Protein AF-A0A7Y0EPL9-F1 (afdb_monomer)

Structure (mmCIF, N/CA/C/O backbone):
data_AF-A0A7Y0EPL9-F1
#
_entry.id   AF-A0A7Y0EPL9-F1
#
loop_
_atom_site.group_PDB
_atom_site.id
_atom_site.type_symbol
_atom_site.label_atom_id
_atom_site.label_alt_id
_atom_site.label_comp_id
_atom_site.label_asym_id
_atom_site.label_entity_id
_atom_site.label_seq_id
_atom_site.pdbx_PDB_ins_code
_atom_site.Cartn_x
_atom_site.Cartn_y
_atom_site.Cartn_z
_atom_site.occupancy
_atom_site.B_iso_or_equiv
_atom_site.auth_seq_id
_atom_site.auth_comp_id
_atom_site.auth_asym_id
_atom_site.auth_atom_id
_atom_site.pdbx_PDB_model_num
ATOM 1 N N . MET A 1 1 ? 24.805 -37.533 -0.690 1.00 38.00 1 MET A N 1
ATOM 2 C CA . MET A 1 1 ? 24.811 -36.101 -0.340 1.00 38.00 1 MET A CA 1
ATOM 3 C C . MET A 1 1 ? 24.155 -35.380 -1.501 1.00 38.00 1 MET A C 1
ATOM 5 O O . MET A 1 1 ? 24.790 -35.254 -2.538 1.00 38.00 1 MET A O 1
ATOM 9 N N . CYS A 1 2 ? 22.869 -35.039 -1.399 1.00 38.16 2 CYS A N 1
ATOM 10 C CA . CYS A 1 2 ? 22.289 -34.089 -2.346 1.00 38.16 2 CYS A CA 1
ATOM 11 C C . CYS A 1 2 ? 22.922 -32.741 -2.022 1.00 38.16 2 CYS A C 1
ATOM 13 O O . CYS A 1 2 ? 22.741 -32.239 -0.918 1.00 38.16 2 CYS A O 1
ATOM 15 N N . THR A 1 3 ? 23.719 -32.205 -2.937 1.00 45.75 3 THR A N 1
ATOM 16 C CA . THR A 1 3 ? 24.111 -30.798 -2.916 1.00 45.75 3 THR A CA 1
ATOM 17 C C . THR A 1 3 ? 22.825 -29.991 -3.071 1.00 45.75 3 THR A C 1
ATOM 19 O O . THR A 1 3 ? 22.318 -29.866 -4.185 1.00 45.75 3 THR A O 1
ATOM 22 N N . SER A 1 4 ? 22.227 -29.534 -1.969 1.00 56.22 4 SER A N 1
ATOM 23 C CA . SER A 1 4 ? 21.188 -28.509 -2.051 1.00 56.22 4 SER A CA 1
ATOM 24 C C . SER A 1 4 ? 21.851 -27.275 -2.655 1.00 56.22 4 SER A C 1
ATOM 26 O O . SER A 1 4 ? 22.848 -26.796 -2.115 1.00 56.22 4 SER A O 1
ATOM 28 N N . ALA A 1 5 ? 21.379 -26.837 -3.820 1.00 69.56 5 ALA A N 1
ATOM 29 C CA . ALA A 1 5 ? 21.862 -25.612 -4.440 1.00 69.56 5 ALA A CA 1
ATOM 30 C C . ALA A 1 5 ? 21.627 -24.441 -3.474 1.00 69.56 5 ALA A C 1
ATOM 32 O O . ALA A 1 5 ? 20.564 -24.375 -2.868 1.00 69.56 5 ALA A O 1
ATOM 33 N N . SER A 1 6 ? 22.605 -23.551 -3.306 1.00 81.88 6 SER A N 1
ATOM 34 C CA . SER A 1 6 ? 22.415 -22.331 -2.514 1.00 81.88 6 SER A CA 1
ATOM 35 C C . SER A 1 6 ? 21.444 -21.385 -3.231 1.00 81.88 6 SER A C 1
ATOM 37 O O . SER A 1 6 ? 21.492 -21.315 -4.465 1.00 81.88 6 SER A O 1
ATOM 39 N N . PRO A 1 7 ? 20.589 -20.639 -2.505 1.00 89.75 7 PRO A N 1
ATOM 40 C CA . PRO A 1 7 ? 19.688 -19.669 -3.113 1.00 89.75 7 PRO A CA 1
ATOM 41 C C . PRO A 1 7 ? 20.455 -18.647 -3.946 1.00 89.75 7 PRO A C 1
ATOM 43 O O . PRO A 1 7 ? 21.449 -18.069 -3.503 1.00 89.75 7 PRO A O 1
ATOM 46 N N . ARG A 1 8 ? 19.981 -18.417 -5.172 1.00 95.12 8 ARG A N 1
ATOM 47 C CA . ARG A 1 8 ? 20.451 -17.299 -5.991 1.00 95.12 8 ARG A CA 1
ATOM 48 C C . ARG A 1 8 ? 19.850 -16.012 -5.446 1.00 95.12 8 ARG A C 1
ATOM 50 O O . ARG A 1 8 ? 18.676 -15.989 -5.083 1.00 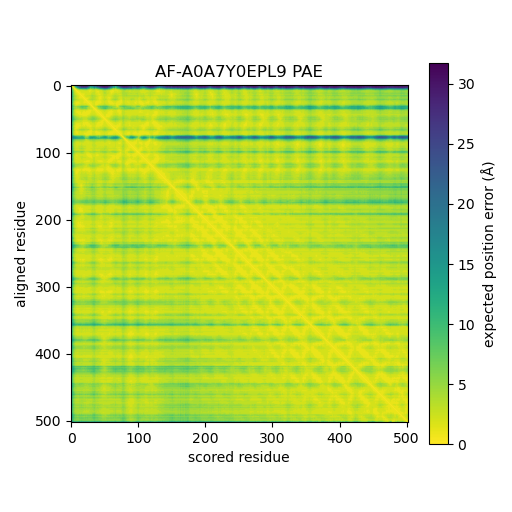95.12 8 ARG A O 1
ATOM 57 N N . LEU A 1 9 ? 20.657 -14.957 -5.430 1.00 96.88 9 LEU A N 1
ATOM 58 C CA . LEU A 1 9 ? 20.255 -13.617 -5.019 1.00 96.88 9 LEU A CA 1
ATOM 59 C C . LEU A 1 9 ? 20.328 -12.673 -6.216 1.00 96.88 9 LEU A C 1
ATOM 61 O O . LEU A 1 9 ? 21.295 -12.721 -6.980 1.00 96.88 9 LEU A O 1
ATOM 65 N N . ALA A 1 10 ? 19.338 -11.798 -6.338 1.00 97.50 10 ALA A N 1
ATOM 66 C CA . ALA A 1 10 ? 19.376 -10.647 -7.222 1.00 97.50 10 ALA A CA 1
ATOM 67 C C . ALA A 1 10 ? 19.353 -9.369 -6.380 1.00 97.50 10 ALA A C 1
ATOM 69 O O . ALA A 1 10 ? 18.364 -9.060 -5.714 1.00 97.50 10 ALA A O 1
ATOM 70 N N . VAL A 1 11 ? 20.464 -8.635 -6.420 1.00 97.56 11 VAL A N 1
ATOM 71 C CA . VAL A 1 11 ? 20.586 -7.284 -5.865 1.00 97.56 11 VAL A CA 1
ATOM 72 C C . VAL A 1 11 ? 20.630 -6.282 -7.012 1.00 97.56 11 VAL A C 1
ATOM 74 O O . VAL A 1 11 ? 21.183 -6.566 -8.077 1.00 97.56 11 VAL A O 1
ATOM 77 N N . TYR A 1 12 ? 20.048 -5.106 -6.801 1.00 96.62 12 TYR A N 1
ATOM 78 C CA . TYR A 1 12 ? 19.831 -4.127 -7.861 1.00 96.62 12 TYR A CA 1
ATOM 79 C C . TYR A 1 12 ? 20.572 -2.832 -7.538 1.00 96.62 12 TYR A C 1
ATOM 81 O O . TYR A 1 12 ? 20.083 -2.047 -6.727 1.00 96.62 12 TYR A O 1
ATOM 89 N N . PRO A 1 13 ? 21.742 -2.576 -8.153 1.00 96.75 13 PRO A N 1
ATOM 90 C CA . PRO A 1 13 ? 22.465 -1.337 -7.910 1.00 96.75 13 PRO A CA 1
ATOM 91 C C . PRO A 1 13 ? 21.608 -0.128 -8.293 1.00 96.75 13 PRO A C 1
ATOM 93 O O . PRO A 1 13 ? 21.003 -0.106 -9.366 1.00 96.75 13 PRO A O 1
ATOM 96 N N . ALA A 1 14 ? 21.591 0.923 -7.492 1.00 97.69 14 ALA A N 1
ATOM 97 C CA . ALA A 1 14 ? 20.847 2.129 -7.812 1.00 97.69 14 ALA A CA 1
ATOM 98 C C . ALA A 1 14 ? 21.495 2.875 -8.998 1.00 97.69 14 ALA A C 1
ATOM 100 O O . ALA A 1 14 ? 22.724 2.897 -9.132 1.00 97.69 14 ALA A O 1
ATOM 101 N N . PRO A 1 15 ? 20.711 3.446 -9.928 1.00 97.75 15 PRO A N 1
ATOM 102 C CA . PRO A 1 15 ? 21.247 4.234 -11.032 1.00 97.75 15 PRO A CA 1
ATOM 103 C C . PRO A 1 15 ? 21.725 5.607 -10.540 1.00 97.75 15 PRO A C 1
ATOM 105 O O . PRO A 1 15 ? 21.307 6.103 -9.491 1.00 97.75 15 PRO A O 1
ATOM 108 N N . ALA A 1 16 ? 22.586 6.261 -11.319 1.00 96.75 16 ALA A N 1
ATOM 109 C CA . ALA A 1 16 ? 23.046 7.608 -11.013 1.00 96.75 16 ALA A CA 1
ATOM 110 C C . ALA A 1 16 ? 21.863 8.585 -10.890 1.00 96.75 16 ALA A C 1
ATOM 112 O O . ALA A 1 16 ? 20.976 8.638 -11.743 1.00 96.75 16 ALA A O 1
ATOM 113 N N . GLY A 1 17 ? 21.876 9.384 -9.823 1.00 95.00 17 GLY A N 1
ATOM 114 C CA . GLY A 1 17 ? 20.823 10.349 -9.502 1.00 95.00 17 GLY A CA 1
ATOM 115 C C . GLY A 1 17 ? 19.709 9.806 -8.604 1.00 95.00 17 GLY A C 1
ATOM 116 O O . GLY A 1 17 ? 18.937 10.615 -8.101 1.00 95.00 17 GLY A O 1
ATOM 117 N N . ALA A 1 18 ? 19.640 8.492 -8.358 1.00 97.00 18 ALA A N 1
ATOM 118 C CA . ALA A 1 18 ? 18.756 7.945 -7.332 1.00 97.00 18 ALA A CA 1
ATOM 119 C C . ALA A 1 18 ? 19.118 8.515 -5.949 1.00 97.00 18 ALA A C 1
ATOM 121 O O . ALA A 1 18 ? 20.297 8.694 -5.624 1.00 97.00 18 ALA A O 1
ATOM 122 N N . ARG A 1 19 ? 18.109 8.801 -5.123 1.00 97.00 19 ARG A N 1
ATOM 123 C CA . ARG A 1 19 ? 18.312 9.321 -3.765 1.00 97.00 19 ARG A CA 1
ATOM 124 C C . ARG A 1 19 ? 18.570 8.169 -2.805 1.00 97.00 19 ARG A C 1
ATOM 126 O O . ARG A 1 19 ? 17.677 7.362 -2.563 1.00 97.00 19 ARG A O 1
ATOM 133 N N . LEU A 1 20 ? 19.776 8.116 -2.245 1.00 97.50 20 LEU A N 1
ATOM 134 C CA . LEU A 1 20 ? 20.200 7.051 -1.338 1.00 97.50 20 LEU A CA 1
ATOM 135 C C . LEU A 1 20 ? 20.333 7.536 0.108 1.00 97.50 20 LEU A C 1
ATOM 137 O O . LEU A 1 20 ? 20.590 8.717 0.350 1.00 97.50 20 LEU A O 1
ATOM 141 N N . SER A 1 21 ? 20.158 6.615 1.053 1.00 96.19 21 SER A N 1
ATOM 142 C CA . SER A 1 21 ? 20.490 6.782 2.467 1.00 96.19 21 SER A CA 1
ATOM 143 C C . SER A 1 21 ? 21.797 6.053 2.797 1.00 96.19 21 SER A C 1
ATOM 145 O O . SER A 1 21 ? 22.178 5.080 2.146 1.00 96.19 21 SER A O 1
ATOM 147 N N . SER A 1 22 ? 22.487 6.536 3.827 1.00 94.62 22 SER A N 1
ATOM 148 C CA . SER A 1 22 ? 23.676 5.913 4.414 1.00 94.62 22 SER A CA 1
ATOM 149 C C . SER A 1 22 ? 23.497 5.609 5.905 1.00 94.62 22 SER A C 1
ATOM 151 O O . SER A 1 22 ? 24.489 5.408 6.607 1.00 94.62 22 SER A O 1
ATOM 153 N N . ASP A 1 23 ? 22.255 5.615 6.407 1.00 93.25 23 ASP A N 1
ATOM 154 C CA . ASP A 1 23 ? 21.969 5.394 7.832 1.00 93.25 23 ASP A CA 1
ATOM 155 C C . ASP A 1 23 ? 22.357 3.985 8.275 1.00 93.25 23 ASP A C 1
ATOM 157 O O . ASP A 1 23 ? 22.804 3.787 9.406 1.00 93.25 23 ASP A O 1
ATOM 161 N N . TYR A 1 24 ? 22.242 3.021 7.361 1.00 96.12 24 TYR A N 1
ATOM 162 C CA . TYR A 1 24 ? 22.611 1.630 7.569 1.00 96.12 24 TYR A CA 1
ATOM 163 C C . TYR A 1 24 ? 23.555 1.129 6.473 1.00 96.12 24 TYR A C 1
ATOM 165 O O . TYR A 1 24 ? 23.676 1.701 5.392 1.00 96.12 24 TYR A O 1
ATOM 173 N N . VAL A 1 25 ? 24.209 0.009 6.757 1.00 97.25 25 VAL A N 1
ATOM 174 C CA . VAL A 1 25 ? 24.823 -0.874 5.769 1.00 97.25 25 VAL A CA 1
ATOM 175 C C . VAL A 1 25 ? 24.103 -2.208 5.883 1.00 97.25 25 VAL A C 1
ATOM 177 O O . VAL A 1 25 ? 24.137 -2.837 6.944 1.00 97.25 25 VAL A O 1
ATOM 180 N N . VAL A 1 26 ? 23.450 -2.618 4.796 1.00 98.38 26 VAL A N 1
ATOM 181 C CA . VAL A 1 26 ? 22.669 -3.857 4.732 1.00 98.38 26 VAL A CA 1
ATOM 182 C C . VAL A 1 26 ? 23.349 -4.821 3.782 1.00 98.38 26 VAL A C 1
ATOM 184 O O . VAL A 1 26 ? 23.656 -4.468 2.641 1.00 98.38 26 VAL A O 1
ATOM 187 N N . LYS A 1 27 ? 23.585 -6.039 4.257 1.00 98.31 27 LYS A N 1
ATOM 188 C CA . LYS A 1 27 ? 24.164 -7.119 3.468 1.00 98.31 27 LYS A CA 1
ATOM 189 C C . LYS A 1 27 ? 23.263 -8.339 3.505 1.00 98.31 27 LYS A C 1
ATOM 191 O O . LYS A 1 27 ? 22.596 -8.592 4.506 1.00 98.31 27 LYS A O 1
ATOM 196 N N . VAL A 1 28 ? 23.281 -9.099 2.4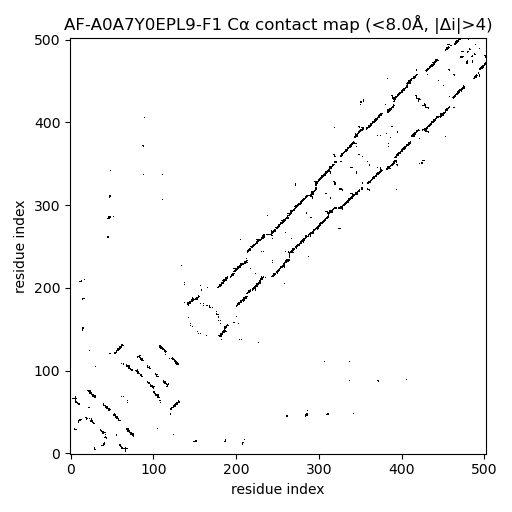20 1.00 98.56 28 VAL A N 1
ATOM 197 C CA . VAL A 1 28 ? 22.531 -10.348 2.272 1.00 98.56 28 VAL A CA 1
ATOM 198 C C . VAL A 1 28 ? 23.428 -11.452 1.730 1.00 98.56 28 VAL A C 1
ATOM 200 O O . VAL A 1 28 ? 24.317 -11.188 0.918 1.00 98.56 28 VAL A O 1
ATOM 203 N N . ARG A 1 29 ? 23.208 -12.689 2.177 1.00 97.75 29 ARG A N 1
ATOM 204 C CA . ARG A 1 29 ? 23.858 -13.885 1.621 1.00 97.75 29 ARG A CA 1
ATOM 205 C C . ARG A 1 29 ? 22.963 -15.118 1.760 1.00 97.75 29 ARG A C 1
ATOM 207 O O . ARG A 1 29 ? 22.109 -15.146 2.647 1.00 97.75 29 ARG A O 1
ATOM 214 N N . PRO A 1 30 ? 23.168 -16.168 0.950 1.00 97.19 30 PRO A N 1
ATOM 215 C CA . PRO A 1 30 ? 22.583 -17.478 1.219 1.00 97.19 30 PRO A CA 1
ATOM 216 C C . PRO A 1 30 ? 22.848 -17.942 2.655 1.00 97.19 30 PRO A C 1
ATOM 218 O O . PRO A 1 30 ? 23.959 -17.777 3.162 1.00 97.19 30 PRO A O 1
ATOM 221 N N . LEU A 1 31 ? 21.865 -18.560 3.313 1.00 93.94 31 LEU A N 1
ATOM 222 C CA . LEU A 1 31 ? 22.065 -19.131 4.644 1.00 93.94 31 LEU A CA 1
ATOM 223 C C . LEU A 1 31 ? 23.141 -20.232 4.579 1.00 93.94 31 LEU A C 1
ATOM 225 O O . LEU A 1 31 ? 23.017 -21.182 3.806 1.00 93.94 31 LEU A O 1
ATOM 229 N N . ASN A 1 32 ? 24.175 -20.122 5.422 1.00 87.44 32 ASN A N 1
ATOM 230 C CA . ASN A 1 32 ? 25.411 -20.929 5.393 1.00 87.44 32 ASN A CA 1
ATOM 231 C C . ASN A 1 32 ? 26.360 -20.647 4.211 1.00 87.44 32 ASN A C 1
ATOM 233 O O . ASN A 1 32 ? 27.259 -21.449 3.948 1.00 87.44 32 ASN A O 1
ATOM 237 N N . GLY A 1 33 ? 26.182 -19.526 3.509 1.00 87.75 33 GLY A N 1
ATOM 238 C CA . GLY A 1 33 ? 27.194 -18.990 2.604 1.00 87.75 33 GLY A CA 1
ATOM 239 C C . GLY A 1 33 ? 28.488 -18.635 3.345 1.00 87.75 33 GLY A C 1
ATOM 240 O O . GLY A 1 33 ? 28.505 -18.426 4.560 1.00 87.75 33 GLY A O 1
ATOM 241 N N . SER A 1 34 ? 29.581 -18.573 2.598 1.00 89.62 34 SER A N 1
ATOM 242 C CA . SER A 1 34 ? 30.874 -18.081 3.065 1.00 89.62 34 SER A CA 1
ATOM 243 C C . SER A 1 34 ? 30.851 -16.564 3.310 1.00 89.62 34 SER A C 1
ATOM 245 O O . SER A 1 34 ? 29.879 -15.870 3.000 1.00 89.62 34 SER A O 1
ATOM 247 N N . ASP A 1 35 ? 31.921 -16.019 3.888 1.00 87.50 35 ASP A N 1
ATOM 248 C CA . ASP A 1 35 ? 32.044 -14.568 4.090 1.00 87.50 35 ASP A CA 1
ATOM 249 C C . ASP A 1 35 ? 32.249 -13.796 2.775 1.00 87.50 35 ASP A C 1
ATOM 251 O O . ASP A 1 35 ? 31.965 -12.601 2.720 1.00 87.50 35 ASP A O 1
ATOM 255 N N . ASP A 1 36 ? 32.663 -14.475 1.702 1.00 90.75 36 ASP A N 1
ATOM 256 C CA . ASP A 1 36 ? 32.801 -13.881 0.368 1.00 90.75 36 ASP A CA 1
ATOM 257 C C . ASP A 1 36 ? 31.453 -13.785 -0.380 1.00 90.75 36 ASP A C 1
ATOM 259 O O . ASP A 1 36 ? 31.363 -13.098 -1.396 1.00 90.75 36 ASP A O 1
ATOM 263 N N . ASP A 1 37 ? 30.391 -14.431 0.125 1.00 94.12 37 ASP A N 1
ATOM 264 C CA . ASP A 1 37 ? 29.060 -14.454 -0.507 1.00 94.12 37 ASP A CA 1
ATOM 265 C C . ASP A 1 37 ? 28.180 -13.243 -0.140 1.00 94.12 37 ASP A C 1
ATOM 267 O O . ASP A 1 37 ? 27.064 -13.105 -0.651 1.00 94.12 37 ASP A O 1
ATOM 271 N N . TRP A 1 38 ? 28.652 -12.365 0.752 1.00 97.25 38 TRP A N 1
ATOM 272 C CA . TRP A 1 38 ? 27.917 -11.165 1.145 1.00 97.25 38 TRP A CA 1
ATOM 273 C C . TRP A 1 38 ? 27.771 -10.183 -0.018 1.00 97.25 38 TRP A C 1
ATOM 275 O O . TRP A 1 38 ? 28.751 -9.694 -0.579 1.00 97.25 38 TRP A O 1
ATOM 285 N N . GLN A 1 39 ? 26.528 -9.805 -0.303 1.00 98.06 39 GLN A N 1
ATOM 286 C CA . GLN A 1 39 ? 26.187 -8.746 -1.245 1.00 98.06 39 GLN A CA 1
ATOM 287 C C . GLN A 1 39 ? 25.596 -7.561 -0.486 1.00 98.06 39 GLN A C 1
ATOM 289 O O . GLN A 1 39 ? 24.674 -7.725 0.311 1.00 98.06 39 GLN A O 1
ATOM 294 N N . THR A 1 40 ? 26.135 -6.366 -0.717 1.00 97.94 40 THR A N 1
ATOM 295 C CA . THR A 1 40 ? 25.631 -5.124 -0.113 1.00 97.94 40 THR A CA 1
ATOM 296 C C . THR A 1 40 ? 24.462 -4.585 -0.930 1.00 97.94 40 THR A C 1
ATOM 298 O O . THR A 1 40 ? 24.543 -4.535 -2.157 1.00 97.94 40 THR A O 1
ATOM 301 N N . LEU A 1 41 ? 23.398 -4.157 -0.251 1.00 98.56 41 LEU A N 1
ATOM 302 C CA . LEU A 1 41 ? 22.254 -3.496 -0.875 1.00 98.56 41 LEU A CA 1
ATOM 303 C C . LEU A 1 41 ? 22.453 -1.978 -0.895 1.00 98.56 41 LEU A C 1
ATOM 305 O O . LEU A 1 41 ? 22.890 -1.397 0.101 1.00 98.56 41 LEU A O 1
ATOM 309 N N . ASP A 1 42 ? 22.069 -1.337 -1.998 1.00 98.25 42 ASP A N 1
ATOM 310 C CA . ASP A 1 42 ? 21.880 0.113 -2.016 1.00 98.25 42 ASP A CA 1
ATOM 311 C C . ASP A 1 42 ? 20.594 0.466 -1.259 1.00 98.25 42 ASP A C 1
ATOM 313 O O . ASP A 1 42 ? 19.553 -0.172 -1.439 1.00 98.25 42 ASP A O 1
ATOM 317 N N . LEU A 1 43 ? 20.670 1.485 -0.400 1.00 98.31 43 LEU A N 1
ATOM 318 C CA . LEU A 1 43 ? 19.533 1.938 0.397 1.00 98.31 43 LEU A CA 1
ATOM 319 C C . LEU A 1 43 ? 18.945 3.188 -0.236 1.00 98.31 43 LEU A C 1
ATOM 321 O O . LEU A 1 43 ? 19.589 4.231 -0.263 1.00 98.31 43 LEU A O 1
ATOM 325 N N . TYR A 1 4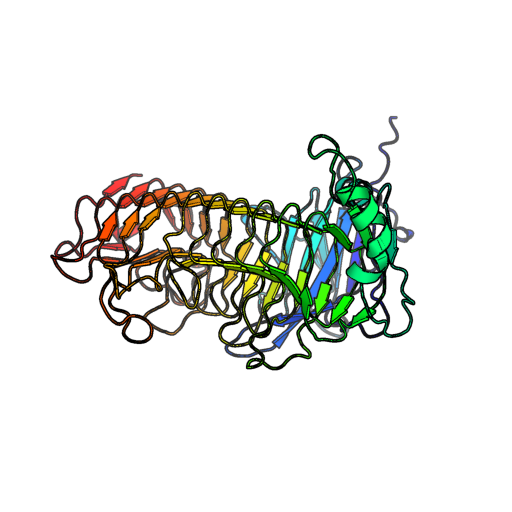4 ? 17.715 3.107 -0.712 1.00 98.56 44 TYR A N 1
ATOM 326 C CA . TYR A 1 44 ? 16.943 4.256 -1.151 1.00 98.56 44 TYR A CA 1
ATOM 327 C C . TYR A 1 44 ? 16.506 5.080 0.057 1.00 98.56 44 TYR A C 1
ATOM 329 O O . TYR A 1 44 ? 16.117 4.546 1.099 1.00 98.56 44 TYR A O 1
ATOM 337 N N . ARG A 1 45 ? 16.558 6.401 -0.092 1.00 98.25 45 ARG A N 1
ATOM 338 C CA . ARG A 1 45 ? 16.059 7.332 0.913 1.00 98.25 45 ARG A CA 1
ATOM 339 C C . ARG A 1 45 ? 14.563 7.531 0.724 1.00 98.25 45 ARG A C 1
ATOM 341 O O . ARG A 1 45 ? 14.137 7.988 -0.335 1.00 98.25 45 ARG A O 1
ATOM 348 N N . VAL A 1 46 ? 13.791 7.247 1.763 1.00 97.88 46 VAL A N 1
ATOM 349 C CA . VAL A 1 46 ? 12.345 7.501 1.810 1.00 97.88 46 VAL A CA 1
ATOM 350 C C . VAL A 1 46 ? 12.043 8.549 2.875 1.00 97.88 46 VAL A C 1
ATOM 352 O O . VAL A 1 46 ? 12.868 8.781 3.755 1.00 97.88 46 VAL A O 1
ATOM 355 N N . ARG A 1 47 ? 10.884 9.206 2.787 1.00 95.31 47 ARG A N 1
ATOM 356 C CA . ARG A 1 47 ? 10.425 10.178 3.788 1.00 95.31 47 ARG A CA 1
ATOM 357 C C . ARG A 1 47 ? 9.138 9.689 4.426 1.00 95.31 47 ARG A C 1
ATOM 359 O O . ARG A 1 47 ? 8.287 9.147 3.725 1.00 95.31 47 ARG A O 1
ATOM 366 N N . VAL A 1 48 ? 9.038 9.865 5.735 1.00 96.25 48 VAL A N 1
ATOM 367 C CA . VAL A 1 48 ? 7.977 9.310 6.583 1.00 96.25 48 VAL A CA 1
ATOM 368 C C . VAL A 1 48 ? 7.604 10.300 7.684 1.00 96.25 48 VAL A C 1
ATOM 370 O O . VAL A 1 48 ? 8.339 11.267 7.883 1.00 96.25 48 VAL A O 1
ATOM 373 N N . ASP A 1 49 ? 6.517 10.024 8.412 1.00 93.62 49 ASP A N 1
ATOM 374 C CA . ASP A 1 49 ? 5.987 10.833 9.519 1.00 93.62 49 ASP A CA 1
ATOM 375 C C . ASP A 1 49 ? 5.525 12.233 9.076 1.00 93.62 49 ASP A C 1
ATOM 377 O O . ASP A 1 49 ? 6.318 13.145 8.878 1.00 93.62 49 ASP A O 1
ATOM 381 N N . MET A 1 50 ? 4.216 12.446 8.923 1.00 93.62 50 MET A N 1
ATOM 382 C CA . MET A 1 50 ? 3.700 13.770 8.542 1.00 93.62 50 MET A CA 1
ATOM 383 C C . MET A 1 50 ? 3.890 14.828 9.641 1.00 93.62 50 MET A C 1
ATOM 385 O O . MET A 1 50 ? 3.996 16.019 9.335 1.00 93.62 50 MET A O 1
ATOM 389 N N . HIS A 1 51 ? 3.890 14.423 10.916 1.00 92.38 51 HIS A N 1
ATOM 390 C CA . HIS A 1 51 ? 3.949 15.362 12.042 1.00 92.38 51 HIS A CA 1
ATOM 391 C C . HIS A 1 51 ? 5.341 15.975 12.178 1.00 92.38 51 HIS A C 1
ATOM 393 O O . HIS A 1 51 ? 5.470 17.170 12.451 1.00 92.38 51 HIS A O 1
ATOM 399 N N . ASP A 1 52 ? 6.371 15.155 11.976 1.00 93.25 52 ASP A N 1
ATOM 400 C CA . ASP A 1 52 ? 7.784 15.537 12.001 1.00 93.25 52 ASP A CA 1
ATOM 401 C C . ASP A 1 52 ? 8.528 14.811 10.864 1.00 93.25 52 ASP A C 1
ATOM 403 O O . ASP A 1 52 ? 9.160 13.785 11.116 1.00 93.25 52 ASP A O 1
ATOM 407 N N . PRO A 1 53 ? 8.435 15.302 9.607 1.00 95.00 53 PRO A N 1
ATOM 408 C CA . PRO A 1 53 ? 8.985 14.599 8.453 1.00 95.00 53 PRO A CA 1
ATOM 409 C C . PRO A 1 53 ? 10.480 14.328 8.562 1.00 95.00 53 PRO A C 1
ATOM 411 O O . PRO A 1 53 ? 11.296 15.254 8.530 1.00 95.00 53 PRO A O 1
ATOM 414 N N . VAL A 1 54 ? 10.838 13.045 8.581 1.00 95.94 54 VAL A N 1
ATOM 415 C CA . VAL A 1 54 ? 12.227 12.574 8.634 1.00 95.94 54 VAL A CA 1
ATOM 416 C C . VAL A 1 54 ? 12.562 11.655 7.465 1.00 95.94 54 VAL A C 1
ATOM 418 O O . VAL A 1 54 ? 11.685 11.089 6.809 1.00 95.94 54 VAL A O 1
ATOM 421 N N . ASP A 1 55 ? 13.861 11.526 7.198 1.00 96.75 55 ASP A N 1
ATOM 422 C CA . ASP A 1 55 ? 14.381 10.537 6.261 1.00 96.75 55 ASP A CA 1
ATOM 423 C C . ASP A 1 55 ? 14.463 9.162 6.958 1.00 96.75 55 ASP A C 1
ATOM 425 O O . ASP A 1 55 ? 14.870 9.054 8.116 1.00 96.75 55 ASP A O 1
ATOM 429 N N . ALA A 1 56 ? 14.101 8.110 6.227 1.00 97.50 56 ALA A N 1
ATOM 430 C CA . ALA A 1 56 ? 14.276 6.713 6.606 1.00 97.50 56 ALA A CA 1
ATOM 431 C C . ALA A 1 56 ? 14.914 5.924 5.451 1.00 97.50 56 ALA A C 1
ATOM 433 O O . ALA A 1 56 ? 15.119 6.436 4.343 1.00 97.50 56 ALA A O 1
ATOM 434 N N . SER A 1 57 ? 15.243 4.658 5.707 1.00 98.25 57 SER A N 1
ATOM 435 C CA . SER A 1 57 ? 15.936 3.802 4.740 1.00 98.25 57 SER A CA 1
ATOM 436 C C . SER A 1 57 ? 15.005 2.754 4.143 1.00 98.25 57 SER A C 1
ATOM 438 O O . SER A 1 57 ? 14.172 2.182 4.848 1.00 98.25 57 SER A O 1
ATOM 440 N N . MET A 1 58 ? 15.175 2.465 2.855 1.00 98.56 58 MET A N 1
ATOM 441 C CA . MET A 1 58 ? 14.478 1.390 2.155 1.00 98.56 58 MET A CA 1
ATOM 442 C C . MET A 1 58 ? 15.445 0.601 1.274 1.00 98.56 58 MET A C 1
ATOM 444 O O . MET A 1 58 ? 16.267 1.183 0.575 1.00 98.56 58 MET A O 1
ATOM 448 N N . ALA A 1 59 ? 15.339 -0.722 1.284 1.00 98.69 59 ALA A N 1
ATOM 449 C CA . ALA A 1 59 ? 16.082 -1.598 0.390 1.00 98.69 59 ALA A CA 1
ATOM 450 C C . ALA A 1 59 ? 15.217 -2.757 -0.081 1.00 98.69 59 ALA A C 1
ATOM 452 O O . ALA A 1 59 ? 14.228 -3.122 0.560 1.00 98.69 59 ALA A O 1
ATOM 453 N N . TYR A 1 60 ? 15.624 -3.366 -1.188 1.00 98.75 60 TYR A N 1
ATOM 454 C CA . TYR A 1 60 ? 14.984 -4.567 -1.690 1.00 98.75 60 TYR A CA 1
ATOM 455 C C . TYR A 1 60 ? 15.971 -5.489 -2.396 1.00 98.75 60 TYR A C 1
ATOM 457 O O . TYR A 1 60 ? 17.009 -5.055 -2.899 1.00 98.75 60 TYR A O 1
ATOM 465 N N . PHE A 1 61 ? 15.629 -6.771 -2.419 1.00 98.75 61 PHE A N 1
ATOM 466 C CA . PHE A 1 61 ? 16.310 -7.799 -3.197 1.00 98.75 61 PHE A CA 1
ATOM 467 C C . PHE A 1 61 ? 15.337 -8.944 -3.489 1.00 98.75 61 PHE A C 1
ATOM 469 O O . PHE A 1 61 ? 14.301 -9.075 -2.833 1.00 98.75 61 PHE A O 1
ATOM 476 N N . ASP A 1 62 ? 15.682 -9.791 -4.450 1.00 98.62 62 ASP A N 1
ATOM 477 C CA . ASP A 1 62 ? 14.913 -10.991 -4.769 1.00 98.62 62 ASP A CA 1
ATOM 478 C C . ASP A 1 62 ? 15.780 -12.242 -4.554 1.00 98.62 62 ASP A C 1
ATOM 480 O O . ASP A 1 62 ? 16.998 -12.220 -4.771 1.00 98.62 62 ASP A O 1
ATOM 484 N N . ALA A 1 63 ? 15.164 -13.338 -4.106 1.00 98.12 63 ALA A N 1
ATOM 485 C CA . ALA A 1 63 ? 15.862 -14.593 -3.834 1.00 98.12 63 ALA A CA 1
ATOM 486 C C . ALA A 1 63 ? 15.073 -15.823 -4.295 1.00 98.12 63 ALA A C 1
ATOM 488 O O . ALA A 1 63 ? 13.843 -15.825 -4.330 1.00 98.12 63 ALA A O 1
ATOM 489 N N . ASP A 1 64 ? 15.800 -16.888 -4.634 1.00 96.94 64 ASP A N 1
ATOM 490 C CA . ASP A 1 64 ? 15.230 -18.211 -4.904 1.00 96.94 64 ASP A CA 1
ATOM 491 C C . ASP A 1 64 ? 15.046 -18.996 -3.597 1.00 96.94 64 ASP A C 1
ATOM 493 O O . ASP A 1 64 ? 15.894 -19.797 -3.193 1.00 96.94 64 ASP A O 1
ATOM 497 N N . PHE A 1 65 ? 13.921 -18.762 -2.923 1.00 96.00 65 PHE A N 1
ATOM 498 C CA . PHE A 1 65 ? 13.615 -19.407 -1.645 1.00 96.00 65 PHE A CA 1
ATOM 499 C C . PHE A 1 65 ? 13.355 -20.915 -1.744 1.00 96.00 65 PHE A C 1
ATOM 501 O O . PHE A 1 65 ? 13.411 -21.608 -0.728 1.00 96.00 65 PHE A O 1
ATOM 508 N N . ALA A 1 66 ? 13.137 -21.458 -2.948 1.00 94.06 66 ALA A N 1
ATOM 509 C CA . ALA A 1 66 ? 13.048 -22.905 -3.135 1.00 94.06 66 ALA A CA 1
ATOM 510 C C . ALA A 1 66 ? 14.412 -23.596 -2.941 1.00 94.06 66 ALA A C 1
ATOM 512 O O . ALA A 1 66 ? 14.462 -24.777 -2.591 1.00 94.06 66 ALA A O 1
ATOM 513 N N . ALA A 1 67 ? 15.511 -22.864 -3.145 1.00 93.06 67 ALA A N 1
ATOM 514 C CA . ALA A 1 67 ? 16.877 -23.342 -2.947 1.00 93.06 67 ALA A CA 1
ATOM 515 C C . ALA A 1 67 ? 17.397 -23.109 -1.512 1.00 93.06 67 ALA A C 1
ATOM 517 O O . ALA A 1 67 ? 18.271 -23.840 -1.046 1.00 93.06 67 ALA A O 1
ATOM 518 N N . GLY A 1 68 ? 16.835 -22.151 -0.769 1.00 94.94 68 GLY A N 1
ATOM 519 C CA . GLY A 1 68 ? 17.113 -21.986 0.658 1.00 94.94 68 GLY A CA 1
ATOM 520 C C . GLY A 1 68 ? 16.822 -20.590 1.200 1.00 94.94 68 GLY A C 1
ATOM 521 O O . GLY A 1 68 ? 16.464 -19.674 0.467 1.00 94.94 68 GLY A O 1
ATOM 522 N N . ALA A 1 69 ? 17.004 -20.435 2.510 1.00 97.38 69 ALA A N 1
ATOM 523 C CA . ALA A 1 69 ? 16.828 -19.166 3.210 1.00 97.38 69 ALA A CA 1
ATOM 524 C C . ALA A 1 69 ? 18.019 -18.211 3.007 1.00 97.38 69 ALA A C 1
ATOM 526 O O . ALA A 1 69 ? 19.112 -18.621 2.607 1.00 97.38 69 ALA A O 1
ATOM 527 N N . VAL A 1 70 ? 17.815 -16.938 3.334 1.00 98.38 70 VAL A N 1
ATOM 528 C CA . VAL A 1 70 ? 18.795 -15.853 3.201 1.00 98.38 70 VAL A CA 1
ATOM 529 C C . VAL A 1 70 ? 19.070 -15.254 4.575 1.00 98.38 70 VAL A C 1
ATOM 531 O O . VAL A 1 70 ? 18.147 -14.973 5.338 1.00 98.38 70 VAL A O 1
ATOM 534 N N . GLU A 1 71 ? 20.346 -15.059 4.893 1.00 98.31 71 GLU A N 1
ATOM 535 C CA . GLU A 1 71 ? 20.782 -14.311 6.068 1.00 98.31 71 GLU A CA 1
ATOM 536 C C . GLU A 1 71 ? 20.919 -12.828 5.708 1.00 98.31 71 GLU A C 1
ATOM 538 O O . GLU A 1 71 ? 21.522 -12.477 4.690 1.00 98.31 71 GLU A O 1
ATOM 543 N N . VAL A 1 72 ? 20.366 -11.966 6.557 1.00 98.69 72 VAL A N 1
ATOM 544 C CA . VAL A 1 72 ? 20.438 -10.508 6.446 1.00 98.69 72 VAL A CA 1
ATOM 545 C C . VAL A 1 72 ? 21.272 -9.976 7.604 1.00 98.69 72 VAL A C 1
ATOM 547 O O . VAL A 1 72 ? 21.009 -10.313 8.757 1.00 98.69 72 VAL A O 1
ATOM 550 N N . GLU A 1 73 ? 22.247 -9.119 7.311 1.00 98.06 73 GLU A N 1
ATOM 551 C CA . GLU A 1 73 ? 23.002 -8.349 8.300 1.00 98.06 73 GLU A CA 1
ATOM 552 C C . GLU A 1 73 ? 22.716 -6.857 8.120 1.00 98.06 73 GLU A C 1
ATOM 554 O O . GLU A 1 73 ? 22.908 -6.296 7.041 1.00 98.06 73 GLU A O 1
ATOM 559 N N . VAL A 1 74 ? 22.289 -6.206 9.198 1.00 97.88 74 VAL A N 1
ATOM 560 C CA . VAL A 1 74 ? 22.085 -4.760 9.283 1.00 97.88 74 VAL A CA 1
ATOM 561 C C . VAL A 1 74 ? 23.097 -4.196 10.267 1.00 97.88 74 VAL A C 1
ATOM 563 O O . VAL A 1 74 ? 23.190 -4.640 11.407 1.00 97.88 74 VAL A O 1
ATOM 566 N N . SER A 1 75 ? 23.859 -3.199 9.841 1.00 95.62 75 SER A N 1
ATOM 567 C CA . SER A 1 75 ? 24.806 -2.469 10.688 1.00 95.62 75 SER A CA 1
ATOM 568 C C . SER A 1 75 ? 24.683 -0.969 10.432 1.00 95.62 75 SER A C 1
ATOM 570 O O . SER A 1 75 ? 24.033 -0.555 9.476 1.00 95.62 75 SER A O 1
ATOM 572 N N . GLN A 1 76 ? 25.279 -0.137 11.281 1.00 89.00 76 GLN A N 1
ATOM 573 C CA . GLN A 1 76 ? 25.266 1.320 11.129 1.00 89.00 76 GLN A CA 1
ATOM 574 C C . GLN A 1 76 ? 26.689 1.867 11.220 1.00 89.00 76 GLN A C 1
ATOM 576 O O . GLN A 1 76 ? 27.503 1.397 12.021 1.00 89.00 76 GLN A O 1
ATOM 581 N N . GLN A 1 77 ? 27.001 2.869 10.398 1.00 76.12 77 GLN A N 1
ATOM 582 C CA . GLN A 1 77 ? 28.295 3.543 10.457 1.00 76.12 77 GLN A CA 1
ATOM 583 C C . GLN A 1 77 ? 28.386 4.433 11.710 1.00 76.12 77 GLN A C 1
ATOM 585 O O . GLN A 1 77 ? 27.413 5.054 12.130 1.00 76.12 77 GLN A O 1
ATOM 590 N N . GLY A 1 78 ? 29.571 4.518 12.321 1.00 75.44 78 GLY A N 1
ATOM 591 C CA . GLY A 1 78 ? 29.820 5.388 13.477 1.00 75.44 78 GLY A CA 1
ATOM 592 C C . GLY A 1 78 ? 29.747 4.681 14.835 1.00 75.44 78 GLY A C 1
ATOM 593 O O . GLY A 1 78 ? 30.221 3.556 14.986 1.00 75.44 78 GLY A O 1
ATOM 594 N N . TRP A 1 79 ? 29.236 5.372 15.859 1.00 70.19 79 TRP A N 1
ATOM 595 C CA . TRP A 1 79 ? 29.281 4.948 17.272 1.00 70.19 79 TRP A CA 1
ATOM 596 C C . TRP A 1 79 ? 27.915 4.510 17.833 1.00 70.19 79 TRP A C 1
ATOM 598 O O . TRP A 1 79 ? 27.698 4.589 19.039 1.00 70.19 79 TRP A O 1
ATOM 608 N N . CYS A 1 80 ? 26.992 4.056 16.979 1.00 77.06 80 CYS A N 1
ATOM 609 C CA . CYS A 1 80 ? 25.721 3.498 17.439 1.00 77.06 80 CYS A CA 1
ATOM 610 C C . CYS A 1 80 ? 25.934 2.102 18.045 1.00 77.06 80 CYS A C 1
ATOM 612 O O . CYS A 1 80 ? 26.613 1.258 17.452 1.00 77.06 80 CYS A O 1
ATOM 614 N N . CYS A 1 81 ? 25.362 1.876 19.229 1.00 86.62 81 CYS A N 1
ATOM 615 C CA . CYS A 1 81 ? 25.320 0.570 19.875 1.00 86.62 81 CYS A CA 1
ATOM 616 C C . CYS A 1 81 ? 23.916 -0.013 19.739 1.00 86.62 81 CYS A C 1
ATOM 618 O O . CYS A 1 81 ? 22.932 0.608 20.147 1.00 86.62 81 CYS A O 1
ATOM 620 N N . PHE A 1 82 ? 23.839 -1.229 19.221 1.00 91.12 82 PHE A N 1
ATOM 621 C CA . PHE A 1 82 ? 22.598 -1.979 19.122 1.00 91.12 82 PHE A CA 1
ATOM 622 C C . PHE A 1 82 ? 22.415 -2.762 20.424 1.00 91.12 82 PHE A C 1
ATOM 624 O O . PHE A 1 82 ? 23.304 -3.498 20.853 1.00 91.12 82 PHE A O 1
ATOM 631 N N . TYR A 1 83 ? 21.278 -2.569 21.087 1.00 93.31 83 TYR A N 1
ATOM 632 C CA . TYR A 1 83 ? 20.910 -3.334 22.287 1.00 93.31 83 TYR A CA 1
ATOM 633 C C . TYR A 1 83 ? 19.539 -3.998 22.156 1.00 93.31 83 TYR A C 1
ATOM 635 O O . TYR A 1 83 ? 19.167 -4.823 22.990 1.00 93.31 83 TYR A O 1
ATOM 643 N N . ARG A 1 84 ? 18.781 -3.641 21.114 1.00 95.31 84 ARG A N 1
ATOM 644 C CA . ARG A 1 84 ? 17.506 -4.255 20.758 1.00 95.31 84 ARG A CA 1
ATOM 645 C C . ARG A 1 84 ? 17.233 -4.061 19.270 1.00 95.31 84 ARG A C 1
ATOM 647 O O . ARG A 1 84 ? 17.573 -3.017 18.718 1.00 95.31 84 ARG A O 1
ATOM 654 N N . ALA A 1 85 ? 16.566 -5.034 18.663 1.00 97.00 85 ALA A N 1
ATOM 655 C CA . ALA A 1 85 ? 15.942 -4.891 17.360 1.00 97.00 85 ALA A CA 1
ATOM 656 C C . ALA A 1 85 ? 14.601 -5.625 17.352 1.00 97.00 85 ALA A C 1
ATOM 658 O O . ALA A 1 85 ? 14.485 -6.684 17.970 1.00 97.00 85 ALA A O 1
ATOM 659 N N . ASP A 1 86 ? 13.624 -5.064 16.654 1.00 97.56 86 ASP A N 1
ATOM 660 C CA . ASP A 1 86 ? 12.331 -5.683 16.384 1.00 97.56 86 ASP A CA 1
ATOM 661 C C . ASP A 1 86 ? 12.178 -5.800 14.851 1.00 97.56 86 ASP A C 1
ATOM 663 O O . ASP A 1 86 ? 12.460 -4.845 14.122 1.00 97.56 86 ASP A O 1
ATOM 667 N N . ILE A 1 87 ? 11.796 -6.983 14.353 1.00 98.38 87 ILE A N 1
ATOM 668 C CA . ILE A 1 87 ? 11.558 -7.243 12.922 1.00 98.38 87 ILE A CA 1
ATOM 669 C C . ILE A 1 87 ? 10.056 -7.417 12.734 1.00 98.38 87 ILE A C 1
ATOM 671 O O . ILE A 1 87 ? 9.482 -8.400 13.203 1.00 98.38 87 ILE A O 1
ATOM 675 N N . ARG A 1 88 ? 9.415 -6.435 12.101 1.00 98.25 88 ARG A N 1
ATOM 676 C CA . ARG A 1 88 ? 7.955 -6.322 12.037 1.00 98.25 88 ARG A CA 1
ATOM 677 C C . ARG A 1 88 ? 7.446 -6.511 10.606 1.00 98.25 88 ARG A C 1
ATOM 679 O O . ARG A 1 88 ? 8.144 -6.074 9.691 1.00 98.25 88 ARG A O 1
ATOM 686 N N . PRO A 1 89 ? 6.250 -7.085 10.383 1.00 98.50 89 PRO A N 1
ATOM 687 C CA . PRO A 1 89 ? 5.273 -7.510 11.394 1.00 98.50 89 PRO A CA 1
ATOM 688 C C . PRO A 1 89 ? 5.727 -8.630 12.339 1.00 98.50 89 PRO A C 1
ATOM 690 O O . PRO A 1 89 ? 6.317 -9.621 11.910 1.00 98.50 89 PRO A O 1
ATOM 693 N N . LEU A 1 90 ? 5.427 -8.489 13.632 1.00 97.44 90 LEU A N 1
ATOM 694 C CA . LEU A 1 90 ? 5.793 -9.451 14.682 1.00 97.44 90 LEU A CA 1
ATOM 695 C C . LEU A 1 90 ? 5.138 -10.820 14.466 1.00 97.44 90 LEU A C 1
ATOM 697 O O . LEU A 1 90 ? 5.682 -11.850 14.866 1.00 97.44 90 LEU A O 1
ATOM 701 N N . SER A 1 91 ? 3.993 -10.840 13.784 1.00 97.06 91 SER A N 1
ATOM 702 C CA . SER A 1 91 ? 3.265 -12.046 13.381 1.00 97.06 91 SER A CA 1
ATOM 703 C C . SER A 1 91 ? 4.078 -12.988 12.489 1.00 97.06 91 SER A C 1
ATOM 705 O O . SER A 1 91 ? 3.798 -14.185 12.435 1.00 97.06 91 SER A O 1
ATOM 707 N N . LEU A 1 92 ? 5.124 -12.480 11.830 1.00 97.44 92 LEU A N 1
ATOM 708 C CA . LEU A 1 92 ? 6.025 -13.277 11.004 1.00 97.44 92 LEU A CA 1
ATOM 709 C C . LEU A 1 92 ? 6.973 -14.156 11.826 1.00 97.44 92 LEU A C 1
ATOM 711 O O . LEU A 1 92 ? 7.569 -15.074 11.264 1.00 97.44 92 LEU A O 1
ATOM 715 N N . GLY A 1 93 ? 7.137 -13.875 13.124 1.00 97.25 93 GLY A N 1
ATOM 716 C CA . GLY A 1 93 ? 7.995 -14.651 14.020 1.00 97.25 93 GLY A CA 1
ATOM 717 C C . GLY A 1 93 ? 9.492 -14.554 13.706 1.00 97.25 93 GLY A C 1
ATOM 718 O O . GLY A 1 93 ? 10.254 -15.434 14.106 1.00 97.25 93 GLY A O 1
ATOM 719 N N . VAL A 1 94 ? 9.930 -13.513 12.989 1.00 98.00 94 VAL A N 1
ATOM 720 C CA . VAL A 1 94 ? 11.346 -13.308 12.659 1.00 98.00 94 VAL A CA 1
ATOM 721 C C . VAL A 1 94 ? 12.080 -12.784 13.891 1.00 98.00 94 VAL A C 1
ATOM 723 O O . VAL A 1 94 ? 11.880 -11.650 14.319 1.00 98.00 94 VAL A O 1
ATOM 726 N N . VAL A 1 95 ? 12.944 -13.618 14.470 1.00 97.12 95 VAL A N 1
ATOM 727 C CA . VAL A 1 95 ? 13.706 -13.274 15.678 1.00 97.12 95 VAL A CA 1
ATOM 728 C C . VAL A 1 95 ? 15.111 -12.798 15.295 1.00 97.12 95 VAL A C 1
ATOM 730 O O . VAL A 1 95 ? 15.888 -13.594 14.760 1.00 97.12 95 VAL A O 1
ATOM 733 N N . PRO A 1 96 ? 15.476 -11.536 15.582 1.00 97.88 96 PRO A N 1
ATOM 734 C CA . PRO A 1 96 ? 16.814 -11.038 15.309 1.00 97.88 96 PRO A CA 1
ATOM 735 C C . PRO A 1 96 ? 17.829 -11.471 16.373 1.00 97.88 96 PRO A C 1
ATOM 737 O O . PRO A 1 96 ? 17.547 -11.509 17.571 1.00 97.88 96 PRO A O 1
ATOM 740 N N . GLN A 1 97 ? 19.056 -11.718 15.930 1.00 97.75 97 GLN A N 1
ATOM 741 C CA . GLN A 1 97 ? 20.249 -11.778 16.762 1.00 97.75 97 GLN A CA 1
ATOM 742 C C . GLN A 1 97 ? 20.863 -10.382 16.822 1.00 97.75 97 GLN A C 1
ATOM 744 O O . GLN A 1 97 ? 21.208 -9.803 15.792 1.00 97.75 97 GLN A O 1
ATOM 749 N N . VAL A 1 98 ? 20.986 -9.834 18.028 1.00 97.19 98 VAL A N 1
ATOM 750 C CA . VAL A 1 98 ? 21.502 -8.479 18.244 1.00 97.19 98 VAL A CA 1
ATOM 751 C C . VAL A 1 98 ? 22.896 -8.566 18.851 1.00 97.19 98 VAL A C 1
ATOM 753 O O . VAL A 1 98 ? 23.071 -9.049 19.969 1.00 97.19 98 VAL A O 1
ATOM 756 N N . GLU A 1 99 ? 23.884 -8.075 18.115 1.00 94.31 99 GLU A N 1
ATOM 757 C CA . GLU A 1 99 ? 25.239 -7.824 18.596 1.00 94.31 99 GLU A CA 1
ATOM 758 C C . GLU A 1 99 ? 25.418 -6.318 18.812 1.00 94.31 99 GLU A C 1
ATOM 760 O O . GLU A 1 99 ? 24.619 -5.518 18.350 1.00 94.31 99 GLU A O 1
ATOM 765 N N . SER A 1 100 ? 26.495 -5.879 19.467 1.00 90.44 100 SER A N 1
ATOM 766 C CA . SER A 1 100 ? 26.688 -4.449 19.768 1.00 90.44 100 SER A CA 1
ATOM 767 C C . SER A 1 100 ? 26.795 -3.544 18.531 1.00 90.44 100 SER A C 1
ATOM 769 O O . SER A 1 100 ? 26.609 -2.333 18.649 1.00 90.44 100 SER A O 1
ATOM 771 N N . ARG A 1 101 ? 27.111 -4.108 17.359 1.00 91.62 101 ARG A N 1
ATOM 772 C CA . ARG A 1 101 ? 27.383 -3.381 16.106 1.00 91.62 101 ARG A CA 1
ATOM 773 C C . ARG A 1 101 ? 26.524 -3.821 14.923 1.00 91.62 101 ARG A C 1
ATOM 775 O O . ARG A 1 101 ? 26.630 -3.214 13.858 1.00 91.62 101 ARG A O 1
ATOM 782 N N . SER A 1 102 ? 25.730 -4.870 15.087 1.00 95.12 102 SER A N 1
ATOM 783 C CA . SER A 1 102 ? 24.990 -5.482 13.993 1.00 95.12 102 SER A CA 1
ATOM 784 C C . SER A 1 102 ? 23.728 -6.166 14.507 1.00 95.12 102 SER A C 1
ATOM 786 O O . SER A 1 102 ? 23.621 -6.566 15.667 1.00 95.12 102 SER A O 1
ATOM 788 N N . VAL A 1 103 ? 22.767 -6.305 13.609 1.00 97.25 103 VAL A N 1
ATOM 789 C CA . VAL A 1 103 ? 21.568 -7.113 13.779 1.00 97.25 103 VAL A CA 1
ATOM 790 C C . VAL A 1 103 ? 21.558 -8.114 12.642 1.00 97.25 103 VAL A C 1
ATOM 792 O O . VAL A 1 103 ? 21.651 -7.718 11.480 1.00 97.25 103 VAL A O 1
ATOM 795 N N . ARG A 1 104 ? 21.444 -9.401 12.964 1.00 97.88 104 ARG A N 1
ATOM 796 C CA . ARG A 1 104 ? 21.287 -10.463 11.968 1.00 97.88 104 ARG A CA 1
ATOM 797 C C . ARG A 1 104 ? 19.952 -11.159 12.121 1.00 97.88 104 ARG A C 1
ATOM 799 O O . ARG A 1 104 ? 19.495 -11.389 13.236 1.00 97.88 104 ARG A O 1
ATOM 806 N N . PHE A 1 105 ? 19.331 -11.520 11.013 1.00 98.56 105 PHE A N 1
ATOM 807 C CA . PHE A 1 105 ? 18.126 -12.345 11.003 1.00 98.56 105 PHE A CA 1
ATOM 808 C C . PHE A 1 105 ? 18.040 -13.128 9.697 1.00 98.56 105 PHE A C 1
ATOM 810 O O . PHE A 1 105 ? 18.794 -12.886 8.755 1.00 98.56 105 PHE A O 1
ATOM 817 N N . VAL A 1 106 ? 17.133 -14.099 9.658 1.00 98.50 106 VAL A N 1
ATOM 818 C CA . VAL A 1 106 ? 16.950 -14.988 8.511 1.00 98.50 106 VAL A CA 1
ATOM 819 C C . VAL A 1 106 ? 15.567 -14.766 7.921 1.00 98.50 106 VAL A C 1
ATOM 821 O O . VAL A 1 106 ? 14.591 -14.634 8.659 1.00 98.50 106 VAL A O 1
ATOM 824 N N . VAL A 1 107 ? 15.497 -14.749 6.593 1.00 98.25 107 VAL A N 1
ATOM 825 C CA . VAL A 1 107 ? 14.250 -14.753 5.823 1.00 98.25 107 VAL A CA 1
ATOM 826 C C . VAL A 1 107 ? 14.216 -15.989 4.930 1.00 98.25 107 VAL A C 1
ATOM 828 O O . VAL A 1 107 ? 15.228 -16.366 4.341 1.00 98.25 107 VAL A O 1
ATOM 831 N N . ASP A 1 108 ? 13.066 -16.647 4.844 1.00 97.38 108 ASP A N 1
ATOM 832 C CA . ASP A 1 108 ? 12.886 -17.938 4.163 1.00 97.38 108 ASP A CA 1
ATOM 833 C C . ASP A 1 108 ? 11.793 -17.918 3.083 1.00 97.38 108 ASP A C 1
ATOM 835 O O . ASP A 1 108 ? 11.478 -18.947 2.487 1.00 97.38 108 ASP A O 1
ATOM 839 N N . ARG A 1 109 ? 11.225 -16.740 2.821 1.00 97.56 109 ARG A N 1
ATOM 840 C CA . ARG A 1 109 ? 10.167 -16.491 1.841 1.00 97.56 109 ARG A CA 1
ATOM 841 C C . ARG A 1 109 ? 10.121 -15.006 1.473 1.00 97.56 109 ARG A C 1
ATOM 843 O O . ARG A 1 109 ? 10.658 -14.187 2.227 1.00 97.56 109 ARG A O 1
ATOM 850 N N . PRO A 1 110 ? 9.428 -14.639 0.380 1.00 97.88 110 PRO A N 1
ATOM 851 C CA . PRO A 1 110 ? 9.114 -13.246 0.097 1.00 97.88 110 PRO A CA 1
ATOM 852 C C . PRO A 1 110 ? 8.368 -12.601 1.270 1.00 97.88 110 PRO A C 1
ATOM 854 O O . PRO A 1 110 ? 7.452 -13.202 1.842 1.00 97.88 110 PRO A O 1
ATOM 857 N N . VAL A 1 111 ? 8.789 -11.400 1.663 1.00 97.94 111 VAL A N 1
ATOM 858 C CA . VAL A 1 111 ? 8.295 -10.730 2.867 1.00 97.94 111 VAL A CA 1
ATOM 859 C C . VAL A 1 111 ? 8.590 -9.228 2.843 1.00 97.94 111 VAL A C 1
ATOM 861 O O . VAL A 1 111 ? 9.624 -8.795 2.335 1.00 97.94 111 VAL A O 1
ATOM 864 N N . ASN A 1 112 ? 7.691 -8.432 3.427 1.00 98.44 112 ASN A N 1
ATOM 865 C CA . ASN A 1 112 ? 7.872 -6.996 3.633 1.00 98.44 112 ASN A CA 1
ATOM 866 C C . ASN A 1 112 ? 8.136 -6.721 5.117 1.00 98.44 112 ASN A C 1
ATOM 868 O O . ASN A 1 112 ? 7.318 -7.104 5.954 1.00 98.44 112 ASN A O 1
ATOM 872 N N . LEU A 1 113 ? 9.261 -6.075 5.438 1.00 98.69 113 LEU A N 1
ATOM 873 C CA . LEU A 1 113 ? 9.730 -5.908 6.814 1.00 98.69 113 LEU A CA 1
ATOM 874 C C . LEU A 1 113 ? 10.007 -4.446 7.175 1.00 98.69 113 LEU A C 1
ATOM 876 O O . LEU A 1 113 ? 10.606 -3.708 6.396 1.00 98.69 113 LEU A O 1
ATOM 880 N N . SER A 1 114 ? 9.660 -4.074 8.405 1.00 98.62 114 SER A N 1
ATOM 881 C CA . SER A 1 114 ? 10.239 -2.944 9.136 1.00 98.62 114 SER A CA 1
ATOM 882 C C . SER A 1 114 ? 11.266 -3.483 10.134 1.00 98.62 114 SER A C 1
ATOM 884 O O . SER A 1 114 ? 10.942 -4.315 10.981 1.00 98.62 114 SER A O 1
ATOM 886 N N . VAL A 1 115 ? 12.510 -3.026 10.026 1.00 98.38 115 VAL A N 1
ATOM 887 C CA . VAL A 1 115 ? 13.615 -3.339 10.937 1.00 98.38 115 VAL A CA 1
ATOM 888 C C . VAL A 1 115 ? 13.834 -2.134 11.845 1.00 98.38 115 VAL A C 1
ATOM 890 O O . VAL A 1 115 ? 14.354 -1.100 11.419 1.00 98.38 115 VAL A O 1
ATOM 893 N N . GLU A 1 116 ? 13.432 -2.273 13.105 1.00 96.88 116 GLU A N 1
ATOM 894 C CA . GLU A 1 116 ? 13.425 -1.193 14.093 1.00 96.88 116 GLU A CA 1
ATOM 895 C C . GLU A 1 116 ? 14.526 -1.424 15.124 1.00 96.88 116 GLU A C 1
ATOM 897 O O . GLU A 1 116 ? 14.458 -2.333 15.954 1.00 96.88 116 GLU A O 1
ATOM 902 N N . VAL A 1 117 ? 15.565 -0.594 15.079 1.00 95.19 117 VAL A N 1
ATOM 903 C CA . VAL A 1 117 ? 16.711 -0.684 15.988 1.00 95.19 117 VAL A CA 1
ATOM 904 C C . VAL A 1 117 ? 16.461 0.204 17.195 1.00 95.19 117 VAL A C 1
ATOM 906 O O . VAL A 1 117 ? 16.072 1.360 17.059 1.00 95.19 117 VAL A O 1
ATOM 909 N N . ASN A 1 118 ? 16.706 -0.318 18.398 1.00 93.94 118 ASN A N 1
ATOM 910 C CA . ASN A 1 118 ? 16.604 0.436 19.650 1.00 93.94 118 ASN A CA 1
ATOM 911 C C . ASN A 1 118 ? 15.237 1.140 19.843 1.00 93.94 118 ASN A C 1
ATOM 913 O O . ASN A 1 118 ? 15.166 2.179 20.497 1.00 93.94 118 ASN A O 1
ATOM 917 N N . ARG A 1 119 ? 14.154 0.539 19.313 1.00 90.88 119 ARG A N 1
ATOM 918 C CA . ARG A 1 119 ? 12.771 1.066 19.281 1.00 90.88 119 ARG A CA 1
ATOM 919 C C . ARG A 1 119 ? 12.560 2.313 18.409 1.00 90.88 119 ARG A C 1
ATOM 921 O O . ARG A 1 119 ? 11.540 2.986 18.557 1.00 90.88 119 ARG A O 1
ATOM 928 N N . ASP A 1 120 ? 13.501 2.644 17.527 1.00 92.69 120 ASP A N 1
ATOM 929 C CA . ASP A 1 120 ? 13.327 3.745 16.583 1.00 92.69 120 ASP A CA 1
ATOM 930 C C . ASP A 1 120 ? 12.460 3.310 15.393 1.00 92.69 120 ASP A C 1
ATOM 932 O O . ASP A 1 120 ? 12.866 2.502 14.558 1.00 92.69 120 ASP A O 1
ATOM 936 N N . ARG A 1 121 ? 11.251 3.873 15.345 1.00 92.94 121 ARG A N 1
ATOM 937 C CA . ARG A 1 121 ? 10.238 3.693 14.296 1.00 92.94 121 ARG A CA 1
ATOM 938 C C . ARG A 1 121 ? 10.300 4.754 13.193 1.00 92.94 121 ARG A C 1
ATOM 940 O O . ARG A 1 121 ? 9.607 4.651 12.183 1.00 92.94 121 ARG A O 1
ATOM 947 N N . ARG A 1 122 ? 11.075 5.819 13.402 1.00 93.06 122 ARG A N 1
ATOM 948 C CA . ARG A 1 122 ? 11.141 6.981 12.507 1.00 93.06 122 ARG A CA 1
ATOM 949 C C . ARG A 1 122 ? 12.331 6.893 11.559 1.00 93.06 122 ARG A C 1
ATOM 951 O O . ARG A 1 122 ? 12.176 7.209 10.390 1.00 93.06 122 ARG A O 1
ATOM 958 N N . HIS A 1 123 ? 13.462 6.372 12.033 1.00 94.62 123 HIS A N 1
ATOM 959 C CA . HIS A 1 123 ? 14.664 6.124 11.221 1.00 94.62 123 HIS A CA 1
ATOM 960 C C . HIS A 1 123 ? 14.895 4.625 10.981 1.00 94.62 123 HIS A C 1
ATOM 962 O O . HIS A 1 123 ? 16.029 4.143 10.956 1.00 94.62 123 HIS A O 1
ATOM 968 N N . ASN A 1 124 ? 13.818 3.852 10.879 1.00 96.06 124 ASN A N 1
ATOM 969 C CA . ASN A 1 124 ? 13.867 2.412 10.659 1.00 96.06 124 ASN A CA 1
ATOM 970 C C . ASN A 1 124 ? 14.309 2.069 9.222 1.00 96.06 124 ASN A C 1
ATOM 972 O O . ASN A 1 124 ? 14.282 2.899 8.306 1.00 96.06 124 ASN A O 1
ATOM 976 N N . LEU A 1 125 ? 14.720 0.817 9.028 1.00 98.25 125 LEU A N 1
ATOM 977 C CA . LEU A 1 125 ? 14.987 0.255 7.708 1.00 98.25 125 LEU A CA 1
ATOM 978 C C . LEU A 1 125 ? 13.758 -0.523 7.234 1.00 98.25 125 LEU A C 1
ATOM 980 O O . LEU A 1 125 ? 13.309 -1.447 7.904 1.00 98.25 125 LEU A O 1
ATOM 984 N N . HIS A 1 126 ? 13.270 -0.205 6.045 1.00 98.81 126 HIS A N 1
ATOM 985 C CA . HIS A 1 126 ? 12.247 -0.981 5.356 1.00 98.81 126 HIS A CA 1
ATOM 986 C C . HIS A 1 126 ? 12.939 -1.933 4.378 1.00 98.81 126 HIS A C 1
ATOM 988 O O . HIS A 1 126 ? 13.677 -1.488 3.499 1.00 98.81 126 HIS A O 1
ATOM 994 N N . LEU A 1 127 ? 12.743 -3.238 4.543 1.00 98.88 127 LEU A N 1
ATOM 995 C CA . LEU A 1 127 ? 13.380 -4.263 3.721 1.00 98.88 127 LEU A CA 1
ATOM 996 C C . LEU A 1 127 ? 12.315 -5.091 3.007 1.00 98.88 127 LEU A C 1
ATOM 998 O O . LEU A 1 127 ? 11.512 -5.770 3.648 1.00 98.88 127 LEU A O 1
ATOM 1002 N N . PHE A 1 128 ? 12.333 -5.050 1.678 1.00 98.81 128 PHE A N 1
ATOM 1003 C CA . PHE A 1 128 ? 11.392 -5.784 0.840 1.00 98.81 128 PHE A CA 1
ATOM 1004 C C . PHE A 1 128 ? 12.089 -6.930 0.129 1.00 98.81 128 PHE A C 1
ATOM 1006 O O . PHE A 1 128 ? 13.039 -6.732 -0.626 1.00 98.81 128 PHE A O 1
ATOM 1013 N N . VAL A 1 129 ? 11.605 -8.139 0.373 1.00 98.50 129 VAL A N 1
ATOM 1014 C CA . VAL A 1 129 ? 12.212 -9.358 -0.144 1.00 98.50 129 VAL A CA 1
ATOM 1015 C C . VAL A 1 129 ? 11.233 -10.030 -1.088 1.00 98.50 129 VAL A C 1
ATOM 1017 O O . VAL A 1 129 ? 10.123 -10.368 -0.680 1.00 98.50 129 VAL A O 1
ATOM 1020 N N . GLY A 1 130 ? 11.616 -10.193 -2.351 1.00 98.00 130 GLY A N 1
ATOM 1021 C CA . GLY A 1 130 ? 10.750 -10.759 -3.384 1.00 98.00 130 GLY A CA 1
ATOM 1022 C C . GLY A 1 130 ? 11.181 -12.142 -3.881 1.00 98.00 130 GLY A C 1
ATOM 1023 O O . GLY A 1 130 ? 12.248 -12.654 -3.532 1.00 98.00 130 GLY A O 1
ATOM 1024 N N . ASP A 1 131 ? 10.309 -12.764 -4.679 1.00 97.06 131 ASP A N 1
ATOM 1025 C CA . ASP A 1 131 ? 10.571 -14.045 -5.343 1.00 97.06 131 ASP A CA 1
ATOM 1026 C C . ASP A 1 131 ? 11.335 -13.823 -6.655 1.00 97.06 131 ASP A C 1
ATOM 1028 O O . ASP A 1 131 ? 10.815 -13.238 -7.611 1.00 97.06 131 ASP A O 1
ATOM 1032 N N . LEU A 1 132 ? 12.558 -14.353 -6.730 1.00 97.50 132 LEU A N 1
ATOM 1033 C CA . LEU A 1 132 ? 13.381 -14.257 -7.934 1.00 97.50 132 LEU A CA 1
ATOM 1034 C C . LEU A 1 132 ? 12.725 -14.944 -9.139 1.00 97.50 132 LEU A C 1
ATOM 1036 O O . LEU A 1 132 ? 12.808 -14.434 -10.257 1.00 97.50 132 LEU A O 1
ATOM 1040 N N . ALA A 1 133 ? 12.033 -16.066 -8.926 1.00 96.12 133 ALA A N 1
ATOM 1041 C CA . ALA A 1 133 ? 11.392 -16.794 -10.014 1.00 96.12 133 ALA A CA 1
ATOM 1042 C C . ALA A 1 133 ? 10.239 -15.984 -10.630 1.00 96.12 133 ALA A C 1
ATOM 1044 O O . ALA A 1 133 ? 9.978 -16.079 -11.831 1.00 96.12 133 ALA A O 1
ATOM 1045 N N . GLU A 1 134 ? 9.537 -15.186 -9.826 1.00 95.19 134 GLU A N 1
ATOM 1046 C CA . GLU A 1 134 ? 8.512 -14.255 -10.298 1.00 95.19 134 GLU A CA 1
ATOM 1047 C C . GLU A 1 134 ? 9.109 -13.162 -11.186 1.00 95.19 134 GLU A C 1
ATOM 1049 O O . GLU A 1 134 ? 8.630 -12.962 -12.305 1.00 95.19 134 GLU A O 1
ATOM 1054 N N . VAL A 1 135 ? 10.191 -12.518 -10.739 1.00 94.69 135 VAL A N 1
ATOM 1055 C CA . VAL A 1 135 ? 10.867 -11.463 -11.512 1.00 94.69 135 VAL A CA 1
ATOM 1056 C C . VAL A 1 135 ? 11.395 -12.002 -12.836 1.00 94.69 135 VAL A C 1
ATOM 1058 O O . VAL A 1 135 ? 11.183 -11.382 -13.878 1.00 94.69 135 VAL A O 1
ATOM 1061 N N . GLU A 1 136 ? 12.023 -13.179 -12.827 1.00 96.31 136 GLU A N 1
ATOM 1062 C CA . GLU A 1 136 ? 12.534 -13.825 -14.041 1.00 96.31 136 GLU A CA 1
ATOM 1063 C C . GLU A 1 136 ? 11.418 -14.084 -15.064 1.00 96.31 136 GLU A C 1
ATOM 1065 O O . GLU A 1 136 ? 11.606 -13.835 -16.256 1.00 96.31 136 GLU A O 1
ATOM 1070 N N . ARG A 1 137 ? 10.223 -14.495 -14.613 1.00 96.12 137 ARG A N 1
ATOM 1071 C CA . ARG A 1 137 ? 9.044 -14.638 -15.487 1.00 96.12 137 ARG A CA 1
ATOM 1072 C C . ARG A 1 137 ? 8.538 -13.296 -16.018 1.00 96.12 137 ARG A C 1
ATOM 1074 O O . ARG A 1 137 ? 8.099 -13.230 -17.166 1.00 96.12 137 ARG A O 1
ATOM 1081 N N . MET A 1 138 ? 8.568 -12.237 -15.204 1.00 95.12 138 MET A N 1
ATOM 1082 C CA . MET A 1 138 ? 8.120 -10.904 -15.625 1.00 95.12 138 MET A CA 1
ATOM 1083 C C . MET A 1 138 ? 8.989 -10.355 -16.763 1.00 95.12 138 MET A C 1
ATOM 1085 O O . MET A 1 138 ? 8.445 -9.881 -17.760 1.00 95.12 138 MET A O 1
ATOM 1089 N N . VAL A 1 139 ? 10.317 -10.462 -16.641 1.00 96.31 139 VAL A N 1
ATOM 1090 C CA . VAL A 1 139 ? 11.274 -9.880 -17.604 1.00 96.31 139 VAL A CA 1
ATOM 1091 C C . VAL A 1 139 ? 11.530 -10.747 -18.841 1.00 96.31 139 VAL A C 1
ATOM 1093 O O . VAL A 1 139 ? 12.152 -10.276 -19.794 1.00 96.31 139 VAL A O 1
ATOM 1096 N N . ALA A 1 140 ? 11.072 -12.001 -18.846 1.00 96.69 140 ALA A N 1
ATOM 1097 C CA . ALA A 1 140 ? 11.237 -12.910 -19.975 1.00 96.69 140 ALA A CA 1
ATOM 1098 C C . ALA A 1 140 ? 10.411 -12.483 -21.202 1.00 96.69 140 ALA A C 1
ATOM 1100 O O . ALA A 1 140 ? 9.263 -12.036 -21.084 1.00 96.69 140 ALA A O 1
ATOM 1101 N N . ASP A 1 141 ? 11.006 -12.682 -22.380 1.00 97.12 141 ASP A N 1
ATOM 1102 C CA . ASP A 1 141 ? 10.390 -12.529 -23.703 1.00 97.12 141 ASP A CA 1
ATOM 1103 C C . ASP A 1 141 ? 9.610 -11.208 -23.897 1.00 97.12 141 ASP A C 1
ATOM 1105 O O . ASP A 1 141 ? 8.397 -11.233 -24.132 1.00 97.12 141 ASP A O 1
ATOM 1109 N N . PRO A 1 142 ? 10.263 -10.035 -23.765 1.00 98.19 142 PRO A N 1
ATOM 1110 C CA . PRO A 1 142 ? 9.619 -8.758 -24.054 1.00 98.19 142 PRO A CA 1
ATOM 1111 C C . PRO A 1 142 ? 9.380 -8.577 -25.557 1.00 98.19 142 PRO A C 1
ATOM 1113 O O . PRO A 1 142 ? 10.211 -8.961 -26.380 1.00 98.19 142 PRO A O 1
ATOM 1116 N N . ASP A 1 143 ? 8.274 -7.920 -25.912 1.00 98.56 143 ASP A N 1
ATOM 1117 C CA . ASP A 1 143 ? 8.009 -7.504 -27.295 1.00 98.56 143 ASP A CA 1
ATOM 1118 C C . ASP A 1 143 ? 8.846 -6.276 -27.666 1.00 98.56 143 ASP A C 1
ATOM 1120 O O . ASP A 1 143 ? 9.298 -6.127 -28.802 1.00 98.56 143 ASP A O 1
ATOM 1124 N N . VAL A 1 144 ? 9.046 -5.385 -26.691 1.00 98.69 144 VAL A N 1
ATOM 1125 C CA . VAL A 1 144 ? 9.786 -4.130 -26.833 1.00 98.69 144 VAL A CA 1
ATOM 1126 C C . VAL A 1 144 ? 10.674 -3.928 -25.611 1.00 98.69 144 VAL A C 1
ATOM 1128 O O . VAL A 1 144 ? 10.263 -4.189 -24.482 1.00 98.69 144 VAL A O 1
ATOM 1131 N N . VAL A 1 145 ? 11.889 -3.426 -25.829 1.00 98.62 145 VAL A N 1
ATOM 1132 C CA . VAL A 1 145 ? 12.825 -3.073 -24.757 1.00 98.62 145 VAL A CA 1
ATOM 1133 C C . VAL A 1 145 ? 13.131 -1.581 -24.822 1.00 98.62 145 VAL A C 1
ATOM 1135 O O . VAL A 1 145 ? 13.497 -1.064 -25.878 1.00 98.62 145 VAL A O 1
ATOM 1138 N N . VAL A 1 146 ? 12.987 -0.895 -23.690 1.00 98.50 146 VAL A N 1
ATOM 1139 C CA . VAL A 1 146 ? 13.398 0.498 -23.498 1.00 98.50 146 VAL A CA 1
ATOM 1140 C C . VAL A 1 146 ? 14.711 0.502 -22.725 1.00 98.50 146 VAL A C 1
ATOM 1142 O O . VAL A 1 146 ? 14.756 0.155 -21.545 1.00 98.50 146 VAL A O 1
ATOM 1145 N N . GLU A 1 147 ? 15.780 0.886 -23.417 1.00 97.50 147 GLU A N 1
ATOM 1146 C CA . GLU A 1 147 ? 17.124 1.003 -22.856 1.00 97.50 147 GLU A CA 1
ATOM 1147 C C . GLU A 1 147 ? 17.352 2.393 -22.251 1.00 97.50 147 GLU A C 1
ATOM 1149 O O . GLU A 1 147 ? 16.924 3.412 -22.800 1.00 97.50 147 GLU A O 1
ATOM 1154 N N . GLY A 1 148 ? 18.105 2.442 -21.155 1.00 95.62 148 GLY A N 1
ATOM 1155 C CA . GLY A 1 148 ? 18.537 3.676 -20.510 1.00 95.62 148 GLY A CA 1
ATOM 1156 C C . GLY A 1 148 ? 20.012 3.607 -20.143 1.00 95.62 148 GLY A C 1
ATOM 1157 O O . GLY A 1 148 ? 20.579 2.535 -19.950 1.00 95.62 148 GLY A O 1
ATOM 1158 N N . ASN A 1 149 ? 20.671 4.760 -20.048 1.00 97.00 149 ASN A N 1
ATOM 1159 C CA . ASN A 1 149 ? 22.032 4.816 -19.531 1.00 97.00 149 ASN A CA 1
ATOM 1160 C C . ASN A 1 149 ? 21.976 4.942 -18.000 1.00 97.00 149 ASN A C 1
ATOM 1162 O O . ASN A 1 149 ? 21.533 5.982 -17.513 1.00 97.00 149 ASN A O 1
ATOM 1166 N N . PRO A 1 150 ? 22.463 3.959 -17.224 1.00 96.88 150 PRO A N 1
ATOM 1167 C CA . PRO A 1 150 ? 22.359 3.998 -15.767 1.00 96.88 150 PRO A CA 1
ATOM 1168 C C . PRO A 1 150 ? 23.238 5.063 -15.101 1.00 96.88 150 PRO A C 1
ATOM 1170 O O . PRO A 1 150 ? 23.104 5.286 -13.904 1.00 96.88 150 PRO A O 1
ATOM 1173 N N . ASN A 1 151 ? 24.142 5.710 -15.842 1.00 96.81 151 ASN A N 1
ATOM 1174 C CA . ASN A 1 151 ? 25.100 6.683 -15.316 1.00 96.81 151 ASN A CA 1
ATOM 1175 C C . ASN A 1 151 ? 24.696 8.145 -15.579 1.00 96.81 151 ASN A C 1
ATOM 1177 O O . ASN A 1 151 ? 25.476 9.055 -15.300 1.00 96.81 151 ASN A O 1
ATOM 1181 N N . ARG A 1 152 ? 23.509 8.395 -16.147 1.00 93.69 152 ARG A N 1
ATOM 1182 C CA . ARG A 1 152 ? 22.966 9.744 -16.380 1.00 93.69 152 ARG A CA 1
ATOM 1183 C C . ARG A 1 152 ? 21.432 9.717 -16.432 1.00 93.69 152 ARG A C 1
ATOM 1185 O O . ARG A 1 152 ? 20.882 8.651 -16.687 1.00 93.69 152 ARG A O 1
ATOM 1192 N N . PRO A 1 153 ? 20.745 10.859 -16.269 1.00 89.88 153 PRO A N 1
ATOM 1193 C CA . PRO A 1 153 ? 19.299 10.934 -16.469 1.00 89.88 153 PRO A CA 1
ATOM 1194 C C . PRO A 1 153 ? 18.884 10.562 -17.900 1.00 89.88 153 PRO A C 1
ATOM 1196 O O . PRO A 1 153 ? 19.591 10.874 -18.864 1.00 89.88 153 PRO A O 1
ATOM 1199 N N . ASN A 1 154 ? 17.724 9.923 -18.029 1.00 97.50 154 ASN A N 1
ATOM 1200 C CA . ASN A 1 154 ? 17.094 9.538 -19.293 1.00 97.50 154 ASN A CA 1
ATOM 1201 C C . ASN A 1 154 ? 15.661 10.084 -19.334 1.00 97.50 154 ASN A C 1
ATOM 1203 O O . ASN A 1 154 ? 15.102 10.441 -18.303 1.00 97.50 154 ASN A O 1
ATOM 1207 N N . THR A 1 155 ? 15.039 10.111 -20.508 1.00 97.12 155 THR A N 1
ATOM 1208 C CA . THR A 1 155 ? 13.597 10.362 -20.637 1.00 97.12 155 THR A CA 1
ATOM 1209 C C . THR A 1 155 ? 12.914 9.056 -21.009 1.00 97.12 155 THR A C 1
ATOM 1211 O O . THR A 1 155 ? 13.401 8.352 -21.893 1.00 97.12 155 THR A O 1
ATOM 1214 N N . ILE A 1 156 ? 11.819 8.719 -20.328 1.00 97.31 156 ILE A N 1
ATOM 1215 C CA . ILE A 1 156 ? 11.023 7.525 -20.630 1.00 97.31 156 ILE A CA 1
ATOM 1216 C C . ILE A 1 156 ? 9.839 7.875 -21.533 1.00 97.31 156 ILE A C 1
ATOM 1218 O O . ILE A 1 156 ? 9.133 8.850 -21.291 1.00 97.31 156 ILE A O 1
ATOM 1222 N N . ASP A 1 157 ? 9.622 7.052 -22.558 1.00 95.94 157 ASP A N 1
ATOM 1223 C CA . ASP A 1 157 ? 8.436 7.085 -23.417 1.00 95.94 157 ASP A CA 1
ATOM 1224 C C . ASP A 1 157 ? 8.139 5.663 -23.924 1.00 95.94 157 ASP A C 1
ATOM 1226 O O . ASP A 1 157 ? 8.542 5.253 -25.019 1.00 95.94 157 ASP A O 1
ATOM 1230 N N . VAL A 1 158 ? 7.468 4.873 -23.080 1.00 97.50 158 VAL A N 1
ATOM 1231 C CA . VAL A 1 158 ? 7.107 3.482 -23.414 1.00 97.50 158 VAL A CA 1
ATOM 1232 C C . VAL A 1 158 ? 6.071 3.421 -24.534 1.00 97.50 158 VAL A C 1
ATOM 1234 O O . VAL A 1 158 ? 6.043 2.456 -25.292 1.00 97.50 158 VAL A O 1
ATOM 1237 N N . VAL A 1 159 ? 5.241 4.459 -24.670 1.00 97.31 159 VAL A N 1
ATOM 1238 C CA . VAL A 1 159 ? 4.150 4.508 -25.648 1.00 97.31 159 VAL A CA 1
ATOM 1239 C C . VAL A 1 159 ? 4.712 4.671 -27.052 1.00 97.31 159 VAL A C 1
ATOM 1241 O O . VAL A 1 159 ? 4.339 3.937 -27.968 1.00 97.31 159 VAL A O 1
ATOM 1244 N N . SER A 1 160 ? 5.648 5.602 -27.233 1.00 97.38 160 SER A N 1
ATOM 1245 C CA . SER A 1 160 ? 6.320 5.791 -28.515 1.00 97.38 160 SER A CA 1
ATOM 1246 C C . SER A 1 160 ? 7.169 4.577 -28.883 1.00 97.38 160 SER A C 1
ATOM 1248 O O . SER A 1 160 ? 7.101 4.125 -30.029 1.00 97.38 160 SER A O 1
ATOM 1250 N N . ALA A 1 161 ? 7.881 3.990 -27.913 1.00 97.69 161 ALA A N 1
ATOM 1251 C CA . ALA A 1 161 ? 8.642 2.759 -28.122 1.00 97.69 161 ALA A CA 1
ATOM 1252 C C . ALA A 1 161 ? 7.746 1.588 -28.572 1.00 97.69 161 ALA A C 1
ATOM 1254 O O . ALA A 1 161 ? 8.113 0.840 -29.478 1.00 97.69 161 ALA A O 1
ATOM 1255 N N . ALA A 1 162 ? 6.550 1.456 -27.992 1.00 98.12 162 ALA A N 1
ATOM 1256 C CA . ALA A 1 162 ? 5.614 0.373 -28.284 1.00 98.12 162 ALA A CA 1
ATOM 1257 C C . ALA A 1 162 ? 4.689 0.622 -29.483 1.00 98.12 162 ALA A C 1
ATOM 1259 O O . ALA A 1 162 ? 3.912 -0.262 -29.842 1.00 98.12 162 ALA A O 1
ATOM 1260 N N . ARG A 1 163 ? 4.761 1.791 -30.134 1.00 98.12 163 ARG A N 1
ATOM 1261 C CA . ARG A 1 163 ? 3.794 2.224 -31.159 1.00 98.12 163 ARG A CA 1
ATOM 1262 C C . ARG A 1 163 ? 3.555 1.184 -32.258 1.00 98.12 163 ARG A C 1
ATOM 1264 O O . ARG A 1 163 ? 2.408 0.945 -32.623 1.00 98.12 163 ARG A O 1
ATOM 1271 N N . GLY A 1 164 ? 4.626 0.592 -32.790 1.00 98.06 164 GLY A N 1
ATOM 1272 C CA . GLY A 1 164 ? 4.533 -0.426 -33.842 1.00 98.06 164 GLY A CA 1
ATOM 1273 C C . GLY A 1 164 ? 3.852 -1.702 -33.347 1.00 98.06 164 GLY A C 1
ATOM 1274 O O . GLY A 1 164 ? 2.861 -2.135 -33.924 1.00 98.06 164 GLY A O 1
ATOM 1275 N N . ALA A 1 165 ? 4.322 -2.242 -32.221 1.00 98.12 165 ALA A N 1
ATOM 1276 C CA . ALA A 1 165 ? 3.772 -3.458 -31.628 1.00 98.12 165 ALA A CA 1
ATOM 1277 C C . ALA A 1 165 ? 2.299 -3.298 -31.201 1.00 98.12 165 ALA A C 1
ATOM 1279 O O . ALA A 1 165 ? 1.503 -4.216 -31.383 1.00 98.12 165 ALA A O 1
ATOM 1280 N N . LEU A 1 166 ? 1.909 -2.122 -30.696 1.00 98.00 166 LEU A N 1
ATOM 1281 C CA . LEU A 1 166 ? 0.516 -1.805 -30.366 1.00 98.00 166 LEU A CA 1
ATOM 1282 C C . LEU A 1 166 ? -0.371 -1.756 -31.616 1.00 98.00 166 LEU A C 1
ATOM 1284 O O . LEU A 1 166 ? -1.494 -2.260 -31.588 1.00 98.00 166 LEU A O 1
ATOM 1288 N N . ALA A 1 167 ? 0.123 -1.192 -32.722 1.00 97.81 167 ALA A N 1
ATOM 1289 C CA . ALA A 1 167 ? -0.602 -1.195 -33.991 1.00 97.81 167 ALA A CA 1
ATOM 1290 C C . ALA A 1 167 ? -0.777 -2.623 -34.536 1.00 97.81 167 ALA A C 1
ATOM 1292 O O . ALA A 1 167 ? -1.878 -2.991 -34.954 1.00 97.81 167 ALA A O 1
ATOM 1293 N N . ASP A 1 168 ? 0.274 -3.443 -34.459 1.00 97.56 168 ASP A N 1
ATOM 1294 C CA . ASP A 1 168 ? 0.237 -4.847 -34.875 1.00 97.56 168 ASP A CA 1
ATOM 1295 C C . ASP A 1 168 ? -0.727 -5.673 -34.015 1.00 97.56 168 ASP A C 1
ATOM 1297 O O . ASP A 1 168 ? -1.472 -6.499 -34.542 1.00 97.56 168 ASP A O 1
ATOM 1301 N N . MET A 1 169 ? -0.754 -5.445 -32.698 1.00 97.12 169 MET A N 1
ATOM 1302 C CA . MET A 1 169 ? -1.725 -6.052 -31.783 1.00 97.12 169 MET A CA 1
ATOM 1303 C C . MET A 1 169 ? -3.156 -5.635 -32.145 1.00 97.12 169 MET A C 1
ATOM 1305 O O . MET A 1 169 ? -4.031 -6.491 -32.271 1.00 97.12 169 MET A O 1
ATOM 1309 N N . ALA A 1 170 ? -3.407 -4.339 -32.348 1.00 95.31 170 ALA A N 1
ATOM 1310 C CA . ALA A 1 170 ? -4.740 -3.822 -32.656 1.00 95.31 170 ALA A CA 1
ATOM 1311 C C . ALA A 1 170 ? -5.299 -4.358 -33.989 1.00 95.31 170 ALA A C 1
ATOM 1313 O O . ALA A 1 170 ? -6.513 -4.528 -34.126 1.00 95.31 170 ALA A O 1
ATOM 1314 N N . ALA A 1 171 ? -4.429 -4.671 -34.954 1.00 96.88 171 ALA A N 1
ATOM 1315 C CA . ALA A 1 171 ? -4.812 -5.263 -36.235 1.00 96.88 171 ALA A CA 1
ATOM 1316 C C . ALA A 1 171 ? -5.242 -6.743 -36.140 1.00 96.88 171 ALA A C 1
ATOM 1318 O O . ALA A 1 171 ? -5.843 -7.259 -37.084 1.00 96.88 171 ALA A O 1
ATOM 1319 N N . ARG A 1 172 ? -4.958 -7.436 -35.026 1.00 95.81 172 ARG A N 1
ATOM 1320 C CA . ARG A 1 172 ? -5.340 -8.845 -34.822 1.00 95.81 172 ARG A CA 1
ATOM 1321 C C . ARG A 1 172 ? -6.814 -8.995 -34.427 1.00 95.81 172 ARG A C 1
ATOM 1323 O O . ARG A 1 172 ? -7.373 -8.076 -33.813 1.00 95.81 172 ARG A O 1
ATOM 1330 N N . PRO A 1 173 ? -7.436 -10.158 -34.720 1.00 95.88 173 PRO A N 1
ATOM 1331 C CA . PRO A 1 173 ? -8.737 -10.522 -34.162 1.00 95.88 173 PRO A CA 1
ATOM 1332 C C . PRO A 1 173 ? -8.722 -10.431 -32.636 1.00 95.88 173 PRO A C 1
ATOM 1334 O O . PRO A 1 173 ? -7.729 -10.790 -32.012 1.00 95.88 173 PRO A O 1
ATOM 1337 N N . GLU A 1 174 ? -9.826 -9.992 -32.031 1.00 91.56 174 GLU A N 1
ATOM 1338 C CA . GLU A 1 174 ? -9.934 -9.778 -30.580 1.00 91.56 174 GLU A CA 1
ATOM 1339 C C . GLU A 1 174 ? -9.539 -11.016 -29.759 1.00 91.56 174 GLU A C 1
ATOM 1341 O O . GLU A 1 174 ? -8.789 -10.898 -28.798 1.00 91.56 174 GLU A O 1
ATOM 1346 N N . SER A 1 175 ? -9.920 -12.215 -30.214 1.00 92.88 175 SER A N 1
ATOM 1347 C CA . SER A 1 175 ? -9.560 -13.495 -29.586 1.00 92.88 175 SER A CA 1
ATOM 1348 C C . SER A 1 175 ? -8.061 -13.829 -29.601 1.00 92.88 175 SER A C 1
ATOM 1350 O O . SER A 1 175 ? -7.643 -14.774 -28.940 1.00 92.88 175 SER A O 1
ATOM 1352 N N . GLU A 1 176 ? -7.263 -13.110 -30.390 1.00 93.44 176 GLU A N 1
ATOM 1353 C CA . GLU A 1 176 ? -5.814 -13.300 -30.538 1.00 93.44 176 GLU A CA 1
ATOM 1354 C C . GLU A 1 176 ? -5.005 -12.121 -29.975 1.00 93.44 176 GLU A C 1
ATOM 1356 O O . GLU A 1 176 ? -3.767 -12.134 -30.019 1.00 93.44 176 GLU A O 1
ATOM 1361 N N . ARG A 1 177 ? -5.679 -11.076 -29.476 1.00 94.69 177 ARG A N 1
ATOM 1362 C CA . ARG A 1 177 ? -5.010 -9.927 -28.868 1.00 94.69 177 ARG A CA 1
ATOM 1363 C C . ARG A 1 177 ? -4.443 -10.334 -27.516 1.00 94.69 177 ARG A C 1
ATOM 1365 O O . ARG A 1 177 ? -5.102 -10.984 -26.711 1.00 94.69 177 ARG A O 1
ATOM 1372 N N . ARG A 1 178 ? -3.204 -9.922 -27.274 1.00 96.00 178 ARG A N 1
ATOM 1373 C CA . ARG A 1 178 ? -2.579 -9.944 -25.953 1.00 96.00 178 ARG A CA 1
ATOM 1374 C C . ARG A 1 178 ? -1.882 -8.610 -25.723 1.00 96.00 178 ARG A C 1
ATOM 1376 O O . ARG A 1 178 ? -1.416 -8.039 -26.713 1.00 96.00 178 ARG A O 1
ATOM 1383 N N . PRO A 1 179 ? -1.740 -8.162 -24.467 1.00 97.75 179 PRO A N 1
ATOM 1384 C CA . PRO A 1 179 ? -0.961 -6.975 -24.167 1.00 97.75 179 PRO A CA 1
ATOM 1385 C C . PRO A 1 179 ? 0.459 -7.041 -24.746 1.00 97.75 179 PRO A C 1
ATOM 1387 O O . PRO A 1 179 ? 1.095 -8.104 -24.768 1.00 97.75 179 PRO A O 1
ATOM 1390 N N . VAL A 1 180 ? 0.942 -5.892 -25.214 1.00 98.69 180 VAL A N 1
ATOM 1391 C CA . VAL A 1 180 ? 2.313 -5.669 -25.676 1.00 98.69 180 VAL A CA 1
ATOM 1392 C C . VAL A 1 180 ? 3.207 -5.492 -24.459 1.00 98.69 180 VAL A C 1
ATOM 1394 O O . VAL A 1 180 ? 3.075 -4.508 -23.728 1.00 98.69 180 VAL A O 1
ATOM 1397 N N . LYS A 1 181 ? 4.134 -6.430 -24.258 1.00 98.81 181 LYS A N 1
ATOM 1398 C CA . LYS A 1 181 ? 5.065 -6.400 -23.133 1.00 98.81 181 LYS A CA 1
ATOM 1399 C C . LYS A 1 181 ? 6.245 -5.482 -23.437 1.00 98.81 181 LYS A C 1
ATOM 1401 O O . LYS A 1 181 ? 7.056 -5.776 -24.318 1.00 98.81 181 LYS A O 1
ATOM 1406 N N . VAL A 1 182 ? 6.369 -4.403 -22.671 1.00 98.88 182 VAL A N 1
ATOM 1407 C CA . VAL A 1 182 ? 7.476 -3.446 -22.740 1.00 98.88 182 VAL A CA 1
ATOM 1408 C C . VAL A 1 182 ? 8.351 -3.591 -21.504 1.00 98.88 182 VAL A C 1
ATOM 1410 O O . VAL A 1 182 ? 7.926 -3.257 -20.402 1.00 98.88 182 VAL A O 1
ATOM 1413 N N . LEU A 1 183 ? 9.589 -4.048 -21.681 1.00 98.88 183 LEU A N 1
ATOM 1414 C CA . LEU A 1 183 ? 10.578 -4.109 -20.606 1.00 98.88 183 LEU A CA 1
ATOM 1415 C C . LEU A 1 183 ? 11.396 -2.816 -20.562 1.00 98.88 183 LEU A C 1
ATOM 1417 O O . LEU A 1 183 ? 12.070 -2.471 -21.531 1.00 98.88 183 LEU A O 1
ATOM 1421 N N . VAL A 1 184 ? 11.381 -2.130 -19.424 1.00 98.88 184 VAL A N 1
ATOM 1422 C CA . VAL A 1 184 ? 12.211 -0.953 -19.151 1.00 98.88 184 VAL A CA 1
ATOM 1423 C C . VAL A 1 184 ? 13.436 -1.389 -18.359 1.00 98.88 184 VAL A C 1
ATOM 1425 O O . VAL A 1 184 ? 13.308 -1.935 -17.260 1.00 98.88 184 VAL A O 1
ATOM 1428 N N . ARG A 1 185 ? 14.626 -1.147 -18.916 1.00 98.31 185 ARG A N 1
ATOM 1429 C CA . ARG A 1 185 ? 15.901 -1.532 -18.301 1.00 98.31 185 ARG A CA 1
ATOM 1430 C C . ARG A 1 185 ? 16.348 -0.561 -17.229 1.00 98.31 185 ARG A C 1
ATOM 1432 O O . ARG A 1 185 ? 16.018 0.625 -17.273 1.00 98.31 185 ARG A O 1
ATOM 1439 N N . ARG A 1 186 ? 17.161 -1.063 -16.301 1.00 97.75 186 ARG A N 1
ATOM 1440 C CA . ARG A 1 186 ? 17.781 -0.297 -15.214 1.00 97.75 186 ARG A CA 1
ATOM 1441 C C . ARG A 1 186 ? 18.393 1.027 -15.693 1.00 97.75 186 ARG A C 1
ATOM 1443 O O . ARG A 1 186 ? 19.469 1.053 -16.291 1.00 97.75 186 ARG A O 1
ATOM 1450 N N . ALA A 1 187 ? 17.758 2.132 -15.320 1.00 98.44 187 ALA A N 1
ATOM 1451 C CA . ALA A 1 187 ? 18.317 3.476 -15.351 1.00 98.44 187 ALA A CA 1
ATOM 1452 C C . ALA A 1 187 ? 17.440 4.427 -14.523 1.00 98.44 187 ALA A C 1
ATOM 1454 O O . ALA A 1 187 ? 16.391 4.039 -14.009 1.00 98.44 187 ALA A O 1
ATOM 1455 N N . HIS A 1 188 ? 17.873 5.681 -14.416 1.00 98.62 188 HIS A N 1
ATOM 1456 C CA . HIS A 1 188 ? 17.048 6.760 -13.890 1.00 98.62 188 HIS A CA 1
ATOM 1457 C C . HIS A 1 188 ? 16.367 7.488 -15.056 1.00 98.62 188 HIS A C 1
ATOM 1459 O O . HIS A 1 188 ? 17.049 7.960 -15.975 1.00 98.62 188 HIS A O 1
ATOM 1465 N N . TYR A 1 189 ? 15.040 7.560 -15.028 1.00 98.56 189 TYR A N 1
ATOM 1466 C CA . TYR A 1 189 ? 14.200 8.167 -16.050 1.00 98.56 189 TYR A CA 1
ATOM 1467 C C . TYR A 1 189 ? 13.384 9.326 -15.488 1.00 98.56 189 TYR A C 1
ATOM 1469 O O . TYR A 1 189 ? 12.890 9.256 -14.372 1.00 98.56 189 TYR A O 1
ATOM 1477 N N . CYS A 1 190 ? 13.152 10.341 -16.309 1.00 97.88 190 CYS A N 1
ATOM 1478 C CA . CYS A 1 190 ? 12.149 11.368 -16.071 1.00 97.88 190 CYS A CA 1
ATOM 1479 C C . CYS A 1 190 ? 11.015 11.210 -17.089 1.00 97.88 190 CYS A C 1
ATOM 1481 O O . CYS A 1 190 ? 11.265 10.985 -18.280 1.00 97.88 190 CYS A O 1
ATOM 1483 N N . VAL A 1 191 ? 9.772 11.363 -16.640 1.00 97.50 191 VAL A N 1
ATOM 1484 C CA . VAL A 1 191 ? 8.608 11.495 -17.523 1.00 97.50 191 VAL A CA 1
ATOM 1485 C C . VAL A 1 191 ? 8.530 12.947 -17.989 1.00 97.50 191 VAL A C 1
ATOM 1487 O O . VAL A 1 191 ? 8.414 13.848 -17.162 1.00 97.50 191 VAL A O 1
ATOM 1490 N N . ALA A 1 192 ? 8.605 13.185 -19.303 1.00 93.06 192 ALA A N 1
ATOM 1491 C CA . ALA A 1 192 ? 8.738 14.537 -19.861 1.00 93.06 192 ALA A CA 1
ATOM 1492 C C . ALA A 1 192 ? 7.631 15.504 -19.398 1.00 93.06 192 ALA A C 1
ATOM 1494 O O . ALA A 1 192 ? 7.930 16.626 -18.997 1.00 93.06 192 ALA A O 1
ATOM 1495 N N . ASP A 1 193 ? 6.381 15.037 -19.389 1.00 91.88 193 ASP A N 1
ATOM 1496 C CA . ASP A 1 193 ? 5.207 15.821 -18.988 1.00 91.88 193 ASP A CA 1
ATOM 1497 C C . ASP A 1 193 ? 4.782 15.559 -17.533 1.00 91.88 193 ASP A C 1
ATOM 1499 O O . ASP A 1 193 ? 3.639 15.819 -17.153 1.00 91.88 193 ASP A O 1
ATOM 1503 N N . CYS A 1 194 ? 5.680 15.001 -16.713 1.00 95.00 194 CYS A N 1
ATOM 1504 C CA . CYS A 1 194 ? 5.447 14.523 -15.342 1.00 95.00 194 C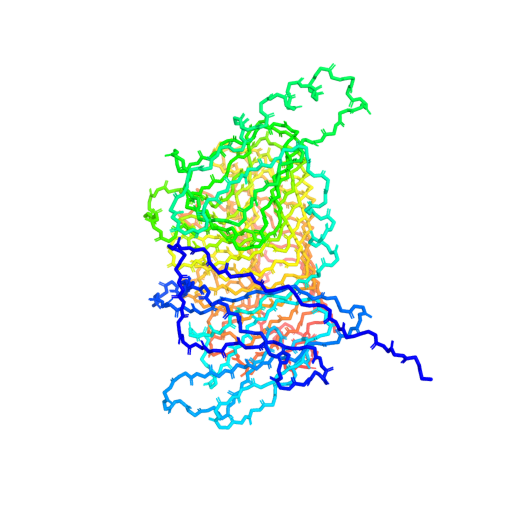YS A CA 1
ATOM 1505 C C . CYS A 1 194 ? 4.441 13.362 -15.221 1.00 95.00 194 CYS A C 1
ATOM 1507 O O . CYS A 1 194 ? 4.543 12.583 -14.280 1.00 95.00 194 CYS A O 1
ATOM 1509 N N . VAL A 1 195 ? 3.498 13.223 -16.156 1.00 97.31 195 VAL A N 1
ATOM 1510 C CA . VAL A 1 195 ? 2.510 12.143 -16.248 1.00 97.31 195 VAL A CA 1
ATOM 1511 C C . VAL A 1 195 ? 2.573 11.523 -17.639 1.00 97.31 195 VAL A C 1
ATOM 1513 O O . VAL A 1 195 ? 2.505 12.239 -18.633 1.00 97.31 195 VAL A O 1
ATOM 1516 N N . MET A 1 196 ? 2.659 10.196 -17.715 1.00 97.94 196 MET A N 1
ATOM 1517 C CA . MET A 1 196 ? 2.556 9.452 -18.971 1.00 97.94 196 MET A CA 1
ATOM 1518 C C . MET A 1 196 ? 1.243 8.672 -19.014 1.00 97.94 196 MET A C 1
ATOM 1520 O O . MET A 1 196 ? 0.989 7.829 -18.151 1.00 97.94 196 MET A O 1
ATOM 1524 N N . ASP A 1 197 ? 0.427 8.944 -20.030 1.00 98.12 197 ASP A N 1
ATOM 1525 C CA . ASP A 1 197 ? -0.806 8.204 -20.294 1.00 98.12 197 ASP A CA 1
ATOM 1526 C C . ASP A 1 197 ? -0.499 6.862 -20.973 1.00 98.12 197 ASP A C 1
ATOM 1528 O O . ASP A 1 197 ? 0.140 6.822 -22.025 1.00 98.12 197 ASP A O 1
ATOM 1532 N N . LEU A 1 198 ? -0.964 5.761 -20.385 1.00 98.62 198 LEU A N 1
ATOM 1533 C CA . LEU A 1 198 ? -0.787 4.408 -20.904 1.00 98.62 198 LEU A CA 1
ATOM 1534 C C . LEU A 1 198 ? -2.051 3.969 -21.667 1.00 98.62 198 LEU A C 1
ATOM 1536 O O . LEU A 1 198 ? -3.134 3.928 -21.073 1.00 98.62 198 LEU A O 1
ATOM 1540 N N . PRO A 1 199 ? -1.948 3.646 -22.971 1.00 98.50 199 PRO A N 1
ATOM 1541 C CA . PRO A 1 199 ? -3.080 3.170 -23.760 1.00 98.50 199 PRO A CA 1
ATOM 1542 C C . PRO A 1 199 ? -3.422 1.709 -23.442 1.00 98.50 199 PRO A C 1
ATOM 1544 O O . PRO A 1 199 ? -2.654 0.999 -22.796 1.00 98.50 199 PRO A O 1
ATOM 1547 N N . SER A 1 200 ? -4.571 1.254 -23.947 1.00 98.56 200 SER A N 1
ATOM 1548 C CA . SER A 1 200 ? -5.026 -0.132 -23.781 1.00 98.56 200 SER A CA 1
ATOM 1549 C C . SER A 1 200 ? -4.059 -1.152 -24.385 1.00 98.56 200 SER A C 1
ATOM 1551 O O . SER A 1 200 ? -3.446 -0.894 -25.425 1.00 98.56 200 SER A O 1
ATOM 1553 N N . GLY A 1 201 ? -3.974 -2.327 -23.759 1.00 98.25 201 GLY A N 1
ATOM 1554 C CA . GLY A 1 201 ? -3.155 -3.443 -24.230 1.00 98.25 201 GLY A CA 1
ATOM 1555 C C . GLY A 1 201 ? -1.655 -3.268 -23.989 1.00 98.25 201 GLY A C 1
ATOM 1556 O O . GLY A 1 201 ? -0.856 -3.810 -24.750 1.00 98.25 201 GLY A O 1
ATOM 1557 N N . LEU A 1 202 ? -1.248 -2.510 -22.970 1.00 98.56 202 LEU A N 1
ATOM 1558 C CA . LEU A 1 202 ? 0.160 -2.309 -22.626 1.00 98.56 202 LEU A CA 1
ATOM 1559 C C . LEU A 1 202 ? 0.528 -3.051 -21.336 1.00 98.56 202 LEU A C 1
ATOM 1561 O O . LEU A 1 202 ? -0.111 -2.856 -20.311 1.00 98.56 202 LEU A O 1
ATOM 1565 N N . ASP A 1 203 ? 1.601 -3.838 -21.358 1.00 98.75 203 ASP A N 1
ATOM 1566 C CA . ASP A 1 203 ? 2.184 -4.485 -20.177 1.00 98.75 203 ASP A CA 1
ATOM 1567 C C . ASP A 1 203 ? 3.595 -3.935 -19.931 1.00 98.75 203 ASP A C 1
ATOM 1569 O O . ASP A 1 203 ? 4.570 -4.377 -20.535 1.00 98.75 203 ASP A O 1
ATOM 1573 N N . VAL A 1 204 ? 3.702 -2.914 -19.081 1.00 98.88 204 VAL A N 1
ATOM 1574 C CA . VAL A 1 204 ? 4.965 -2.256 -18.734 1.00 98.88 204 VAL A CA 1
ATOM 1575 C C . VAL A 1 204 ? 5.634 -3.007 -17.588 1.00 98.88 204 VAL A C 1
ATOM 1577 O O . VAL A 1 204 ? 5.113 -3.040 -16.476 1.00 98.88 204 VAL A O 1
ATOM 1580 N N . VAL A 1 205 ? 6.821 -3.556 -17.837 1.00 98.88 205 VAL A N 1
ATOM 1581 C CA . VAL A 1 205 ? 7.651 -4.243 -16.842 1.00 98.88 205 VAL A CA 1
ATOM 1582 C C . VAL A 1 205 ? 8.876 -3.388 -16.525 1.00 98.88 205 VAL A C 1
ATOM 1584 O O . VAL A 1 205 ? 9.696 -3.114 -17.398 1.00 98.88 205 VAL A O 1
ATOM 1587 N N . LEU A 1 206 ? 9.015 -2.969 -15.270 1.00 98.81 206 LEU A N 1
ATOM 1588 C CA . LEU A 1 206 ? 10.135 -2.182 -14.761 1.00 98.81 206 LEU A CA 1
ATOM 1589 C C . LEU A 1 206 ? 11.151 -3.112 -14.087 1.00 98.81 206 LEU A C 1
ATOM 1591 O O . LEU A 1 206 ? 10.856 -3.717 -13.054 1.00 98.81 206 LEU A O 1
ATOM 1595 N N . GLU A 1 207 ? 12.346 -3.234 -14.661 1.00 97.75 207 GLU A N 1
ATOM 1596 C CA . GLU A 1 207 ? 13.440 -4.006 -14.063 1.00 97.75 207 GLU A CA 1
ATOM 1597 C C . GLU A 1 207 ? 13.866 -3.422 -12.699 1.00 97.75 207 GLU A C 1
ATOM 1599 O O . GLU A 1 207 ? 13.691 -2.232 -12.425 1.00 97.75 207 GLU A O 1
ATOM 1604 N N . GLY A 1 208 ? 14.454 -4.249 -11.830 1.00 97.94 208 GLY A N 1
ATOM 1605 C CA . GLY A 1 208 ? 15.049 -3.753 -10.589 1.00 97.94 208 GLY A CA 1
ATOM 1606 C C . GLY A 1 208 ? 16.176 -2.753 -10.860 1.00 97.94 208 GLY A C 1
ATOM 1607 O O . GLY A 1 208 ? 16.985 -2.909 -11.777 1.00 97.94 208 GLY A O 1
ATOM 1608 N N . GLY A 1 209 ? 16.205 -1.685 -10.068 1.00 97.69 209 GLY A N 1
ATOM 1609 C CA . GLY A 1 209 ? 17.089 -0.539 -10.270 1.00 97.69 209 GLY A CA 1
ATOM 1610 C C . GLY A 1 209 ? 16.561 0.491 -11.278 1.00 97.69 209 GLY A C 1
ATOM 1611 O O . GLY A 1 209 ? 17.270 1.448 -11.585 1.00 97.69 209 GLY A O 1
ATOM 1612 N N . VAL A 1 210 ? 15.338 0.344 -11.797 1.00 98.75 210 VAL A N 1
ATOM 1613 C CA . VAL A 1 210 ? 14.641 1.443 -12.481 1.00 98.75 210 VAL A CA 1
ATOM 1614 C C . VAL A 1 210 ? 14.181 2.478 -11.453 1.00 98.75 210 VAL A C 1
ATOM 1616 O O . VAL A 1 210 ? 13.529 2.132 -10.469 1.00 98.75 210 VAL A O 1
ATOM 1619 N N . VAL A 1 211 ? 14.489 3.750 -11.708 1.00 98.81 211 VAL A N 1
ATOM 1620 C CA . VAL A 1 211 ? 13.961 4.898 -10.953 1.00 98.81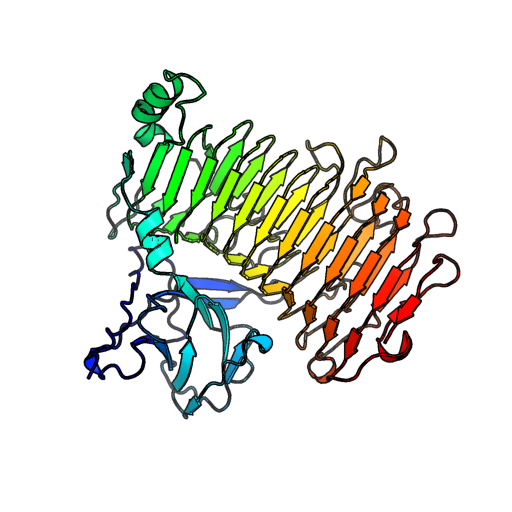 211 VAL A CA 1
ATOM 1621 C C . VAL A 1 211 ? 13.246 5.837 -11.919 1.00 98.81 211 VAL A C 1
ATOM 1623 O O . VAL A 1 211 ? 13.779 6.109 -12.995 1.00 98.81 211 VAL A O 1
ATOM 1626 N N . ILE A 1 212 ? 12.050 6.303 -11.563 1.00 98.69 212 ILE A N 1
ATOM 1627 C CA . ILE A 1 212 ? 11.205 7.167 -12.395 1.00 98.69 212 ILE A CA 1
ATOM 1628 C C . ILE A 1 212 ? 10.820 8.428 -11.619 1.00 98.69 212 ILE A C 1
ATOM 1630 O O . ILE A 1 212 ? 10.096 8.347 -10.631 1.00 98.69 212 ILE A O 1
ATOM 1634 N N . ASP A 1 213 ? 11.223 9.587 -12.133 1.00 98.12 213 ASP A N 1
ATOM 1635 C CA . ASP A 1 213 ? 10.689 10.891 -11.747 1.00 98.12 213 ASP A CA 1
ATOM 1636 C C . ASP A 1 213 ? 9.434 11.180 -12.588 1.00 98.12 213 ASP A C 1
ATOM 1638 O O . ASP A 1 213 ? 9.518 11.572 -13.759 1.00 98.12 213 ASP A O 1
ATOM 1642 N N . GLY A 1 214 ? 8.257 10.962 -12.006 1.00 97.38 214 GLY A N 1
ATOM 1643 C CA . GLY A 1 214 ? 6.966 11.186 -12.655 1.00 97.38 214 GLY A CA 1
ATOM 1644 C C . GLY A 1 214 ? 5.922 10.155 -12.246 1.00 97.38 214 GLY A C 1
ATOM 1645 O O . GLY A 1 214 ? 6.114 9.402 -11.298 1.00 97.38 214 GLY A O 1
ATOM 1646 N N . ALA A 1 215 ? 4.812 10.130 -12.972 1.00 98.06 215 ALA A N 1
ATOM 1647 C CA . ALA A 1 215 ? 3.657 9.291 -12.692 1.00 98.06 215 ALA A CA 1
ATOM 1648 C C . ALA A 1 215 ? 3.101 8.660 -13.966 1.00 98.06 215 ALA A C 1
ATOM 1650 O O . ALA A 1 215 ? 3.298 9.177 -15.070 1.00 98.06 215 ALA A O 1
ATOM 1651 N N . PHE A 1 216 ? 2.347 7.574 -13.809 1.00 98.62 216 PHE A N 1
ATOM 1652 C CA . PHE A 1 216 ? 1.592 6.958 -14.901 1.00 98.62 216 PHE A CA 1
ATOM 1653 C C . PHE A 1 216 ? 0.090 7.152 -14.712 1.00 98.62 216 PHE A C 1
ATOM 1655 O O . PHE A 1 216 ? -0.420 7.196 -13.591 1.00 98.62 216 PHE A O 1
ATOM 1662 N N . ARG A 1 217 ? -0.637 7.244 -15.824 1.00 98.62 217 ARG A N 1
ATOM 1663 C CA . ARG A 1 217 ? -2.096 7.317 -15.819 1.00 98.62 217 ARG A CA 1
ATOM 1664 C C . ARG A 1 217 ? -2.682 6.367 -16.854 1.00 98.62 217 ARG A C 1
ATOM 1666 O O . ARG A 1 217 ? -2.282 6.368 -18.008 1.00 98.62 217 ARG A O 1
ATOM 1673 N N . VAL A 1 218 ? -3.649 5.568 -16.436 1.00 98.81 218 VAL A N 1
ATOM 1674 C CA . VAL A 1 218 ? -4.480 4.716 -17.284 1.00 98.81 218 VAL A CA 1
ATOM 1675 C C . VAL A 1 218 ? -5.857 5.359 -17.308 1.00 98.81 218 VAL A C 1
ATOM 1677 O O . VAL A 1 218 ? -6.481 5.508 -16.260 1.00 98.81 218 VAL A O 1
ATOM 1680 N N . ARG A 1 219 ? -6.318 5.813 -18.473 1.00 98.25 219 ARG A N 1
ATOM 1681 C CA . ARG A 1 219 ? -7.585 6.543 -18.576 1.00 98.25 219 ARG A CA 1
ATOM 1682 C C . ARG A 1 219 ? -8.386 6.089 -19.784 1.00 98.25 219 ARG A C 1
ATOM 1684 O O . ARG A 1 219 ? -7.872 6.135 -20.897 1.00 98.25 219 ARG A O 1
ATOM 1691 N N . HIS A 1 220 ? -9.652 5.724 -19.569 1.00 98.56 220 HIS A N 1
ATOM 1692 C CA . HIS A 1 220 ? -10.528 5.171 -20.611 1.00 98.56 220 HIS A CA 1
ATOM 1693 C C . HIS A 1 220 ? -9.867 4.011 -21.376 1.00 98.56 220 HIS A C 1
ATOM 1695 O O . HIS A 1 220 ? -9.930 3.951 -22.605 1.00 98.56 220 HIS A O 1
ATOM 1701 N N . ALA A 1 221 ? -9.190 3.123 -20.647 1.00 98.56 221 ALA A N 1
ATOM 1702 C CA . ALA A 1 221 ? -8.377 2.060 -21.216 1.00 98.56 221 ALA A CA 1
ATOM 1703 C C . ALA A 1 221 ? -8.650 0.707 -20.547 1.00 98.56 221 ALA A C 1
ATOM 1705 O O . ALA A 1 221 ? -9.308 0.631 -19.509 1.00 98.56 221 ALA A O 1
ATOM 1706 N N . HIS A 1 222 ? -8.149 -0.360 -21.165 1.00 98.50 222 HIS A N 1
ATOM 1707 C CA . HIS A 1 222 ? -8.242 -1.714 -20.637 1.00 98.50 222 HIS A CA 1
ATOM 1708 C C . HIS A 1 222 ? -7.024 -2.570 -20.966 1.00 98.50 222 HIS A C 1
ATOM 1710 O O . HIS A 1 222 ? -6.227 -2.205 -21.833 1.00 98.50 222 HIS A O 1
ATOM 1716 N N . ASP A 1 223 ? -6.884 -3.701 -20.274 1.00 98.44 223 ASP A N 1
ATOM 1717 C CA . ASP A 1 223 ? -5.777 -4.645 -20.448 1.00 98.44 223 ASP A CA 1
ATOM 1718 C C . ASP A 1 223 ? -4.408 -3.965 -20.274 1.00 98.44 223 ASP A C 1
ATOM 1720 O O . ASP A 1 223 ? -3.515 -4.076 -21.121 1.00 98.44 223 ASP A O 1
ATOM 1724 N N . VAL A 1 224 ? -4.260 -3.199 -19.187 1.00 98.94 224 VAL A N 1
ATOM 1725 C CA . VAL A 1 224 ? -3.030 -2.452 -18.881 1.00 98.94 224 VAL A CA 1
ATOM 1726 C C . VAL A 1 224 ? -2.361 -3.012 -17.638 1.00 98.94 224 VAL A C 1
ATOM 1728 O O . VAL A 1 224 ? -3.001 -3.252 -16.621 1.00 98.94 224 VAL A O 1
ATOM 1731 N N . SER A 1 225 ? -1.050 -3.206 -17.693 1.00 98.88 225 SER A N 1
ATOM 1732 C CA . SER A 1 225 ? -0.250 -3.654 -16.558 1.00 98.88 225 SER A CA 1
ATOM 1733 C C . SER A 1 225 ? 0.964 -2.751 -16.345 1.00 98.88 225 SER A C 1
ATOM 1735 O O . SER A 1 225 ? 1.624 -2.356 -17.303 1.00 98.88 225 SER A O 1
ATOM 1737 N N . VAL A 1 226 ? 1.270 -2.434 -15.085 1.00 98.88 226 VAL A N 1
ATOM 1738 C CA . VAL A 1 226 ? 2.503 -1.757 -14.652 1.00 98.88 226 VAL A CA 1
ATOM 1739 C C . VAL A 1 226 ? 3.119 -2.588 -13.536 1.00 98.88 226 VAL A C 1
ATOM 1741 O O . VAL A 1 226 ? 2.589 -2.635 -12.427 1.00 98.88 226 VAL A O 1
ATOM 1744 N N . ARG A 1 227 ? 4.201 -3.307 -13.838 1.00 98.69 227 ARG A N 1
ATOM 1745 C CA . ARG A 1 227 ? 4.711 -4.388 -12.987 1.00 98.69 227 ARG A CA 1
ATOM 1746 C C . ARG A 1 227 ? 6.227 -4.336 -12.820 1.00 98.69 227 ARG A C 1
ATOM 1748 O O . ARG A 1 227 ? 6.912 -3.711 -13.623 1.00 98.69 227 ARG A O 1
ATOM 1755 N N . GLY A 1 228 ? 6.768 -5.020 -11.817 1.00 98.19 228 GLY A N 1
ATOM 1756 C CA . GLY A 1 228 ? 8.209 -5.230 -11.649 1.00 98.19 228 GLY A CA 1
ATOM 1757 C C . GLY A 1 228 ? 8.752 -4.686 -10.330 1.00 98.19 228 GLY A C 1
ATOM 1758 O O . GLY A 1 228 ? 8.138 -4.877 -9.286 1.00 98.19 228 GLY A O 1
ATOM 1759 N N . ARG A 1 229 ? 9.943 -4.078 -10.360 1.00 98.06 229 ARG A N 1
ATOM 1760 C CA . ARG A 1 229 ? 10.681 -3.587 -9.175 1.00 98.06 229 ARG A CA 1
ATOM 1761 C C . ARG A 1 229 ? 11.108 -2.117 -9.313 1.00 98.06 229 ARG A C 1
ATOM 1763 O O . ARG A 1 229 ? 12.063 -1.675 -8.681 1.00 98.06 229 ARG A O 1
ATOM 1770 N N . GLY A 1 230 ? 10.419 -1.365 -10.173 1.00 98.31 230 GLY A N 1
ATOM 1771 C CA . GLY A 1 230 ? 10.684 0.056 -10.383 1.00 98.31 230 GLY A CA 1
ATOM 1772 C C . GLY A 1 230 ? 10.292 0.916 -9.180 1.00 98.31 230 GLY A C 1
ATOM 1773 O O . GLY A 1 230 ? 9.293 0.645 -8.509 1.00 98.31 230 GLY A O 1
ATOM 1774 N N . VAL A 1 231 ? 11.071 1.971 -8.939 1.00 98.88 231 VAL A N 1
ATOM 1775 C CA . VAL A 1 231 ? 10.825 2.980 -7.903 1.00 98.88 231 VAL A CA 1
ATOM 1776 C C . VAL A 1 231 ? 10.380 4.283 -8.563 1.00 98.88 231 VAL A C 1
ATOM 1778 O O . VAL A 1 231 ? 11.143 4.893 -9.305 1.00 98.88 231 VAL A O 1
ATOM 1781 N N . PHE A 1 232 ? 9.164 4.731 -8.280 1.00 98.75 232 PHE A N 1
ATOM 1782 C CA . PHE A 1 232 ? 8.690 6.066 -8.628 1.00 98.75 232 PHE A CA 1
ATOM 1783 C C . PHE A 1 232 ? 9.125 7.036 -7.524 1.00 98.75 232 PHE A C 1
ATOM 1785 O O . PHE A 1 232 ? 8.586 6.989 -6.417 1.00 98.75 232 PHE A O 1
ATOM 1792 N N . ASP A 1 233 ? 10.116 7.885 -7.800 1.00 97.94 233 ASP A N 1
ATOM 1793 C CA . ASP A 1 233 ? 10.568 8.925 -6.871 1.00 97.94 233 ASP A CA 1
ATOM 1794 C C . ASP A 1 233 ? 9.813 10.224 -7.163 1.00 97.94 233 ASP A C 1
ATOM 1796 O O . ASP A 1 233 ? 10.119 10.973 -8.089 1.00 97.94 233 ASP A O 1
ATOM 1800 N N . LEU A 1 234 ? 8.788 10.498 -6.358 1.00 97.19 234 LEU A N 1
ATOM 1801 C CA . LEU A 1 234 ? 7.999 11.717 -6.466 1.00 97.19 234 LEU A CA 1
ATOM 1802 C C . LEU A 1 234 ? 8.418 12.786 -5.442 1.00 97.19 234 LEU A C 1
ATOM 1804 O O . LEU A 1 234 ? 7.806 13.853 -5.372 1.00 97.19 234 LEU A O 1
ATOM 1808 N N . SER A 1 235 ? 9.514 12.573 -4.704 1.00 93.75 235 SER A N 1
ATOM 1809 C CA . SER A 1 235 ? 9.989 13.506 -3.671 1.00 93.75 235 SER A CA 1
ATOM 1810 C C . SER A 1 235 ? 10.421 14.876 -4.212 1.00 93.75 235 SER A C 1
ATOM 1812 O O . SER A 1 235 ? 10.538 15.838 -3.451 1.00 93.75 235 SER A O 1
ATOM 1814 N N . GLY A 1 236 ? 10.658 14.984 -5.524 1.00 93.25 236 GLY A N 1
ATOM 1815 C CA . GLY A 1 236 ? 10.943 16.247 -6.208 1.00 93.25 236 GLY A CA 1
ATOM 1816 C C . GLY A 1 236 ? 9.706 17.098 -6.522 1.00 93.25 236 GLY A C 1
ATOM 1817 O O . GLY A 1 236 ? 9.852 18.280 -6.847 1.00 93.25 236 GLY A O 1
ATOM 1818 N N . PHE A 1 237 ? 8.498 16.536 -6.427 1.00 94.56 237 PHE A N 1
ATOM 1819 C CA . PHE A 1 237 ? 7.253 17.220 -6.765 1.00 94.56 237 PHE A CA 1
ATOM 1820 C C . PHE A 1 237 ? 6.640 17.889 -5.533 1.00 94.56 237 PHE A C 1
ATOM 1822 O O . PHE A 1 237 ? 6.677 17.371 -4.421 1.00 94.56 237 PHE A O 1
ATOM 1829 N N . LYS A 1 238 ? 6.060 19.079 -5.718 1.00 91.44 238 LYS A N 1
ATOM 1830 C CA . LYS A 1 238 ? 5.431 19.811 -4.612 1.00 91.44 238 LYS A CA 1
ATOM 1831 C C . LYS A 1 238 ? 4.049 19.243 -4.299 1.00 91.44 238 LYS A C 1
ATOM 1833 O O . LYS A 1 238 ? 3.290 18.967 -5.225 1.00 91.44 238 LYS A O 1
ATOM 1838 N N . ARG A 1 239 ? 3.684 19.211 -3.014 1.00 86.94 239 ARG A N 1
ATOM 1839 C CA . ARG A 1 239 ? 2.375 18.774 -2.489 1.00 86.94 239 ARG A CA 1
ATOM 1840 C C . ARG A 1 239 ? 1.168 19.194 -3.347 1.00 86.94 239 ARG A C 1
ATOM 1842 O O . ARG A 1 239 ? 0.412 18.364 -3.826 1.00 86.94 239 ARG A O 1
ATOM 1849 N N . PHE A 1 240 ? 1.017 20.487 -3.640 1.00 89.94 240 PHE A N 1
ATOM 1850 C CA . PHE A 1 240 ? -0.160 21.006 -4.365 1.00 89.94 240 PHE A CA 1
ATOM 1851 C C . PHE A 1 240 ? -0.154 20.776 -5.885 1.00 89.94 240 PHE A C 1
ATOM 1853 O O . PHE A 1 240 ? -0.958 21.372 -6.597 1.00 89.94 240 PHE A O 1
ATOM 1860 N N . THR A 1 241 ? 0.741 19.935 -6.404 1.00 90.06 241 THR A N 1
ATOM 1861 C CA . THR A 1 241 ? 0.657 19.482 -7.802 1.00 90.06 241 THR A CA 1
ATOM 1862 C C . THR A 1 241 ? -0.530 18.546 -8.034 1.00 90.06 241 THR A C 1
ATOM 1864 O O . THR A 1 241 ? -0.969 18.416 -9.172 1.00 90.06 241 THR A O 1
ATOM 1867 N N . GLY A 1 242 ? -1.055 17.904 -6.979 1.00 86.31 242 GLY A N 1
ATOM 1868 C CA . GLY A 1 242 ? -2.136 16.916 -7.091 1.00 86.31 242 GLY A CA 1
ATOM 1869 C C . GLY A 1 242 ? -1.720 15.646 -7.841 1.00 86.31 242 GLY A C 1
ATOM 1870 O O . GLY A 1 242 ? -2.575 14.899 -8.323 1.00 86.31 242 GLY A O 1
ATOM 1871 N N . LEU A 1 243 ? -0.409 15.433 -7.987 1.00 93.50 243 LEU A N 1
ATOM 1872 C CA . LEU A 1 243 ? 0.161 14.303 -8.699 1.00 93.50 243 LEU A CA 1
ATOM 1873 C C . LEU A 1 243 ? 0.019 13.040 -7.847 1.00 93.50 243 LEU A C 1
ATOM 1875 O O . LEU A 1 243 ? 0.586 12.947 -6.759 1.00 93.50 243 LEU A O 1
ATOM 1879 N N . SER A 1 244 ? -0.739 12.078 -8.361 1.00 96.19 244 SER A N 1
ATOM 1880 C CA . SER A 1 244 ? -0.774 10.715 -7.830 1.00 96.19 244 SER A CA 1
ATOM 1881 C C . SER A 1 244 ? 0.386 9.907 -8.414 1.00 96.19 244 SER A C 1
ATOM 1883 O O . SER A 1 244 ? 0.811 10.205 -9.528 1.00 96.19 244 SER A O 1
ATOM 1885 N N . GLY A 1 245 ? 0.867 8.875 -7.720 1.00 97.19 245 GLY A N 1
ATOM 1886 C CA . GLY A 1 245 ? 1.914 7.991 -8.255 1.00 97.19 245 GLY A CA 1
ATOM 1887 C C . GLY A 1 245 ? 1.451 7.227 -9.503 1.00 97.19 245 GLY A C 1
ATOM 1888 O O . GLY A 1 245 ? 2.098 7.265 -10.553 1.00 97.19 245 GLY A O 1
ATOM 1889 N N . LEU A 1 246 ? 0.287 6.581 -9.405 1.00 98.62 246 LEU A N 1
ATOM 1890 C CA . LEU A 1 246 ? -0.400 5.940 -10.524 1.00 98.62 246 LEU A CA 1
ATOM 1891 C C . LEU A 1 246 ? -1.906 6.202 -10.441 1.00 98.62 246 LEU A C 1
ATOM 1893 O O . LEU A 1 246 ? -2.514 6.052 -9.384 1.00 98.62 246 LEU A O 1
ATOM 1897 N N . ARG A 1 247 ? -2.527 6.591 -11.557 1.00 98.38 247 ARG A N 1
ATOM 1898 C CA . ARG A 1 247 ? -3.981 6.808 -11.629 1.00 98.38 247 ARG A CA 1
ATOM 1899 C C . ARG A 1 247 ? -4.653 5.860 -12.614 1.00 98.38 247 ARG A C 1
ATOM 1901 O O . ARG A 1 247 ? -4.150 5.685 -13.718 1.00 98.38 247 ARG A O 1
ATOM 1908 N N . VAL A 1 248 ? -5.799 5.305 -12.234 1.00 98.75 248 VAL A N 1
ATOM 1909 C CA . VAL A 1 248 ? -6.666 4.471 -13.071 1.00 98.75 248 VAL A CA 1
ATOM 1910 C C . VAL A 1 248 ? -8.061 5.090 -13.092 1.00 98.75 248 VAL A C 1
ATOM 1912 O O . VAL A 1 248 ? -8.792 5.049 -12.107 1.00 98.75 248 VAL A O 1
ATOM 1915 N N . ASP A 1 249 ? -8.418 5.690 -14.222 1.00 98.00 249 ASP A N 1
ATOM 1916 C CA . ASP A 1 249 ? -9.660 6.434 -14.413 1.00 98.00 249 ASP A CA 1
ATOM 1917 C C . ASP A 1 249 ? -10.526 5.761 -15.478 1.00 98.00 249 ASP A C 1
ATOM 1919 O O . ASP A 1 249 ? -10.073 5.573 -16.612 1.00 98.00 249 ASP A O 1
ATOM 1923 N N . PHE A 1 250 ? -11.795 5.489 -15.177 1.00 98.75 250 PHE A N 1
ATOM 1924 C CA . PHE A 1 250 ? -12.779 5.010 -16.157 1.00 98.75 250 PHE A CA 1
ATOM 1925 C C . PHE A 1 250 ? -12.274 3.815 -16.984 1.00 98.75 250 PHE A C 1
ATOM 1927 O O . PHE A 1 250 ? -12.438 3.790 -18.205 1.00 98.75 250 PHE A O 1
ATOM 1934 N N . SER A 1 251 ? -11.572 2.887 -16.336 1.00 98.81 251 SER A N 1
ATOM 1935 C CA . SER A 1 251 ? -10.809 1.818 -16.987 1.00 98.81 251 SER A CA 1
ATOM 1936 C C . SER A 1 251 ? -11.168 0.452 -16.403 1.00 98.81 251 SER A C 1
ATOM 1938 O O . SER A 1 251 ? -11.771 0.373 -15.331 1.00 98.81 251 SER A O 1
ATOM 1940 N N . HIS A 1 252 ? -10.815 -0.627 -17.099 1.00 98.81 252 HIS A N 1
ATOM 1941 C CA . HIS A 1 252 ? -11.031 -1.983 -16.592 1.00 98.81 252 HIS A CA 1
ATOM 1942 C C . HIS A 1 252 ? -9.888 -2.938 -16.920 1.00 98.81 252 HIS A C 1
ATOM 1944 O O . HIS A 1 252 ? -9.114 -2.672 -17.828 1.00 98.81 252 HIS A O 1
ATOM 1950 N N . ASP A 1 253 ? -9.758 -4.031 -16.170 1.00 98.75 253 ASP A N 1
ATOM 1951 C CA . ASP A 1 253 ? -8.698 -5.032 -16.362 1.00 98.75 253 ASP A CA 1
ATOM 1952 C C . ASP A 1 253 ? -7.288 -4.410 -16.278 1.00 98.75 253 ASP A C 1
ATOM 1954 O O . ASP A 1 253 ? -6.484 -4.452 -17.215 1.00 98.75 253 ASP A O 1
ATOM 1958 N N . VAL A 1 254 ? -7.005 -3.779 -15.130 1.00 98.94 254 VAL A N 1
ATOM 1959 C CA . VAL A 1 254 ? -5.728 -3.099 -14.852 1.00 98.94 254 VAL A CA 1
ATOM 1960 C C . VAL A 1 254 ? -4.968 -3.793 -13.725 1.00 98.94 254 VAL A C 1
ATOM 1962 O O . VAL A 1 254 ? -5.537 -4.098 -12.678 1.00 98.94 254 VAL A O 1
ATOM 1965 N N . VAL A 1 255 ? -3.663 -4.005 -13.910 1.00 98.94 255 VAL A N 1
ATOM 1966 C CA . VAL A 1 255 ? -2.780 -4.613 -12.903 1.00 98.94 255 VAL A CA 1
ATOM 1967 C C . VAL A 1 255 ? -1.634 -3.672 -12.541 1.00 98.94 255 VAL A C 1
ATOM 1969 O O . VAL A 1 255 ? -0.898 -3.206 -13.409 1.00 98.94 255 VAL A O 1
ATOM 1972 N N . VAL A 1 256 ? -1.430 -3.439 -11.248 1.00 98.88 256 VAL A N 1
ATOM 1973 C CA . VAL A 1 256 ? -0.253 -2.754 -10.700 1.00 98.88 256 VAL A CA 1
ATOM 1974 C C . VAL A 1 256 ? 0.459 -3.730 -9.773 1.00 98.88 256 VAL A C 1
ATOM 1976 O O . VAL A 1 256 ? -0.151 -4.182 -8.811 1.00 98.88 256 VAL A O 1
ATOM 1979 N N . ASP A 1 257 ? 1.711 -4.093 -10.060 1.00 98.81 257 ASP A N 1
ATOM 1980 C CA . ASP A 1 257 ? 2.388 -5.195 -9.354 1.00 98.81 257 ASP A CA 1
ATOM 1981 C C . ASP A 1 257 ? 3.851 -4.892 -8.992 1.00 98.81 257 ASP A C 1
ATOM 1983 O O . ASP A 1 257 ? 4.690 -4.660 -9.860 1.00 98.81 257 ASP A O 1
ATOM 1987 N N . GLY A 1 258 ? 4.189 -4.918 -7.706 1.00 98.44 258 GLY A N 1
ATOM 1988 C CA . GLY A 1 258 ? 5.578 -4.944 -7.233 1.00 98.44 258 GLY A CA 1
ATOM 1989 C C . GLY A 1 258 ? 6.307 -3.596 -7.183 1.00 98.44 258 GLY A C 1
ATOM 1990 O O . GLY A 1 258 ? 7.367 -3.509 -6.559 1.00 98.44 258 GLY A O 1
ATOM 1991 N N . VAL A 1 259 ? 5.748 -2.551 -7.799 1.00 98.75 259 VAL A N 1
ATOM 1992 C CA . VAL A 1 259 ? 6.347 -1.208 -7.859 1.00 98.75 259 VAL A CA 1
ATOM 1993 C C . VAL A 1 259 ? 6.330 -0.485 -6.507 1.00 98.75 259 VAL A C 1
ATOM 1995 O O . VAL A 1 259 ? 5.480 -0.733 -5.648 1.00 98.75 259 VAL A O 1
ATOM 1998 N N . THR A 1 260 ? 7.265 0.448 -6.338 1.00 98.94 260 THR A N 1
ATOM 1999 C CA . THR A 1 260 ? 7.420 1.255 -5.120 1.00 98.94 260 THR A CA 1
ATOM 2000 C C . THR A 1 260 ? 7.211 2.730 -5.439 1.00 98.94 260 THR A C 1
ATOM 2002 O O . THR A 1 260 ? 7.764 3.224 -6.417 1.00 98.94 260 THR A O 1
ATOM 2005 N N . PHE A 1 261 ? 6.478 3.451 -4.595 1.00 98.81 261 PHE A N 1
ATOM 2006 C CA . PHE A 1 261 ? 6.292 4.897 -4.684 1.00 98.81 261 PHE A CA 1
ATOM 2007 C C . PHE A 1 261 ? 6.934 5.594 -3.485 1.00 98.81 261 PHE A C 1
ATOM 2009 O O . PHE A 1 261 ? 6.743 5.192 -2.337 1.00 98.81 261 PHE A O 1
ATOM 2016 N N . VAL A 1 262 ? 7.698 6.650 -3.758 1.00 98.31 262 VAL A N 1
ATOM 2017 C CA . VAL A 1 262 ? 8.360 7.466 -2.741 1.00 98.31 262 VAL A CA 1
ATOM 2018 C C . VAL A 1 262 ? 7.822 8.886 -2.808 1.00 98.31 262 VAL A C 1
ATOM 2020 O O . VAL A 1 262 ? 8.031 9.605 -3.780 1.00 98.31 262 VAL A O 1
ATOM 2023 N N . ASN A 1 263 ? 7.157 9.280 -1.730 1.00 96.56 263 ASN A N 1
ATOM 2024 C CA . ASN A 1 263 ? 6.591 10.594 -1.465 1.00 96.56 263 ASN A CA 1
ATOM 2025 C C . ASN A 1 263 ? 5.701 11.154 -2.593 1.00 96.56 263 ASN A C 1
ATOM 2027 O O . ASN A 1 263 ? 5.967 12.265 -3.066 1.00 96.56 263 ASN A O 1
ATOM 2031 N N . PRO A 1 264 ? 4.659 10.422 -3.044 1.00 96.38 264 PRO A N 1
ATOM 2032 C CA . PRO A 1 264 ? 3.666 10.995 -3.947 1.00 96.38 264 PRO A CA 1
ATOM 2033 C C . PRO A 1 264 ? 3.047 12.260 -3.311 1.00 96.38 264 PRO A C 1
ATOM 2035 O O . PRO A 1 264 ? 2.672 12.231 -2.139 1.00 96.38 264 PRO A O 1
ATOM 2038 N N . PRO A 1 265 ? 2.924 13.382 -4.049 1.00 94.19 265 PRO A N 1
ATOM 2039 C CA . PRO A 1 265 ? 2.303 14.617 -3.551 1.00 94.19 265 PRO A CA 1
ATOM 2040 C C . PRO A 1 265 ? 0.829 14.492 -3.156 1.00 94.19 265 PRO A C 1
ATOM 2042 O O . PRO A 1 265 ? 0.298 15.393 -2.511 1.00 94.19 265 PRO A O 1
ATOM 2045 N N . HIS A 1 266 ? 0.179 13.430 -3.627 1.00 94.94 266 HIS A N 1
ATOM 2046 C CA . HIS A 1 266 ? -1.189 13.043 -3.317 1.00 94.94 266 HIS A CA 1
ATOM 2047 C C . HIS A 1 266 ? -1.234 11.505 -3.212 1.00 94.94 266 HIS A C 1
ATOM 2049 O O . HIS A 1 266 ? -0.282 10.890 -2.740 1.00 94.94 266 HIS A O 1
ATOM 2055 N N . TYR A 1 267 ? -2.290 10.868 -3.714 1.00 97.00 267 TYR A N 1
ATOM 2056 C CA . TYR A 1 267 ? -2.506 9.422 -3.614 1.00 97.00 267 TYR A CA 1
ATOM 2057 C C . TYR A 1 267 ? -1.401 8.597 -4.273 1.00 97.00 267 TYR A C 1
ATOM 2059 O O . TYR A 1 267 ? -0.938 8.914 -5.373 1.00 97.00 267 TYR A O 1
ATOM 2067 N N . THR A 1 268 ? -1.032 7.485 -3.648 1.00 98.00 268 THR A N 1
ATOM 2068 C CA . THR A 1 268 ? -0.099 6.521 -4.238 1.00 98.00 268 THR A CA 1
ATOM 2069 C C . THR A 1 268 ? -0.715 5.881 -5.475 1.00 98.00 268 THR A C 1
ATOM 2071 O O . THR A 1 268 ? -0.185 6.035 -6.579 1.00 98.00 268 THR A O 1
ATOM 2074 N N . VAL A 1 269 ? -1.856 5.211 -5.300 1.00 98.62 269 VAL A N 1
ATOM 2075 C CA . VAL A 1 269 ? -2.647 4.643 -6.393 1.00 98.62 269 VAL A CA 1
ATOM 2076 C C . VAL A 1 269 ? -4.073 5.148 -6.266 1.00 98.62 269 VAL A C 1
ATOM 2078 O O . VAL A 1 269 ? -4.734 4.903 -5.265 1.00 98.62 269 VAL A O 1
ATOM 2081 N N . MET A 1 270 ? -4.546 5.845 -7.294 1.00 98.12 270 MET A N 1
ATOM 2082 C CA . MET A 1 270 ? -5.897 6.396 -7.342 1.00 98.12 270 MET A CA 1
ATOM 2083 C C . MET A 1 270 ? -6.751 5.629 -8.346 1.00 98.12 270 MET A C 1
ATOM 2085 O O . MET A 1 270 ? -6.394 5.573 -9.523 1.00 98.12 270 MET A O 1
ATOM 2089 N N . LEU A 1 271 ? -7.895 5.111 -7.907 1.00 98.62 271 LEU A N 1
ATOM 2090 C CA . LEU A 1 271 ? -8.882 4.432 -8.739 1.00 98.62 271 LEU A CA 1
ATOM 2091 C C . LEU A 1 271 ? -10.179 5.239 -8.791 1.00 98.62 271 LEU A C 1
ATOM 2093 O O . LEU A 1 271 ? -10.770 5.556 -7.762 1.00 98.62 271 LEU A O 1
ATOM 2097 N N . GLY A 1 272 ? -10.661 5.531 -9.992 1.00 98.38 272 GLY A N 1
ATOM 2098 C CA . GLY A 1 272 ? -11.910 6.254 -10.180 1.00 98.38 272 GLY A CA 1
ATOM 2099 C C . GLY A 1 272 ? -12.781 5.619 -11.250 1.00 98.38 272 GLY A C 1
ATOM 2100 O O . GLY A 1 272 ? -12.322 5.411 -12.374 1.00 98.38 272 GLY A O 1
ATOM 2101 N N . SER A 1 273 ? -14.037 5.308 -10.916 1.00 98.69 273 SER A N 1
ATOM 2102 C CA . SER A 1 273 ? -15.017 4.707 -11.838 1.00 98.69 273 SER A CA 1
ATOM 2103 C C . SER A 1 273 ? -14.455 3.537 -12.658 1.00 98.69 273 SER A C 1
ATOM 2105 O O . SER A 1 273 ? -14.659 3.473 -13.869 1.00 98.69 273 SER A O 1
ATOM 2107 N N . SER A 1 274 ? -13.700 2.649 -12.008 1.00 98.75 274 SER A N 1
ATOM 2108 C CA . SER A 1 274 ? -12.957 1.568 -12.666 1.00 98.75 274 SER A CA 1
ATOM 2109 C C . SER A 1 274 ? -13.382 0.187 -12.169 1.00 98.75 274 SER A C 1
ATOM 2111 O O . SER A 1 274 ? -13.909 0.052 -11.062 1.00 98.75 274 SER A O 1
ATOM 2113 N N . ASP A 1 275 ? -13.184 -0.835 -13.001 1.00 98.88 275 ASP A N 1
ATOM 2114 C CA . ASP A 1 275 ? -13.710 -2.182 -12.768 1.00 98.88 275 ASP A CA 1
ATOM 2115 C C . ASP A 1 275 ? -12.671 -3.278 -13.053 1.00 98.88 275 ASP A C 1
ATOM 2117 O O . ASP A 1 275 ? -12.091 -3.307 -14.128 1.00 98.88 275 ASP A O 1
ATOM 2121 N N . GLY A 1 276 ? -12.430 -4.212 -12.135 1.00 98.81 276 GLY A N 1
ATOM 2122 C CA . GLY A 1 276 ? -11.427 -5.262 -12.357 1.00 98.81 276 GLY A CA 1
ATOM 2123 C C . GLY A 1 276 ? -10.002 -4.716 -12.262 1.00 98.81 276 GLY A C 1
ATOM 2124 O O . GLY A 1 276 ? -9.249 -4.749 -13.234 1.00 98.81 276 GLY A O 1
ATOM 2125 N N . VAL A 1 277 ? -9.634 -4.191 -11.092 1.00 98.94 277 VAL A N 1
ATOM 2126 C CA . VAL A 1 277 ? -8.285 -3.663 -10.833 1.00 98.94 277 VAL A CA 1
ATOM 2127 C C . VAL A 1 277 ? -7.590 -4.502 -9.768 1.00 98.94 277 VAL A C 1
ATOM 2129 O O . VAL A 1 277 ? -8.136 -4.702 -8.685 1.00 98.94 277 VAL A O 1
ATOM 2132 N N . ALA A 1 278 ? -6.372 -4.962 -10.054 1.00 98.94 278 ALA A N 1
ATOM 2133 C CA . ALA A 1 278 ? -5.535 -5.684 -9.102 1.00 98.94 278 ALA A CA 1
ATOM 2134 C C . ALA A 1 278 ? -4.284 -4.872 -8.748 1.00 98.94 278 ALA A C 1
ATOM 2136 O O . ALA A 1 278 ? -3.484 -4.538 -9.620 1.00 98.94 278 ALA A O 1
ATOM 2137 N N . ILE A 1 279 ? -4.096 -4.590 -7.462 1.00 98.94 279 ILE A N 1
ATOM 2138 C CA . ILE A 1 279 ? -2.931 -3.905 -6.901 1.00 98.94 279 ILE A CA 1
ATOM 2139 C C . ILE A 1 279 ? -2.202 -4.911 -6.018 1.00 98.94 279 ILE A C 1
ATOM 2141 O O . ILE A 1 279 ? -2.706 -5.303 -4.969 1.00 98.94 279 ILE A O 1
ATOM 2145 N N . ARG A 1 280 ? -1.024 -5.358 -6.443 1.00 98.81 280 ARG A N 1
ATOM 2146 C CA . ARG A 1 280 ? -0.267 -6.413 -5.769 1.00 98.81 280 ARG A CA 1
ATOM 2147 C C . ARG A 1 280 ? 1.119 -5.932 -5.395 1.00 98.81 280 ARG A C 1
ATOM 2149 O O . ARG A 1 280 ? 1.771 -5.241 -6.170 1.00 98.81 280 ARG A O 1
ATOM 2156 N N . ASN A 1 281 ? 1.582 -6.294 -4.205 1.00 98.56 281 ASN A N 1
ATOM 2157 C CA . ASN A 1 281 ? 2.974 -6.123 -3.795 1.00 98.56 281 ASN A CA 1
ATOM 2158 C C . ASN A 1 281 ? 3.501 -4.676 -3.966 1.00 98.56 281 ASN A C 1
ATOM 2160 O O . ASN A 1 281 ? 4.695 -4.465 -4.189 1.00 98.56 281 ASN A O 1
ATOM 2164 N N . VAL A 1 282 ? 2.615 -3.675 -3.894 1.00 98.88 282 VAL A N 1
ATOM 2165 C CA . VAL A 1 282 ? 2.974 -2.252 -3.990 1.00 98.88 282 VAL A CA 1
ATOM 2166 C C . VAL A 1 282 ? 3.533 -1.775 -2.660 1.00 98.88 282 VAL A C 1
ATOM 2168 O O . VAL A 1 282 ? 3.014 -2.136 -1.601 1.00 98.88 282 VAL A O 1
ATOM 2171 N N . LYS A 1 283 ? 4.574 -0.942 -2.716 1.00 98.88 283 LYS A N 1
ATOM 2172 C CA . LYS A 1 283 ? 5.132 -0.278 -1.536 1.00 98.88 283 LYS A CA 1
ATOM 2173 C C . LYS A 1 283 ? 4.961 1.223 -1.642 1.00 98.88 283 LYS A C 1
ATOM 2175 O O . LYS A 1 283 ? 5.197 1.787 -2.709 1.00 98.88 283 LYS A O 1
ATOM 2180 N N . SER A 1 284 ? 4.567 1.862 -0.549 1.00 98.31 284 SER A N 1
ATOM 2181 C CA . SER A 1 284 ? 4.416 3.312 -0.508 1.00 98.31 284 SER A CA 1
ATOM 2182 C C . SER A 1 284 ? 4.972 3.926 0.763 1.00 98.31 284 SER A C 1
ATOM 2184 O O . SER A 1 284 ? 4.853 3.346 1.845 1.00 98.31 284 SER A O 1
ATOM 2186 N N . PHE A 1 285 ? 5.545 5.114 0.588 1.00 98.50 285 PHE A N 1
ATOM 2187 C CA . PHE A 1 285 ? 6.027 5.997 1.637 1.00 98.50 285 PHE A CA 1
ATOM 2188 C C . PHE A 1 285 ? 5.557 7.415 1.346 1.00 98.50 285 PHE A C 1
ATOM 2190 O O . PHE A 1 285 ? 5.848 7.931 0.265 1.00 98.50 285 PHE A O 1
ATOM 2197 N N . SER A 1 286 ? 4.901 8.070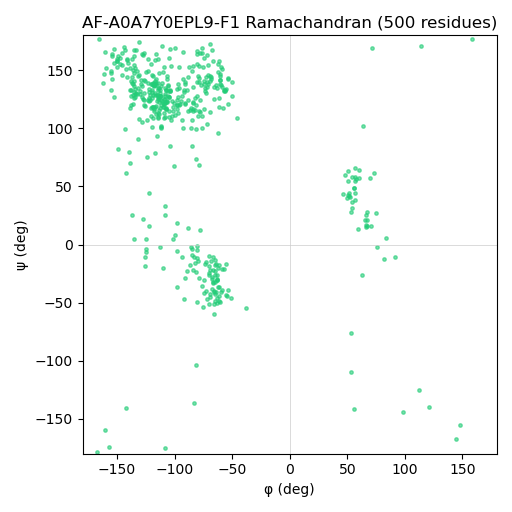 2.296 1.00 97.00 286 SER A N 1
ATOM 2198 C CA . SER A 1 286 ? 4.534 9.481 2.171 1.00 97.00 286 SER A CA 1
ATOM 2199 C C . SER A 1 286 ? 4.664 10.242 3.489 1.00 97.00 286 SER A C 1
ATOM 2201 O O . SER A 1 286 ? 4.550 9.677 4.575 1.00 97.00 286 SER A O 1
ATOM 2203 N N . CYS A 1 287 ? 4.950 11.544 3.381 1.00 95.06 287 CYS A N 1
ATOM 2204 C CA . CYS A 1 287 ? 5.019 12.468 4.519 1.00 95.06 287 CYS A CA 1
ATOM 2205 C C . CYS A 1 287 ? 4.300 13.809 4.261 1.00 95.06 287 CYS A C 1
ATOM 2207 O O . CYS A 1 287 ? 4.407 14.734 5.064 1.00 95.06 287 CYS A O 1
ATOM 2209 N N . GLU A 1 288 ? 3.629 13.965 3.117 1.00 93.19 288 GLU A N 1
ATOM 2210 C CA . GLU A 1 288 ? 2.900 15.186 2.754 1.00 93.19 288 GLU A CA 1
ATOM 2211 C C . GLU A 1 288 ? 1.407 15.040 3.106 1.00 93.19 288 GLU A C 1
ATOM 2213 O O . GLU A 1 288 ? 0.868 13.939 3.148 1.00 93.19 288 GLU A O 1
ATOM 2218 N N . GLY A 1 289 ? 0.706 16.142 3.377 1.00 90.94 289 GLY A N 1
ATOM 2219 C CA . GLY A 1 289 ? -0.727 16.050 3.699 1.00 90.94 289 GLY A CA 1
ATOM 2220 C C . GLY A 1 289 ? -1.580 15.688 2.479 1.00 90.94 289 GLY A C 1
ATOM 2221 O O . GLY A 1 289 ? -1.390 16.318 1.431 1.00 90.94 289 GLY A O 1
ATOM 2222 N N . TRP A 1 290 ? -2.561 14.793 2.668 1.00 91.75 290 TRP A N 1
ATOM 2223 C CA . TRP A 1 290 ? -3.391 14.156 1.623 1.00 91.75 290 TRP A CA 1
ATOM 2224 C C . TRP A 1 290 ? -2.624 13.203 0.698 1.00 91.75 290 TRP A C 1
ATOM 2226 O O . TRP A 1 290 ? -2.959 13.053 -0.482 1.00 91.75 290 TRP A O 1
ATOM 2236 N N . SER A 1 291 ? -1.543 12.615 1.213 1.00 94.38 291 SER A N 1
ATOM 2237 C CA . SER A 1 291 ? -0.754 11.619 0.492 1.00 94.38 291 SER A CA 1
ATOM 2238 C C . SER A 1 291 ? -1.094 10.209 0.946 1.00 94.38 291 SER A C 1
ATOM 2240 O O . SER A 1 291 ? -0.287 9.514 1.565 1.00 94.38 291 SER A O 1
ATOM 2242 N N . ASP A 1 292 ? -2.311 9.811 0.617 1.00 97.25 292 ASP A N 1
ATOM 2243 C CA . ASP A 1 292 ? -2.902 8.516 0.907 1.00 97.25 292 ASP A CA 1
ATOM 2244 C C . ASP A 1 292 ? -2.201 7.381 0.122 1.00 97.25 292 ASP A C 1
ATOM 2246 O O . ASP A 1 292 ? -1.409 7.579 -0.817 1.00 97.25 292 ASP A O 1
ATOM 2250 N N . GLY A 1 293 ? -2.499 6.148 0.510 1.00 98.25 293 GLY A N 1
ATOM 2251 C CA . GLY A 1 293 ? -2.052 4.940 -0.163 1.00 98.25 293 GLY A CA 1
ATOM 2252 C C . GLY A 1 293 ? -2.928 4.622 -1.370 1.00 98.25 293 GLY A C 1
ATOM 2253 O O . GLY A 1 293 ? -2.765 5.198 -2.451 1.00 98.25 293 GLY A O 1
ATOM 2254 N N . VAL A 1 294 ? -3.799 3.630 -1.203 1.00 98.69 294 VAL A N 1
ATOM 2255 C CA . VAL A 1 294 ? -4.715 3.170 -2.249 1.00 98.69 294 VAL A CA 1
ATOM 2256 C C . VAL A 1 294 ? -6.099 3.760 -2.022 1.00 98.69 294 VAL A C 1
ATOM 2258 O O . VAL A 1 294 ? -6.824 3.334 -1.121 1.00 98.69 294 VAL A O 1
ATOM 2261 N N . ASP A 1 295 ? -6.490 4.656 -2.919 1.00 97.88 295 ASP A N 1
ATOM 2262 C CA . ASP A 1 295 ? -7.788 5.319 -2.906 1.00 97.88 295 ASP A CA 1
ATOM 2263 C C . ASP A 1 295 ? -8.653 4.794 -4.029 1.00 97.88 295 ASP A C 1
ATOM 2265 O O . ASP A 1 295 ? -8.217 4.703 -5.180 1.00 97.88 295 ASP A O 1
ATOM 2269 N N . MET A 1 296 ? -9.912 4.509 -3.718 1.00 97.88 296 MET A N 1
ATOM 2270 C CA . MET A 1 296 ? -10.889 4.134 -4.727 1.00 97.88 296 MET A CA 1
ATOM 2271 C C . MET A 1 296 ? -12.211 4.858 -4.540 1.00 97.88 296 MET A C 1
ATOM 2273 O O . MET A 1 296 ? -12.769 4.896 -3.447 1.00 97.88 296 MET A O 1
ATOM 2277 N N . MET A 1 297 ? -12.741 5.385 -5.638 1.00 97.75 297 MET A N 1
ATOM 2278 C CA . MET A 1 297 ? -14.063 5.994 -5.701 1.00 97.75 297 MET A CA 1
ATOM 2279 C C . MET A 1 297 ? -14.863 5.426 -6.869 1.00 97.75 297 MET A C 1
ATOM 2281 O O . MET A 1 297 ? -14.376 5.342 -8.000 1.00 97.75 297 MET A O 1
ATOM 2285 N N . ALA A 1 298 ? -16.106 5.038 -6.585 1.00 98.50 298 ALA A N 1
ATOM 2286 C CA . ALA A 1 298 ? -17.032 4.434 -7.542 1.00 98.50 298 ALA A CA 1
ATOM 2287 C C . ALA A 1 298 ? -16.465 3.211 -8.298 1.00 98.50 298 ALA A C 1
ATOM 2289 O O . ALA A 1 298 ? -16.648 3.088 -9.509 1.00 98.50 298 ALA A O 1
ATOM 2290 N N . CYS A 1 299 ? -15.729 2.329 -7.617 1.00 98.75 299 CYS A N 1
ATOM 2291 C CA . CYS A 1 299 ? -15.032 1.206 -8.255 1.00 98.75 299 CYS A CA 1
ATOM 2292 C C . CYS A 1 299 ? -15.714 -0.149 -8.026 1.00 98.75 299 CYS A C 1
ATOM 2294 O O . CYS A 1 299 ? -16.489 -0.339 -7.088 1.00 98.75 299 CYS A O 1
ATOM 2296 N N . ARG A 1 300 ? -15.408 -1.133 -8.874 1.00 98.75 300 ARG A N 1
ATOM 2297 C CA . ARG A 1 300 ? -15.918 -2.498 -8.724 1.00 98.75 300 ARG A CA 1
ATOM 2298 C C . ARG A 1 300 ? -14.830 -3.547 -8.957 1.00 98.75 300 ARG A C 1
ATOM 2300 O O . ARG A 1 300 ? -13.905 -3.303 -9.719 1.00 98.75 300 ARG A O 1
ATOM 2307 N N . ARG A 1 301 ? -14.935 -4.712 -8.304 1.00 98.81 301 ARG A N 1
ATOM 2308 C CA . ARG A 1 301 ? -13.998 -5.845 -8.465 1.00 98.81 301 ARG A CA 1
ATOM 2309 C C . ARG A 1 301 ? -12.546 -5.387 -8.306 1.00 98.81 301 ARG A C 1
ATOM 2311 O O . ARG A 1 301 ? -11.761 -5.435 -9.251 1.00 98.81 301 ARG A O 1
ATOM 2318 N N . VAL A 1 302 ? -12.219 -4.904 -7.112 1.00 98.94 302 VAL A N 1
ATOM 2319 C CA . VAL A 1 302 ? -10.868 -4.441 -6.776 1.00 98.94 302 VAL A CA 1
ATOM 2320 C C . VAL A 1 302 ? -10.205 -5.450 -5.842 1.00 98.94 302 VAL A C 1
ATOM 2322 O O . VAL A 1 302 ? -10.810 -5.897 -4.868 1.00 98.94 302 VAL A O 1
ATOM 2325 N N . GLU A 1 303 ? -8.959 -5.808 -6.136 1.00 98.94 303 GLU A N 1
ATOM 2326 C CA . GLU A 1 303 ? -8.113 -6.646 -5.284 1.00 98.94 303 GLU A CA 1
ATOM 2327 C C . GLU A 1 303 ? -6.866 -5.854 -4.882 1.00 98.94 303 GLU A C 1
ATOM 2329 O O . GLU A 1 303 ? -6.153 -5.343 -5.744 1.00 98.94 303 GLU A O 1
ATOM 2334 N N . VAL A 1 304 ? -6.594 -5.757 -3.581 1.00 98.94 304 VAL A N 1
ATOM 2335 C CA . VAL A 1 304 ? -5.356 -5.193 -3.027 1.00 98.94 304 VAL A CA 1
ATOM 2336 C C . VAL A 1 304 ? -4.664 -6.287 -2.225 1.00 98.94 304 VAL A C 1
ATOM 2338 O O . VAL A 1 304 ? -5.239 -6.802 -1.269 1.00 98.94 304 VAL A O 1
ATOM 2341 N N . GLU A 1 305 ? -3.452 -6.679 -2.607 1.00 98.81 305 GLU A N 1
ATOM 2342 C CA . GLU A 1 305 ? -2.787 -7.848 -2.027 1.00 98.81 305 GLU A CA 1
ATOM 2343 C C . GLU A 1 305 ? -1.302 -7.622 -1.744 1.00 98.81 305 GLU A C 1
ATOM 2345 O O . GLU A 1 305 ? -0.552 -7.163 -2.603 1.00 98.81 305 GLU A O 1
ATOM 2350 N N . GLY A 1 306 ? -0.840 -8.002 -0.550 1.00 98.69 306 GLY A N 1
ATOM 2351 C CA . GLY A 1 306 ? 0.596 -8.075 -0.249 1.00 98.69 306 GLY A CA 1
ATOM 2352 C C . GLY A 1 306 ? 1.318 -6.722 -0.218 1.00 98.69 306 GLY A C 1
ATOM 2353 O O . GLY A 1 306 ? 2.544 -6.677 -0.325 1.00 98.69 306 GLY A O 1
ATOM 2354 N N . CYS A 1 307 ? 0.582 -5.613 -0.131 1.00 98.94 307 CYS A N 1
ATOM 2355 C CA . CYS A 1 307 ? 1.149 -4.263 -0.123 1.00 98.94 307 CYS A CA 1
ATOM 2356 C C . CYS A 1 307 ? 1.798 -3.904 1.222 1.00 98.94 307 CYS A C 1
ATOM 2358 O O . CYS A 1 307 ? 1.364 -4.377 2.271 1.00 98.94 307 CYS A O 1
ATOM 2360 N N . PHE A 1 308 ? 2.787 -3.009 1.188 1.00 98.94 308 PHE A N 1
ATOM 2361 C CA . PHE A 1 308 ? 3.317 -2.320 2.369 1.00 98.94 308 PHE A CA 1
ATOM 2362 C C . PHE A 1 308 ? 3.049 -0.822 2.228 1.00 98.94 308 PHE A C 1
ATOM 2364 O O . PHE A 1 308 ? 3.619 -0.175 1.350 1.00 98.94 308 PHE A O 1
ATOM 2371 N N . LEU A 1 309 ? 2.184 -0.262 3.067 1.00 98.88 309 LEU A N 1
ATOM 2372 C CA . LEU A 1 309 ? 1.757 1.131 2.959 1.00 98.88 309 LEU A CA 1
ATOM 2373 C C . LEU A 1 309 ? 2.125 1.867 4.243 1.00 98.88 309 LEU A C 1
ATOM 2375 O O . LEU A 1 309 ? 1.538 1.596 5.287 1.00 98.88 309 LEU A O 1
ATOM 2379 N N . ARG A 1 310 ? 3.100 2.778 4.154 1.00 98.50 310 ARG A N 1
ATOM 2380 C CA . ARG A 1 310 ? 3.404 3.742 5.209 1.00 98.50 310 ARG A CA 1
ATOM 2381 C C . ARG A 1 310 ? 3.041 5.139 4.742 1.00 98.50 310 ARG A C 1
ATOM 2383 O O . ARG A 1 310 ? 3.773 5.727 3.947 1.00 98.50 310 ARG A O 1
ATOM 2390 N N . THR A 1 311 ? 1.902 5.637 5.196 1.00 97.94 311 THR A N 1
ATOM 2391 C CA . THR A 1 311 ? 1.275 6.815 4.598 1.00 97.94 311 THR A CA 1
ATOM 2392 C C . THR A 1 311 ? 1.051 7.933 5.601 1.00 97.94 311 THR A C 1
ATOM 2394 O O . THR A 1 311 ? 0.818 7.700 6.785 1.00 97.94 311 THR A O 1
ATOM 2397 N N . SER A 1 312 ? 1.105 9.165 5.103 1.00 95.88 312 SER A N 1
ATOM 2398 C CA . SER A 1 312 ? 0.787 10.399 5.828 1.00 95.88 312 SER A CA 1
ATOM 2399 C C . SER A 1 312 ? -0.689 10.801 5.764 1.00 95.88 312 SER A C 1
ATOM 2401 O O . SER A 1 312 ? -1.028 11.939 6.070 1.00 95.88 312 SER A O 1
ATOM 2403 N N . ASP A 1 313 ? -1.541 9.880 5.336 1.00 96.06 313 ASP A N 1
ATOM 2404 C CA . ASP A 1 313 ? -3.002 9.936 5.359 1.00 96.06 313 ASP A CA 1
ATOM 2405 C C . ASP A 1 313 ? -3.499 8.476 5.238 1.00 96.06 313 ASP A C 1
ATOM 2407 O O . ASP A 1 313 ? -2.719 7.547 5.491 1.00 96.06 313 ASP A O 1
ATOM 2411 N N . ASP A 1 314 ? -4.743 8.245 4.821 1.00 98.25 314 ASP A N 1
ATOM 2412 C CA . ASP A 1 314 ? -5.328 6.904 4.730 1.00 98.25 314 ASP A CA 1
ATOM 2413 C C . ASP A 1 314 ? -4.440 5.895 3.973 1.00 98.25 314 ASP A C 1
ATOM 2415 O O . ASP A 1 314 ? -4.020 6.134 2.842 1.00 98.25 314 ASP A O 1
ATOM 2419 N N . CYS A 1 315 ? -4.144 4.726 4.557 1.00 98.81 315 CYS A N 1
ATOM 2420 C CA . CYS A 1 315 ? -3.421 3.681 3.820 1.00 98.81 315 CYS A CA 1
ATOM 2421 C C . CYS A 1 315 ? -4.314 3.092 2.720 1.00 98.81 315 CYS A C 1
ATOM 2423 O O . CYS A 1 315 ? -3.864 2.875 1.595 1.00 98.81 315 CYS A O 1
ATOM 2425 N N . ILE A 1 316 ? -5.571 2.791 3.053 1.00 98.81 316 ILE A N 1
ATOM 2426 C CA . ILE A 1 316 ? -6.568 2.267 2.118 1.00 98.81 316 ILE A CA 1
ATOM 2427 C C . ILE A 1 316 ? -7.885 2.990 2.355 1.00 98.81 316 ILE A C 1
ATOM 2429 O O . ILE A 1 316 ? -8.456 2.882 3.442 1.00 98.81 316 ILE A O 1
ATOM 2433 N N . ALA A 1 317 ? -8.394 3.645 1.316 1.00 98.62 317 ALA A N 1
ATOM 2434 C CA . ALA A 1 317 ? -9.614 4.430 1.367 1.00 98.62 317 ALA A CA 1
ATOM 2435 C C . ALA A 1 317 ? -10.647 3.960 0.335 1.00 98.62 317 ALA A C 1
ATOM 2437 O O . ALA A 1 317 ? -10.386 3.903 -0.869 1.00 98.62 317 ALA A O 1
ATOM 2438 N N . VAL A 1 318 ? -11.851 3.634 0.814 1.00 98.81 318 VAL A N 1
ATOM 2439 C CA . VAL A 1 318 ? -12.972 3.144 0.004 1.00 98.81 318 VAL A CA 1
ATOM 2440 C C . VAL A 1 318 ? -14.108 4.154 0.028 1.00 98.81 318 VAL A C 1
ATOM 2442 O O . VAL A 1 318 ? -14.808 4.300 1.030 1.00 98.81 318 VAL A O 1
ATOM 2445 N N . TYR A 1 319 ? -14.321 4.825 -1.097 1.00 98.50 319 TYR A N 1
ATOM 2446 C CA . TYR A 1 319 ? -15.265 5.928 -1.246 1.00 98.50 319 TYR A CA 1
ATOM 2447 C C . TYR A 1 319 ? -16.389 5.605 -2.240 1.00 98.50 319 TYR A C 1
ATOM 2449 O O . TYR A 1 319 ? -16.266 4.715 -3.085 1.00 98.50 319 TYR A O 1
ATOM 2457 N N . GLY A 1 320 ? -17.507 6.328 -2.135 1.00 98.25 320 GLY A N 1
ATOM 2458 C CA . GLY A 1 320 ? -18.555 6.358 -3.156 1.00 98.25 320 GLY A CA 1
ATOM 2459 C C . GLY A 1 320 ? -18.214 7.360 -4.260 1.00 98.25 320 GLY A C 1
ATOM 2460 O O . GLY A 1 320 ? -17.066 7.457 -4.701 1.00 98.25 320 GLY A O 1
ATOM 2461 N N . SER A 1 321 ? -19.203 8.140 -4.682 1.00 98.19 321 SER A N 1
ATOM 2462 C CA . SER A 1 321 ? -19.027 9.230 -5.633 1.00 98.19 321 SER A CA 1
ATOM 2463 C C . SER A 1 321 ? -18.116 10.317 -5.068 1.00 98.19 321 SER A C 1
ATOM 2465 O O . SER A 1 321 ? -18.277 10.775 -3.937 1.00 98.19 321 SER A O 1
ATOM 2467 N N . ARG A 1 322 ? -17.177 10.786 -5.890 1.00 96.38 322 ARG A N 1
ATOM 2468 C CA . ARG A 1 322 ? -16.307 11.928 -5.581 1.00 96.38 322 ARG A CA 1
ATOM 2469 C C . ARG A 1 322 ? -15.839 12.571 -6.881 1.00 96.38 322 ARG A C 1
ATOM 2471 O O . ARG A 1 322 ? -15.549 11.870 -7.844 1.00 96.38 322 ARG A O 1
ATOM 2478 N N . TRP A 1 323 ? -15.744 13.899 -6.911 1.00 94.88 323 TRP A N 1
ATOM 2479 C CA . TRP A 1 323 ? -15.294 14.671 -8.083 1.00 94.88 323 TRP A CA 1
ATOM 2480 C C . TRP A 1 323 ? -16.061 14.335 -9.364 1.00 94.88 323 TRP A C 1
ATOM 2482 O O . TRP A 1 323 ? -17.240 14.670 -9.437 1.00 94.88 323 TRP A O 1
ATOM 2492 N N . ASP A 1 324 ? -15.435 13.670 -10.337 1.00 95.44 324 ASP A N 1
ATOM 2493 C CA . ASP A 1 324 ? -16.045 13.254 -11.608 1.00 95.44 324 ASP A CA 1
ATOM 2494 C C . ASP A 1 324 ? -16.511 11.786 -11.595 1.00 95.44 324 ASP A C 1
ATOM 2496 O O . ASP A 1 324 ? -17.147 11.326 -12.541 1.00 95.44 324 ASP A O 1
ATOM 2500 N N . TYR A 1 325 ? -16.220 11.044 -10.525 1.00 97.81 325 TYR A N 1
ATOM 2501 C CA . TYR A 1 325 ? -16.549 9.627 -10.384 1.00 97.81 325 TYR A CA 1
ATOM 2502 C C . TYR A 1 325 ? -17.907 9.475 -9.707 1.00 97.81 325 TYR A C 1
ATOM 2504 O O . TYR A 1 325 ? -18.192 10.140 -8.703 1.00 97.81 325 TYR A O 1
ATOM 2512 N N . ARG A 1 326 ? -18.775 8.642 -10.280 1.00 97.00 326 ARG A N 1
ATOM 2513 C CA . ARG A 1 326 ? -20.162 8.475 -9.828 1.00 97.00 326 ARG A CA 1
ATOM 2514 C C . ARG A 1 326 ? -20.495 7.012 -9.607 1.00 97.00 326 ARG A C 1
ATOM 2516 O O . ARG A 1 326 ? -20.181 6.179 -10.456 1.00 97.00 326 ARG A O 1
ATOM 2523 N N . GLY A 1 327 ? -21.177 6.744 -8.501 1.00 97.44 327 GLY A N 1
ATOM 2524 C CA . GLY A 1 327 ? -21.620 5.430 -8.069 1.00 97.44 327 GLY A CA 1
ATOM 2525 C C . GLY A 1 327 ? -20.946 4.953 -6.783 1.00 97.44 327 GLY A C 1
ATOM 2526 O O . GLY A 1 327 ? -19.980 5.528 -6.280 1.00 97.44 327 GLY A O 1
ATOM 2527 N N . GLY A 1 328 ? -21.471 3.848 -6.263 1.00 97.88 328 GLY A N 1
ATOM 2528 C CA . GLY A 1 328 ? -20.909 3.149 -5.118 1.00 97.88 328 GLY A CA 1
ATOM 2529 C C . GLY A 1 328 ? -19.670 2.326 -5.449 1.00 97.88 328 GLY A C 1
ATOM 2530 O O . GLY A 1 328 ? -19.407 2.019 -6.613 1.00 97.88 328 GLY A O 1
ATOM 2531 N N . THR A 1 329 ? -18.944 1.924 -4.405 1.00 98.81 329 THR A N 1
ATOM 2532 C CA . THR A 1 329 ? -17.840 0.965 -4.520 1.00 98.81 329 THR A CA 1
ATOM 2533 C C . THR A 1 329 ? -18.266 -0.408 -4.012 1.00 98.81 329 THR A C 1
ATOM 2535 O O . THR A 1 329 ? -18.849 -0.514 -2.932 1.00 98.81 329 THR A O 1
ATOM 2538 N N . SER A 1 330 ? -17.997 -1.469 -4.779 1.00 98.81 330 SER A N 1
ATOM 2539 C CA . SER A 1 330 ? -18.385 -2.825 -4.370 1.00 98.81 330 SER A CA 1
ATOM 2540 C C . SER A 1 330 ? -17.473 -3.941 -4.865 1.00 98.81 330 SER A C 1
ATOM 2542 O O . SER A 1 330 ? -16.731 -3.767 -5.826 1.00 98.81 330 SER A O 1
ATOM 2544 N N . ASP A 1 331 ? -17.569 -5.115 -4.238 1.00 98.81 331 ASP A N 1
ATOM 2545 C CA . ASP A 1 331 ? -16.750 -6.288 -4.575 1.00 98.81 331 ASP A CA 1
ATOM 2546 C C . ASP A 1 331 ? -15.242 -5.998 -4.387 1.00 98.81 331 ASP A C 1
ATOM 2548 O O . ASP A 1 331 ? -14.456 -6.107 -5.328 1.00 98.81 331 ASP A O 1
ATOM 2552 N N . LEU A 1 332 ? -14.848 -5.589 -3.175 1.00 98.81 332 LEU A N 1
ATOM 2553 C CA . LEU A 1 332 ? -13.456 -5.296 -2.806 1.00 98.81 332 LEU A CA 1
ATOM 2554 C C . LEU A 1 332 ? -12.888 -6.404 -1.920 1.00 98.81 332 LEU A C 1
ATOM 2556 O O . LEU A 1 332 ? -13.529 -6.831 -0.959 1.00 98.81 332 LEU A O 1
ATOM 2560 N N . THR A 1 333 ? -11.651 -6.810 -2.192 1.00 98.94 333 THR A N 1
ATOM 2561 C CA . THR A 1 333 ? -10.844 -7.616 -1.270 1.00 98.94 333 THR A CA 1
ATOM 2562 C C . THR A 1 333 ? -9.488 -6.963 -1.044 1.00 98.94 333 THR A C 1
ATOM 2564 O O . THR A 1 333 ? -8.747 -6.718 -1.991 1.00 98.94 333 THR A O 1
ATOM 2567 N N . VAL A 1 334 ? -9.152 -6.718 0.217 1.00 98.94 334 VAL A N 1
ATOM 2568 C CA . VAL A 1 334 ? -7.824 -6.314 0.679 1.00 98.94 334 VAL A CA 1
ATOM 2569 C C . VAL A 1 334 ? -7.254 -7.464 1.490 1.00 98.94 334 VAL A C 1
ATOM 2571 O O . VAL A 1 334 ? -7.899 -7.893 2.448 1.00 98.94 334 VAL A O 1
ATOM 2574 N N . ARG A 1 335 ? -6.067 -7.973 1.144 1.00 98.81 335 ARG A N 1
ATOM 2575 C CA . ARG A 1 335 ? -5.486 -9.105 1.871 1.00 98.81 335 ARG A CA 1
ATOM 2576 C C . ARG A 1 335 ? -3.970 -9.118 2.001 1.00 98.81 335 ARG A C 1
ATOM 2578 O O . ARG A 1 335 ? -3.253 -8.730 1.084 1.00 98.81 335 ARG A O 1
ATOM 2585 N N . GLY A 1 336 ? -3.467 -9.629 3.123 1.00 98.69 336 GLY A N 1
ATOM 2586 C CA . GLY A 1 336 ? -2.026 -9.850 3.306 1.00 98.69 336 GLY A CA 1
ATOM 2587 C C . GLY A 1 336 ? -1.191 -8.564 3.325 1.00 98.69 336 GLY A C 1
ATOM 2588 O O . GLY A 1 336 ? -0.006 -8.605 3.004 1.00 98.69 336 GLY A O 1
ATOM 2589 N N . CYS A 1 337 ? -1.807 -7.416 3.617 1.00 98.88 337 CYS A N 1
ATOM 2590 C CA . CYS A 1 337 ? -1.142 -6.115 3.615 1.00 98.88 337 CYS A CA 1
ATOM 2591 C C . CYS A 1 337 ? -0.498 -5.797 4.969 1.00 98.88 337 CYS A C 1
ATOM 2593 O O . CYS A 1 337 ? -0.980 -6.219 6.021 1.00 98.88 337 CYS A O 1
ATOM 2595 N N . VAL A 1 338 ? 0.549 -4.975 4.926 1.00 98.94 338 VAL A N 1
ATOM 2596 C CA . VAL A 1 338 ? 1.173 -4.344 6.091 1.00 98.94 338 VAL A CA 1
ATOM 2597 C C . VAL A 1 338 ? 0.898 -2.845 6.029 1.00 98.94 338 VAL A C 1
ATOM 2599 O O . VAL A 1 338 ? 1.273 -2.193 5.053 1.00 98.94 338 VAL A O 1
ATOM 2602 N N . LEU A 1 339 ? 0.227 -2.307 7.043 1.00 98.94 339 LEU A N 1
ATOM 2603 C CA . LEU A 1 339 ? -0.264 -0.929 7.063 1.00 98.94 339 LEU A CA 1
ATOM 2604 C C . LEU A 1 339 ? 0.365 -0.140 8.212 1.00 98.94 339 LEU A C 1
ATOM 2606 O O . LEU A 1 339 ? 0.481 -0.631 9.335 1.00 98.94 339 LEU A O 1
ATOM 2610 N N . TRP A 1 340 ? 0.752 1.095 7.929 1.00 98.56 340 TRP A N 1
ATOM 2611 C CA . TRP A 1 340 ? 1.365 2.020 8.870 1.00 98.56 340 TRP A CA 1
ATOM 2612 C C . TRP A 1 340 ? 0.842 3.424 8.571 1.00 98.56 340 TRP A C 1
ATOM 2614 O O . TRP A 1 340 ? 1.324 4.101 7.666 1.00 98.56 340 TRP A O 1
ATOM 2624 N N . ALA A 1 341 ? -0.139 3.876 9.345 1.00 97.56 341 ALA A N 1
ATOM 2625 C CA . ALA A 1 341 ? -0.710 5.205 9.174 1.00 97.56 341 ALA A CA 1
ATOM 2626 C C . ALA A 1 341 ? -0.002 6.192 10.110 1.00 97.56 341 ALA A C 1
ATOM 2628 O O . ALA A 1 341 ? -0.208 6.166 11.326 1.00 97.56 341 ALA A O 1
ATOM 2629 N N . ASP A 1 342 ? 0.844 7.063 9.557 1.00 95.38 342 ASP A N 1
ATOM 2630 C CA . ASP A 1 342 ? 1.454 8.151 10.328 1.00 95.38 342 ASP A CA 1
ATOM 2631 C C . ASP A 1 342 ? 0.399 9.222 10.703 1.00 95.38 342 ASP A C 1
ATOM 2633 O O . ASP A 1 342 ? 0.552 9.892 11.725 1.00 95.38 342 ASP A O 1
ATOM 2637 N N . VAL A 1 343 ? -0.678 9.346 9.909 1.00 94.56 343 VAL A N 1
ATOM 2638 C CA . VAL A 1 343 ? -1.894 10.165 10.125 1.00 94.56 343 VAL A CA 1
ATOM 2639 C C . VAL A 1 343 ? -3.099 9.437 9.503 1.00 94.56 343 VAL A C 1
ATOM 2641 O O . VAL A 1 343 ? -2.905 8.573 8.651 1.00 94.56 343 VAL A O 1
ATOM 2644 N N . ALA A 1 344 ? -4.322 9.782 9.915 1.00 95.88 344 ALA A N 1
ATOM 2645 C CA . ALA A 1 344 ? -5.592 9.225 9.452 1.00 95.88 344 ALA A CA 1
ATOM 2646 C C . ALA A 1 344 ? -5.643 7.700 9.613 1.00 95.88 344 ALA A C 1
ATOM 2648 O O . ALA A 1 344 ? -5.183 7.187 10.632 1.00 95.88 344 ALA A O 1
ATOM 2649 N N . HIS A 1 345 ? -6.221 6.947 8.681 1.00 98.25 345 HIS A N 1
ATOM 2650 C CA . HIS A 1 345 ? -6.632 5.573 8.958 1.00 98.25 345 HIS A CA 1
ATOM 2651 C C . HIS A 1 345 ? -5.792 4.534 8.200 1.00 98.25 345 HIS A C 1
ATOM 2653 O O . HIS A 1 345 ? -5.609 4.615 6.988 1.00 98.25 345 HIS A O 1
ATOM 2659 N N . PRO A 1 346 ? -5.382 3.439 8.853 1.00 98.69 346 PRO A N 1
ATOM 2660 C CA . PRO A 1 346 ? -4.977 2.222 8.160 1.00 98.69 346 PRO A CA 1
ATOM 2661 C C . PRO A 1 346 ? -6.057 1.706 7.190 1.00 98.69 346 PRO A C 1
ATOM 2663 O O . PRO A 1 346 ? -5.750 1.336 6.060 1.00 98.69 346 PRO A O 1
ATOM 2666 N N . MET A 1 347 ? -7.330 1.676 7.593 1.00 98.81 347 MET A N 1
ATOM 2667 C CA . MET A 1 347 ? -8.429 1.219 6.735 1.00 98.81 347 MET A CA 1
ATOM 2668 C C . MET A 1 347 ? -9.647 2.120 6.893 1.00 98.81 347 MET A C 1
ATOM 2670 O O . MET A 1 347 ? -10.256 2.151 7.963 1.00 98.81 347 MET A O 1
ATOM 2674 N N . MET A 1 348 ? -10.035 2.786 5.807 1.00 98.50 348 MET A N 1
ATOM 2675 C CA . MET A 1 348 ? -11.123 3.752 5.774 1.00 98.50 348 MET A CA 1
ATOM 2676 C C . MET A 1 348 ? -12.211 3.371 4.769 1.00 98.50 348 MET A C 1
ATOM 2678 O O . MET A 1 348 ? -11.942 3.096 3.600 1.00 98.50 348 MET A O 1
ATOM 2682 N N . VAL A 1 349 ? -13.470 3.404 5.208 1.00 98.75 349 VAL A N 1
ATOM 2683 C CA . VAL A 1 349 ? -14.648 3.206 4.354 1.00 98.75 349 VAL A CA 1
ATOM 2684 C C . VAL A 1 349 ? -15.642 4.346 4.559 1.00 98.75 349 VAL A C 1
ATOM 2686 O O . VAL A 1 349 ? -16.097 4.597 5.673 1.00 98.75 349 VAL A O 1
ATOM 2689 N N . GLY A 1 350 ? -16.060 4.999 3.477 1.00 97.31 350 GLY A N 1
ATOM 2690 C CA . GLY A 1 350 ? -17.101 6.024 3.500 1.00 97.31 350 GLY A CA 1
ATOM 2691 C C . GLY A 1 350 ? -16.581 7.421 3.180 1.00 97.31 350 GLY A C 1
ATOM 2692 O O . GLY A 1 350 ? -16.063 7.645 2.104 1.00 97.31 350 GLY A O 1
ATOM 2693 N N . THR A 1 351 ? -16.814 8.392 4.050 1.00 96.12 351 THR A N 1
ATOM 2694 C CA . THR A 1 351 ? -16.691 9.840 3.839 1.00 96.12 351 THR A CA 1
ATOM 2695 C C . THR A 1 351 ? -17.473 10.331 2.628 1.00 96.12 351 THR A C 1
ATOM 2697 O O . THR A 1 351 ? -18.536 10.908 2.806 1.00 96.12 351 THR A O 1
ATOM 2700 N N . HIS A 1 352 ? -16.986 10.107 1.413 1.00 97.44 352 HIS A N 1
ATOM 2701 C CA . HIS A 1 352 ? -17.485 10.742 0.200 1.00 97.44 352 HIS A CA 1
ATOM 2702 C C . HIS A 1 352 ? -18.590 9.946 -0.495 1.00 97.44 352 HIS A C 1
ATOM 2704 O O . HIS A 1 352 ? -18.506 8.719 -0.622 1.00 97.44 352 HIS A O 1
ATOM 2710 N N . GLY A 1 353 ? -19.613 10.656 -0.970 1.00 97.31 353 GLY A N 1
ATOM 2711 C CA . GLY A 1 353 ? -20.691 10.092 -1.777 1.00 97.31 353 GLY A CA 1
ATOM 2712 C C . GLY A 1 353 ? -21.580 11.128 -2.460 1.00 97.31 353 GLY A C 1
ATOM 2713 O O . GLY A 1 353 ? -21.375 12.341 -2.353 1.00 97.31 353 GLY A O 1
ATOM 2714 N N . ASP A 1 354 ? -22.595 10.645 -3.175 1.00 96.88 354 ASP A N 1
ATOM 2715 C CA . ASP A 1 354 ? -23.527 11.469 -3.947 1.00 96.88 354 ASP A CA 1
ATOM 2716 C C . ASP A 1 354 ? -24.600 12.134 -3.070 1.00 96.88 354 ASP A C 1
ATOM 2718 O O . ASP A 1 354 ? -25.790 11.822 -3.130 1.00 96.88 354 ASP A O 1
ATOM 2722 N N . HIS A 1 355 ? -24.187 13.082 -2.229 1.00 94.44 355 HIS A N 1
ATOM 2723 C CA . HIS A 1 355 ? -25.093 13.789 -1.320 1.00 94.44 355 HIS A CA 1
ATOM 2724 C C . HIS A 1 355 ? -26.264 14.510 -2.027 1.00 94.44 355 HIS A C 1
ATOM 2726 O O . HIS A 1 355 ? -27.275 14.794 -1.370 1.00 94.44 355 HIS A O 1
ATOM 2732 N N . GLU A 1 356 ? -26.138 14.799 -3.330 1.00 94.50 356 GLU A N 1
ATOM 2733 C CA . GLU A 1 356 ? -27.161 15.440 -4.166 1.00 94.50 356 GLU A CA 1
ATOM 2734 C C . GLU A 1 356 ? -28.254 14.454 -4.620 1.00 94.50 356 GLU A C 1
ATOM 2736 O O . GLU A 1 356 ? -29.409 14.860 -4.765 1.00 94.50 356 GLU A O 1
ATOM 2741 N N . HIS A 1 357 ? -27.932 13.162 -4.771 1.00 93.00 357 HIS A N 1
ATOM 2742 C CA . HIS A 1 357 ? -28.843 12.116 -5.266 1.00 93.00 357 HIS A CA 1
ATOM 2743 C C . HIS A 1 357 ? -29.022 10.965 -4.274 1.00 93.00 357 HIS A C 1
ATOM 2745 O O . HIS A 1 357 ? -29.046 9.793 -4.644 1.00 93.00 357 HIS A O 1
ATOM 2751 N N . ASP A 1 358 ? -29.208 11.309 -2.999 1.00 92.38 358 ASP A N 1
ATOM 2752 C CA . ASP A 1 358 ? -29.494 10.346 -1.936 1.00 92.38 358 ASP A CA 1
ATOM 2753 C C . ASP A 1 358 ? -28.342 9.373 -1.616 1.00 92.38 358 ASP A C 1
ATOM 2755 O O . ASP A 1 358 ? -28.583 8.332 -1.015 1.00 92.38 358 ASP A O 1
ATOM 2759 N N . GLY A 1 359 ? -27.096 9.740 -1.890 1.00 96.56 359 GLY A N 1
ATOM 2760 C CA . GLY A 1 359 ? -25.898 9.009 -1.480 1.00 96.56 359 GLY A CA 1
ATOM 2761 C C . GLY A 1 359 ? -25.674 7.699 -2.232 1.00 96.56 359 GLY A C 1
ATOM 2762 O O . GLY A 1 359 ? -26.543 7.182 -2.934 1.00 96.56 359 GLY A O 1
ATOM 2763 N N . ASP A 1 360 ? -24.491 7.127 -2.044 1.00 98.50 360 ASP A N 1
ATOM 2764 C CA . ASP A 1 360 ? -24.083 5.878 -2.676 1.00 98.50 360 ASP A CA 1
ATOM 2765 C C . ASP A 1 360 ? -24.231 4.670 -1.745 1.00 98.50 360 ASP A C 1
ATOM 2767 O O . ASP A 1 360 ? -24.439 4.785 -0.533 1.00 98.50 360 ASP A O 1
ATOM 2771 N N . VAL A 1 361 ? -24.086 3.478 -2.325 1.00 98.75 361 VAL A N 1
ATOM 2772 C CA . VAL A 1 361 ? -23.975 2.225 -1.575 1.00 98.75 361 VAL A CA 1
ATOM 2773 C C . VAL A 1 361 ? -22.557 1.683 -1.699 1.00 98.75 361 VAL A C 1
ATOM 2775 O O . VAL A 1 361 ? -22.120 1.349 -2.796 1.00 98.75 361 VAL A O 1
ATOM 2778 N N . LEU A 1 362 ? -21.855 1.563 -0.576 1.00 98.88 362 LEU A N 1
ATOM 2779 C CA . LEU A 1 362 ? -20.565 0.885 -0.496 1.00 98.88 362 LEU A CA 1
ATOM 2780 C C . LEU A 1 362 ? -20.802 -0.505 0.096 1.00 98.88 362 LEU A C 1
ATOM 2782 O O . LEU A 1 362 ? -21.319 -0.606 1.213 1.00 98.88 362 LEU A O 1
ATOM 2786 N N . GLU A 1 363 ? -20.489 -1.572 -0.645 1.00 98.88 363 GLU A N 1
ATOM 2787 C CA . GLU A 1 363 ? -20.887 -2.919 -0.220 1.00 98.88 363 GLU A CA 1
ATOM 2788 C C . GLU A 1 363 ? -19.989 -4.080 -0.645 1.00 98.88 363 GLU A C 1
ATOM 2790 O O . GLU A 1 363 ? -19.375 -4.056 -1.707 1.00 98.88 363 GLU A O 1
ATOM 2795 N N . ARG A 1 364 ? -19.995 -5.152 0.160 1.00 98.94 364 ARG A N 1
ATOM 2796 C CA . ARG A 1 364 ? -19.200 -6.376 -0.061 1.00 98.94 364 ARG A CA 1
ATOM 2797 C C . ARG A 1 364 ? -17.705 -6.058 -0.071 1.00 98.94 364 ARG A C 1
ATOM 2799 O O . ARG A 1 364 ? -17.027 -6.190 -1.090 1.00 98.94 364 ARG A O 1
ATOM 2806 N N . LEU A 1 365 ? -17.232 -5.591 1.083 1.00 98.94 365 LEU A N 1
ATOM 2807 C CA . LEU A 1 365 ? -15.855 -5.161 1.312 1.00 98.94 365 LEU A CA 1
ATOM 2808 C C . LEU A 1 365 ? -15.194 -6.114 2.312 1.00 98.94 365 LEU A C 1
ATOM 2810 O O . LEU A 1 365 ? -15.617 -6.195 3.467 1.00 98.94 365 LEU A O 1
ATOM 2814 N N . ALA A 1 366 ? -14.168 -6.837 1.873 1.00 98.94 366 ALA A N 1
ATOM 2815 C CA . ALA A 1 366 ? -13.436 -7.786 2.701 1.00 98.94 366 ALA A CA 1
ATOM 2816 C C . ALA A 1 366 ? -12.003 -7.306 2.950 1.00 98.94 366 ALA A C 1
ATOM 2818 O O . ALA A 1 366 ? -11.274 -7.007 2.010 1.00 98.94 366 ALA A O 1
ATOM 2819 N N . PHE A 1 367 ? -11.600 -7.270 4.216 1.00 98.94 367 PHE A N 1
ATOM 2820 C CA . PHE A 1 367 ? -10.250 -6.967 4.676 1.00 98.94 367 PHE A CA 1
ATOM 2821 C C . PHE A 1 367 ? -9.738 -8.172 5.465 1.00 98.94 367 PHE A C 1
ATOM 2823 O O . PHE A 1 367 ? -10.333 -8.540 6.481 1.00 98.94 367 PHE A O 1
ATOM 2830 N N . GLU A 1 368 ? -8.673 -8.815 4.994 1.00 98.88 368 GLU A N 1
ATOM 2831 C CA . GLU A 1 368 ? -8.249 -10.120 5.501 1.00 98.88 368 GLU A CA 1
ATOM 2832 C C . GLU A 1 368 ? -6.739 -10.235 5.711 1.00 98.88 368 GLU A C 1
ATOM 2834 O O . GLU A 1 368 ? -5.951 -9.831 4.867 1.00 98.88 368 GLU A O 1
ATOM 2839 N N . ASP A 1 369 ? -6.303 -10.863 6.800 1.00 98.88 369 ASP A N 1
ATOM 2840 C CA . ASP A 1 369 ? -4.878 -11.148 7.022 1.00 98.88 369 ASP A CA 1
ATOM 2841 C C . ASP A 1 369 ? -3.987 -9.896 6.973 1.00 98.88 369 ASP A C 1
ATOM 2843 O O . ASP A 1 369 ? -2.932 -9.906 6.347 1.00 98.88 369 ASP A O 1
ATOM 2847 N N . ILE A 1 370 ? -4.368 -8.831 7.678 1.00 98.94 370 ILE A N 1
ATOM 2848 C CA . ILE A 1 370 ? -3.645 -7.547 7.674 1.00 98.94 370 ILE A CA 1
ATOM 2849 C C . ILE A 1 370 ? -2.866 -7.349 8.976 1.00 98.94 370 ILE A C 1
ATOM 2851 O O . ILE A 1 370 ? -3.402 -7.580 10.063 1.00 98.94 370 ILE A O 1
ATOM 2855 N N . ASP A 1 371 ? -1.626 -6.876 8.860 1.00 98.94 371 ASP A N 1
ATOM 2856 C CA . ASP A 1 371 ? -0.813 -6.398 9.980 1.00 98.94 371 ASP A CA 1
ATOM 2857 C C . ASP A 1 371 ? -0.800 -4.865 10.006 1.00 98.94 371 ASP A C 1
ATOM 2859 O O . ASP A 1 371 ? -0.411 -4.224 9.030 1.00 98.94 371 ASP A O 1
ATOM 2863 N N . VAL A 1 372 ? -1.203 -4.267 11.125 1.00 98.88 372 VAL A N 1
ATOM 2864 C CA . VAL A 1 372 ? -1.139 -2.818 11.353 1.00 98.88 372 VAL A CA 1
ATOM 2865 C C . VAL A 1 372 ? 0.010 -2.536 12.310 1.00 98.88 372 VAL A C 1
ATOM 2867 O O . VAL A 1 372 ? -0.017 -2.962 13.464 1.00 98.88 372 VAL A O 1
ATOM 2870 N N . LEU A 1 373 ? 1.030 -1.831 11.823 1.00 98.50 373 LEU A N 1
ATOM 2871 C CA . LEU A 1 373 ? 2.259 -1.558 12.567 1.00 98.50 373 LEU A CA 1
ATOM 2872 C C . LEU A 1 373 ? 2.198 -0.258 13.369 1.00 98.50 373 LEU A C 1
ATOM 2874 O O . LEU A 1 373 ? 2.894 -0.114 14.373 1.00 98.50 373 LEU A O 1
ATOM 2878 N N . GLU A 1 374 ? 1.420 0.715 12.923 1.00 96.94 374 GLU A N 1
ATOM 2879 C CA . GLU A 1 374 ? 1.356 2.015 13.579 1.00 96.94 374 GLU A CA 1
ATOM 2880 C C . GLU A 1 374 ? 0.071 2.739 13.199 1.00 96.94 374 GLU A C 1
ATOM 2882 O O . GLU A 1 374 ? -0.484 2.544 12.112 1.00 96.94 374 GLU A O 1
ATOM 2887 N N . HIS A 1 375 ? -0.369 3.579 14.126 1.00 97.19 375 HIS A N 1
ATOM 2888 C CA . HIS A 1 375 ? -1.437 4.539 13.946 1.00 97.19 375 HIS A CA 1
ATOM 2889 C C . HIS A 1 375 ? -1.198 5.715 14.902 1.00 97.19 375 HIS A C 1
ATOM 2891 O O . HIS A 1 375 ? -0.959 5.535 16.103 1.00 97.19 375 HIS A O 1
ATOM 2897 N N . ASN A 1 376 ? -1.192 6.926 14.352 1.00 96.31 376 ASN A N 1
ATOM 2898 C CA . ASN A 1 376 ? -0.798 8.122 15.084 1.00 96.31 376 ASN A CA 1
ATOM 2899 C C . ASN A 1 376 ? -1.650 9.343 14.707 1.00 96.31 376 ASN A C 1
ATOM 2901 O O . ASN A 1 376 ? -1.154 10.359 14.215 1.00 96.31 376 ASN A O 1
ATOM 2905 N N . GLU A 1 377 ? -2.953 9.245 14.957 1.00 95.69 377 GLU A N 1
ATOM 2906 C CA . GLU A 1 377 ? -3.901 10.317 14.664 1.00 95.69 377 GLU A CA 1
ATOM 2907 C C . GLU A 1 377 ? -4.196 11.179 15.901 1.00 95.69 377 GLU A C 1
ATOM 2909 O O . GLU A 1 377 ? -4.405 10.683 17.009 1.00 95.69 377 GLU A O 1
ATOM 2914 N N . TYR A 1 378 ? -4.253 12.500 15.710 1.00 93.81 378 TYR A N 1
ATOM 2915 C CA . TYR A 1 378 ? -4.576 13.468 16.757 1.00 93.81 378 TYR A CA 1
ATOM 2916 C C . TYR A 1 378 ? -5.942 14.143 16.605 1.00 93.81 378 TYR A C 1
ATOM 2918 O O . TYR A 1 378 ? -6.480 14.674 17.585 1.00 93.81 378 TYR A O 1
ATOM 2926 N N . GLN A 1 379 ? -6.502 14.137 15.403 1.00 93.25 379 GLN A N 1
ATOM 2927 C CA . GLN A 1 379 ? -7.796 14.685 15.060 1.00 93.25 379 GLN A CA 1
ATOM 2928 C C . GLN A 1 379 ? -8.893 13.721 15.512 1.00 93.25 379 GLN A C 1
ATOM 2930 O O . GLN A 1 379 ? -9.070 12.637 14.967 1.00 93.25 379 GLN A O 1
ATOM 2935 N N . SER A 1 380 ? -9.704 14.160 16.476 1.00 89.69 380 SER A N 1
ATOM 2936 C CA . SER A 1 380 ? -10.766 13.341 17.091 1.00 89.69 380 SER A CA 1
ATOM 2937 C C . SER A 1 380 ? -11.786 12.725 16.119 1.00 89.69 380 SER A C 1
ATOM 2939 O O . SER A 1 380 ? -12.528 11.827 16.499 1.00 89.69 380 SER A O 1
ATOM 2941 N N . GLY A 1 381 ? -11.858 13.225 14.882 1.00 90.31 381 GLY A N 1
ATOM 2942 C CA . GLY A 1 381 ? -12.770 12.733 13.855 1.00 90.31 381 GLY A CA 1
ATOM 2943 C C . GLY A 1 381 ? -12.268 11.526 13.057 1.00 90.31 381 GLY A C 1
ATOM 2944 O O . GLY A 1 381 ? -13.078 10.998 12.295 1.00 90.31 381 GLY A O 1
ATOM 2945 N N . TYR A 1 38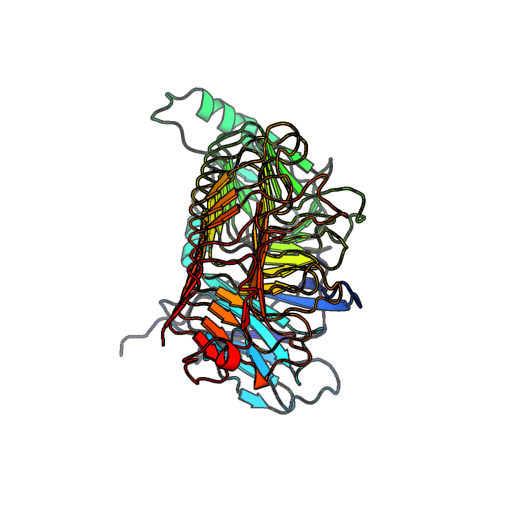2 ? -10.999 11.122 13.209 1.00 94.62 382 TYR A N 1
ATOM 2946 C CA . TYR A 1 382 ? -10.302 10.226 12.269 1.00 94.62 382 TYR A CA 1
ATOM 2947 C C . TYR A 1 382 ? -9.457 9.128 12.953 1.00 94.62 382 TYR A C 1
ATOM 2949 O O . TYR A 1 382 ? -8.470 8.643 12.417 1.00 94.62 382 TYR A O 1
ATOM 2957 N N . LEU A 1 383 ? -9.805 8.750 14.184 1.00 95.75 383 LEU A N 1
ATOM 2958 C CA . LEU A 1 383 ? -8.934 7.945 15.053 1.00 95.75 383 LEU A CA 1
ATOM 2959 C C . LEU A 1 383 ? -8.957 6.430 14.755 1.00 95.75 383 LEU A C 1
ATOM 2961 O O . LEU A 1 383 ? -8.350 5.669 15.498 1.00 95.75 383 LEU A O 1
ATOM 2965 N N . GLY A 1 384 ? -9.738 5.945 13.791 1.00 97.81 384 GLY A N 1
ATOM 2966 C CA . GLY A 1 384 ? -9.992 4.507 13.631 1.00 97.81 384 GLY A CA 1
ATOM 2967 C C . GLY A 1 384 ? -8.904 3.750 12.865 1.00 97.81 384 GLY A C 1
ATOM 2968 O O . GLY A 1 384 ? -8.657 4.042 11.702 1.00 97.81 384 GLY A O 1
ATOM 2969 N N . VAL A 1 385 ? -8.351 2.680 13.449 1.00 98.81 385 VAL A N 1
ATOM 2970 C CA . VAL A 1 385 ? -7.563 1.689 12.692 1.00 98.81 385 VAL A CA 1
ATOM 2971 C C . VAL A 1 385 ? -8.425 1.030 11.611 1.00 98.81 385 VAL A C 1
ATOM 2973 O O . VAL A 1 385 ? -8.037 0.960 10.446 1.00 98.81 385 VAL A O 1
ATOM 2976 N N . MET A 1 386 ? -9.605 0.557 12.014 1.00 98.81 386 MET A N 1
ATOM 2977 C CA . MET A 1 386 ? -10.667 0.067 11.140 1.00 98.81 386 MET A CA 1
ATOM 2978 C C . MET A 1 386 ? -11.846 1.036 11.228 1.00 98.81 386 MET A C 1
ATOM 2980 O O . MET A 1 386 ? -12.597 1.026 12.211 1.00 98.81 386 MET A O 1
ATOM 2984 N N . ALA A 1 387 ? -11.988 1.890 10.217 1.00 98.69 387 ALA A N 1
ATOM 2985 C CA . ALA A 1 387 ? -12.960 2.971 10.203 1.00 98.69 387 ALA A CA 1
ATOM 2986 C C . ALA A 1 387 ? -14.058 2.763 9.149 1.00 98.69 387 ALA A C 1
ATOM 2988 O O . ALA A 1 387 ? -13.796 2.485 7.978 1.00 98.69 387 ALA A O 1
ATOM 2989 N N . ILE A 1 388 ? -15.309 2.955 9.569 1.00 98.81 388 ILE A N 1
ATOM 2990 C CA . ILE A 1 388 ? -16.437 3.274 8.695 1.00 98.81 388 ILE A CA 1
ATOM 2991 C C . ILE A 1 388 ? -16.951 4.644 9.114 1.00 98.81 388 ILE A C 1
ATOM 2993 O O . ILE A 1 388 ? -17.481 4.810 10.208 1.00 98.81 388 ILE A O 1
ATOM 2997 N N . ASN A 1 389 ? -16.856 5.608 8.211 1.00 97.00 389 ASN A N 1
ATOM 2998 C CA . ASN A 1 389 ? -17.391 6.949 8.377 1.00 97.00 389 ASN A CA 1
ATOM 2999 C C . ASN A 1 389 ? -18.454 7.171 7.302 1.00 97.00 389 ASN A C 1
ATOM 3001 O O . ASN A 1 389 ? -18.186 7.759 6.262 1.00 97.00 389 ASN A O 1
ATOM 3005 N N . ALA A 1 390 ? -19.666 6.653 7.476 1.00 97.88 390 ALA A N 1
ATOM 3006 C CA . ALA A 1 390 ? -20.705 6.875 6.476 1.00 97.88 390 ALA A CA 1
ATOM 3007 C C . ALA A 1 390 ? -21.179 8.340 6.538 1.00 97.88 390 ALA A C 1
ATOM 3009 O O . ALA A 1 390 ? -21.930 8.707 7.442 1.00 97.88 390 ALA A O 1
ATOM 3010 N N . GLY A 1 391 ? -20.737 9.156 5.576 1.00 97.25 391 GLY A N 1
ATOM 3011 C CA . GLY A 1 391 ? -21.181 10.528 5.297 1.00 97.25 391 GLY A CA 1
ATOM 3012 C C . GLY A 1 391 ? -22.017 10.624 4.014 1.00 97.25 391 GLY A C 1
ATOM 3013 O O . GLY A 1 391 ? -22.331 9.602 3.414 1.00 97.25 391 GLY A O 1
ATOM 3014 N N . ASP A 1 392 ? -22.410 11.826 3.587 1.00 97.56 392 ASP A N 1
ATOM 3015 C CA . ASP A 1 392 ? -23.012 12.096 2.262 1.00 97.56 392 ASP A CA 1
ATOM 3016 C C . ASP A 1 392 ? -24.246 11.254 1.896 1.00 97.56 392 ASP A C 1
ATOM 3018 O O . ASP A 1 392 ? -24.452 10.882 0.746 1.00 97.56 392 ASP A O 1
ATOM 3022 N N . ALA A 1 393 ? -25.103 10.958 2.878 1.00 97.69 393 ALA A N 1
ATOM 3023 C CA . ALA A 1 393 ? -26.245 10.048 2.736 1.00 97.69 393 ALA A CA 1
ATOM 3024 C C . ALA A 1 393 ? -25.881 8.608 2.310 1.00 97.69 393 ALA A C 1
ATOM 3026 O O . ALA A 1 393 ? -26.773 7.816 1.995 1.00 97.69 393 ALA A O 1
ATOM 3027 N N . ASN A 1 394 ? -24.601 8.229 2.375 1.00 98.50 394 ASN A N 1
ATOM 3028 C CA . ASN A 1 394 ? -24.138 6.900 2.003 1.00 98.50 394 ASN A CA 1
ATOM 3029 C C . ASN A 1 394 ? -24.746 5.805 2.874 1.00 98.50 394 ASN A C 1
ATOM 3031 O O . ASN A 1 394 ? -24.993 5.977 4.072 1.00 98.50 394 ASN A O 1
ATOM 3035 N N . THR A 1 395 ? -24.932 4.643 2.259 1.00 98.75 395 THR A N 1
ATOM 3036 C CA . THR A 1 395 ? -25.147 3.377 2.953 1.00 98.75 395 THR A CA 1
ATOM 3037 C C . THR A 1 395 ? -23.896 2.521 2.827 1.00 98.75 395 THR A C 1
ATOM 3039 O O . THR A 1 395 ? -23.475 2.211 1.718 1.00 98.75 395 THR A O 1
ATOM 3042 N N . VAL A 1 396 ? -23.321 2.109 3.952 1.00 98.94 396 VAL A N 1
ATOM 3043 C CA . VAL A 1 396 ? -22.190 1.172 3.987 1.00 98.94 396 VAL A CA 1
ATOM 3044 C C . VAL A 1 396 ? -22.690 -0.160 4.528 1.00 98.94 396 VAL A C 1
ATOM 3046 O O . VAL A 1 396 ? -23.297 -0.194 5.600 1.00 98.94 396 VAL A O 1
ATOM 3049 N N . ARG A 1 397 ? -22.479 -1.263 3.802 1.00 98.81 397 ARG A N 1
ATOM 3050 C CA . ARG A 1 397 ? -22.966 -2.576 4.244 1.00 98.81 397 ARG A CA 1
ATOM 3051 C C . ARG A 1 397 ? -22.135 -3.760 3.792 1.00 98.81 397 ARG A C 1
ATOM 3053 O O . ARG A 1 397 ? -21.420 -3.669 2.810 1.00 98.81 397 ARG A O 1
ATOM 3060 N N . ASP A 1 398 ? -22.273 -4.893 4.472 1.00 98.88 398 ASP A N 1
ATOM 3061 C CA . ASP A 1 398 ? -21.539 -6.121 4.134 1.00 98.88 398 ASP A CA 1
ATOM 3062 C C . ASP A 1 398 ? -20.018 -5.889 4.147 1.00 98.88 398 ASP A C 1
ATOM 3064 O O . ASP A 1 398 ? -19.321 -6.128 3.158 1.00 98.88 398 ASP A O 1
ATOM 3068 N N . VAL A 1 399 ? -19.523 -5.373 5.276 1.00 98.94 399 VAL A N 1
ATOM 3069 C CA . VAL A 1 399 ? -18.095 -5.127 5.517 1.00 98.94 399 VAL A CA 1
ATOM 3070 C C . VAL A 1 399 ? -17.568 -6.175 6.484 1.00 98.94 399 VAL A C 1
ATOM 3072 O O . VAL A 1 399 ? -18.174 -6.414 7.530 1.00 98.94 399 VAL A O 1
ATOM 3075 N N . SER A 1 400 ? -16.435 -6.792 6.162 1.00 98.94 400 SER A N 1
ATOM 3076 C CA . SER A 1 400 ? -15.775 -7.731 7.063 1.00 98.94 400 SER A CA 1
ATOM 3077 C C . SER A 1 400 ? -14.296 -7.430 7.232 1.00 98.94 400 SER A C 1
ATOM 3079 O O . SER A 1 400 ? -13.569 -7.379 6.244 1.00 98.94 400 SER A O 1
ATOM 3081 N N . TRP A 1 401 ? -13.854 -7.353 8.482 1.00 98.94 401 TRP A N 1
ATOM 3082 C CA . TRP A 1 401 ? -12.451 -7.427 8.870 1.00 98.94 401 TRP A CA 1
ATOM 3083 C C . TRP A 1 401 ? -12.188 -8.780 9.519 1.00 98.94 401 TRP A C 1
ATOM 3085 O O . TRP A 1 401 ? -12.863 -9.146 10.484 1.00 98.94 401 TRP A O 1
ATOM 3095 N N . ARG A 1 402 ? -11.241 -9.544 8.971 1.00 98.94 402 ARG A N 1
ATOM 3096 C CA . ARG A 1 402 ? -10.925 -10.905 9.413 1.00 98.94 402 ARG A CA 1
ATOM 3097 C C . ARG A 1 402 ? -9.424 -11.079 9.593 1.00 98.94 402 ARG A C 1
ATOM 3099 O O . ARG A 1 402 ? -8.673 -10.756 8.680 1.00 98.94 402 ARG A O 1
ATOM 3106 N N . ARG A 1 403 ? -8.984 -11.688 10.697 1.00 98.88 403 ARG A N 1
ATOM 3107 C CA . ARG A 1 403 ? -7.557 -12.007 10.916 1.00 98.88 403 ARG A CA 1
ATOM 3108 C C . ARG A 1 403 ? -6.700 -10.737 10.840 1.00 98.88 403 ARG A C 1
ATOM 3110 O O . ARG A 1 403 ? -5.795 -10.640 10.014 1.00 98.88 403 ARG A O 1
ATOM 3117 N N . ILE A 1 404 ? -7.024 -9.750 11.673 1.00 98.94 404 ILE A N 1
ATOM 3118 C CA . ILE A 1 404 ? -6.312 -8.463 11.736 1.00 98.94 404 ILE A CA 1
ATOM 3119 C C . ILE A 1 404 ? -5.413 -8.453 12.966 1.00 98.94 404 ILE A C 1
ATOM 3121 O O . ILE A 1 404 ? -5.864 -8.788 14.058 1.00 98.94 404 ILE A O 1
ATOM 3125 N N . ARG A 1 405 ? -4.151 -8.064 12.796 1.00 98.88 405 ARG A N 1
ATOM 3126 C CA . ARG A 1 405 ? -3.147 -8.031 13.863 1.00 98.88 405 ARG A CA 1
ATOM 3127 C C . ARG A 1 405 ? -2.681 -6.596 14.031 1.00 98.88 405 ARG A C 1
ATOM 3129 O O . ARG A 1 405 ? -2.032 -6.046 13.148 1.00 98.88 405 ARG A O 1
ATOM 3136 N N . ILE A 1 406 ? -3.075 -5.974 15.132 1.00 98.88 406 ILE A N 1
ATOM 3137 C CA . ILE A 1 406 ? -2.782 -4.578 15.441 1.00 98.88 406 ILE A CA 1
ATOM 3138 C C . ILE A 1 406 ? -1.691 -4.564 16.496 1.00 98.88 406 ILE A C 1
ATOM 3140 O O . ILE A 1 406 ? -1.910 -4.949 17.645 1.00 98.88 406 ILE A O 1
ATOM 3144 N N . GLU A 1 407 ? -0.507 -4.137 16.090 1.00 98.50 407 GLU A N 1
ATOM 3145 C CA . GLU A 1 407 ? 0.611 -3.955 17.000 1.00 98.50 407 GLU A CA 1
ATOM 3146 C C . GLU A 1 407 ? 0.499 -2.626 17.758 1.00 98.50 407 GLU A C 1
ATOM 3148 O O . GLU A 1 407 ? -0.253 -1.732 17.367 1.00 98.50 407 GLU A O 1
ATOM 3153 N N . GLY A 1 408 ? 1.266 -2.488 18.845 1.00 96.44 408 GLY A N 1
ATOM 3154 C CA . GLY A 1 408 ? 1.229 -1.295 19.682 1.00 96.44 408 GLY A CA 1
ATOM 3155 C C . GLY A 1 408 ? 1.455 -0.002 18.897 1.00 96.44 408 GLY A C 1
ATOM 3156 O O . GLY A 1 408 ? 2.518 0.169 18.289 1.00 96.44 408 GLY A O 1
ATOM 3157 N N . PHE A 1 409 ? 0.481 0.909 18.957 1.00 96.75 409 PHE A N 1
ATOM 3158 C CA . PHE A 1 409 ? 0.468 2.172 18.216 1.00 96.75 409 PHE A CA 1
ATOM 3159 C C . PHE A 1 409 ? 0.499 3.414 19.121 1.00 96.75 409 PHE A C 1
ATOM 3161 O O . PHE A 1 409 ? 0.254 3.351 20.329 1.00 96.75 409 PHE A O 1
ATOM 3168 N N . ARG A 1 410 ? 0.818 4.575 18.545 1.00 96.19 410 ARG A N 1
ATOM 3169 C CA . ARG A 1 410 ? 1.024 5.820 19.286 1.00 96.19 410 ARG A CA 1
ATOM 3170 C C . ARG A 1 410 ? -0.275 6.458 19.755 1.00 96.19 410 ARG A C 1
ATOM 3172 O O . ARG A 1 410 ? -0.369 6.761 20.942 1.00 96.19 410 ARG A O 1
ATOM 3179 N N . ARG A 1 411 ? -1.233 6.694 18.856 1.00 97.19 411 ARG A N 1
ATOM 3180 C CA . ARG A 1 411 ? -2.493 7.366 19.198 1.00 97.19 411 ARG A CA 1
ATOM 3181 C C . ARG A 1 411 ? -3.628 7.014 18.243 1.00 97.19 411 ARG A C 1
ATOM 3183 O O . ARG A 1 411 ? -3.445 7.080 17.032 1.00 97.19 411 ARG A O 1
ATOM 3190 N N . GLY A 1 412 ? -4.796 6.694 18.802 1.00 97.62 412 GLY A N 1
ATOM 3191 C CA . GLY A 1 412 ? -6.021 6.408 18.051 1.00 97.62 412 GLY A CA 1
ATOM 3192 C C . GLY A 1 412 ? -6.924 5.384 18.735 1.00 97.62 412 GLY A C 1
ATOM 3193 O O . GLY A 1 412 ? -6.867 5.229 19.949 1.00 97.62 412 GLY A O 1
ATOM 3194 N N . ARG A 1 413 ? -7.765 4.679 17.977 1.00 97.81 413 ARG A N 1
ATOM 3195 C CA . ARG A 1 413 ? -8.691 3.633 18.451 1.00 97.81 413 ARG A CA 1
ATOM 3196 C C . ARG A 1 413 ? -8.738 2.465 17.471 1.00 97.81 413 ARG A C 1
ATOM 3198 O O . ARG A 1 413 ? -8.495 2.626 16.282 1.00 97.81 413 ARG A O 1
ATOM 3205 N N . VAL A 1 414 ? -9.118 1.283 17.951 1.00 98.62 414 VAL A N 1
ATOM 3206 C CA . VAL A 1 414 ? -9.190 0.083 17.101 1.00 98.62 414 VAL A CA 1
ATOM 3207 C C . VAL A 1 414 ? -10.343 0.160 16.092 1.00 98.62 414 VAL A C 1
ATOM 3209 O O . VAL A 1 414 ? -10.118 -0.038 14.900 1.00 98.62 414 VAL A O 1
ATOM 3212 N N . LEU A 1 415 ? -11.564 0.460 16.549 1.00 98.62 415 LEU A N 1
ATOM 3213 C CA . LEU A 1 415 ? -12.742 0.613 15.688 1.00 98.62 415 LEU A CA 1
ATOM 3214 C C . LEU A 1 415 ? -13.303 2.034 15.768 1.00 98.62 415 LEU A C 1
ATOM 3216 O O . LEU A 1 415 ? -13.484 2.576 16.865 1.00 98.62 415 LEU A O 1
ATOM 3220 N N . ASP A 1 416 ? -13.670 2.579 14.612 1.00 98.44 416 ASP A N 1
ATOM 3221 C CA . ASP A 1 416 ? -14.528 3.761 14.503 1.00 98.44 416 ASP A CA 1
ATOM 3222 C C . ASP A 1 416 ? -15.639 3.490 13.482 1.00 98.44 416 ASP A C 1
ATOM 3224 O O . ASP A 1 416 ? -15.441 3.635 12.279 1.00 98.44 416 ASP A O 1
ATOM 3228 N N . ILE A 1 417 ? -16.785 2.979 13.941 1.00 98.75 417 ILE A N 1
ATOM 3229 C CA . ILE A 1 417 ? -17.902 2.570 13.077 1.00 98.75 417 ILE A CA 1
ATOM 3230 C C . ILE A 1 417 ? -19.071 3.520 13.310 1.00 98.75 417 ILE A C 1
ATOM 3232 O O . ILE A 1 417 ? -19.840 3.375 14.268 1.00 98.75 417 ILE A O 1
ATOM 3236 N N . GLU A 1 418 ? -19.224 4.477 12.403 1.00 98.38 418 GLU A N 1
ATOM 3237 C CA . GLU A 1 418 ? -20.192 5.554 12.524 1.00 98.38 418 GLU A CA 1
ATOM 3238 C C . GLU A 1 418 ? -20.953 5.803 11.218 1.00 98.38 418 GLU A C 1
ATOM 3240 O O . GLU A 1 418 ? -20.383 5.861 10.128 1.00 98.38 418 GLU A O 1
ATOM 3245 N N . THR A 1 419 ? -22.254 6.076 11.325 1.00 97.94 419 THR A N 1
ATOM 3246 C CA . THR A 1 419 ? -22.845 7.078 10.423 1.00 97.94 419 THR A CA 1
ATOM 3247 C C . THR A 1 419 ? -22.507 8.445 10.997 1.00 97.94 419 THR A C 1
ATOM 3249 O O . THR A 1 419 ? -22.783 8.698 12.173 1.00 97.94 419 THR A O 1
ATOM 3252 N N . LYS A 1 420 ? -21.935 9.337 10.197 1.00 94.12 420 LYS A N 1
ATOM 3253 C CA . LYS A 1 420 ? -21.369 10.598 10.672 1.00 94.12 420 LYS A CA 1
ATOM 3254 C C . LYS A 1 420 ? -21.844 11.749 9.803 1.00 94.12 420 LYS A C 1
ATOM 3256 O O . LYS A 1 420 ? -22.044 11.598 8.601 1.00 94.12 420 LYS A O 1
ATOM 3261 N N . TRP A 1 421 ? -21.973 12.927 10.407 1.00 95.94 421 TRP A N 1
ATOM 3262 C CA . TRP A 1 421 ? -21.965 14.184 9.665 1.00 95.94 421 TRP A CA 1
ATOM 3263 C C . TRP A 1 421 ? -20.615 14.861 9.867 1.00 95.94 421 TRP A C 1
ATOM 3265 O O . TRP A 1 421 ? -20.445 15.693 10.762 1.00 95.94 421 TRP A O 1
ATOM 3275 N N . ASN A 1 422 ? -19.636 14.469 9.055 1.00 93.94 422 ASN A N 1
ATOM 3276 C CA . ASN A 1 422 ? -18.336 15.111 9.080 1.00 93.94 422 ASN A CA 1
ATOM 3277 C C . ASN A 1 422 ? -18.418 16.465 8.369 1.00 93.94 422 ASN A C 1
ATOM 3279 O O . ASN A 1 422 ? -18.401 16.527 7.148 1.00 93.94 422 ASN A O 1
ATOM 3283 N N . ARG A 1 423 ? -18.520 17.559 9.124 1.00 92.50 423 ARG A N 1
ATOM 3284 C CA . ARG A 1 423 ? -18.742 18.898 8.555 1.00 92.50 423 ARG A CA 1
ATOM 3285 C C . ARG A 1 423 ? -17.598 19.414 7.684 1.00 92.50 423 ARG A C 1
ATOM 3287 O O . ARG A 1 423 ? -17.835 20.342 6.915 1.00 92.50 423 ARG A O 1
ATOM 3294 N N . ASP A 1 424 ? -16.410 18.825 7.790 1.00 91.75 424 ASP A N 1
ATOM 3295 C CA . ASP A 1 424 ? -15.268 19.197 6.954 1.00 91.75 424 ASP A CA 1
ATOM 3296 C C . ASP A 1 424 ? -15.415 18.663 5.521 1.00 91.75 424 ASP A C 1
ATOM 3298 O O . ASP A 1 424 ? -14.954 19.300 4.575 1.00 91.75 424 ASP A O 1
ATOM 3302 N N . TYR A 1 425 ? -16.092 17.521 5.349 1.00 92.38 425 TYR A N 1
ATOM 3303 C CA . TYR A 1 425 ? -16.146 16.806 4.070 1.00 92.38 425 TYR A CA 1
ATOM 3304 C C . TYR A 1 425 ? -17.557 16.511 3.556 1.00 92.38 425 TYR A C 1
ATOM 3306 O O . TYR A 1 425 ? -17.716 16.263 2.364 1.00 92.38 425 TYR A O 1
ATOM 3314 N N . ASN A 1 426 ? -18.577 16.561 4.417 1.00 95.75 426 ASN A N 1
ATOM 3315 C CA . ASN A 1 426 ? -19.923 16.098 4.108 1.00 95.75 426 ASN A CA 1
ATOM 3316 C C . ASN A 1 426 ? -20.983 17.187 4.276 1.00 95.75 426 ASN A C 1
ATOM 3318 O O . ASN A 1 426 ? -21.192 17.691 5.388 1.00 95.75 426 ASN A O 1
ATOM 3322 N N . PRO A 1 427 ? -21.761 17.492 3.226 1.00 95.44 427 PRO A N 1
ATOM 3323 C CA . PRO A 1 427 ? -22.914 18.379 3.343 1.00 95.44 427 PRO A CA 1
ATOM 3324 C C . PRO A 1 427 ? -24.058 17.813 4.198 1.00 95.44 427 PRO A C 1
ATOM 3326 O O . PRO A 1 427 ? -24.867 18.587 4.710 1.00 95.44 427 PRO A O 1
ATOM 3329 N N . ARG A 1 428 ? -24.140 16.487 4.387 1.00 95.38 428 ARG A N 1
ATOM 3330 C CA . ARG A 1 428 ? -25.189 15.825 5.190 1.00 95.38 428 ARG A CA 1
ATOM 3331 C C . ARG A 1 428 ? -24.692 14.525 5.849 1.00 95.38 428 ARG A C 1
ATOM 3333 O O . ARG A 1 428 ? -23.718 13.956 5.358 1.00 95.38 428 ARG A O 1
ATOM 3340 N N . PRO A 1 429 ? -25.334 14.038 6.934 1.00 97.44 429 PRO A N 1
ATOM 3341 C CA . PRO A 1 429 ? -24.992 12.747 7.538 1.00 97.44 429 PRO A CA 1
ATOM 3342 C C . PRO A 1 429 ? -25.157 11.579 6.559 1.00 97.44 429 PRO A C 1
ATOM 3344 O O . PRO A 1 429 ? -25.995 11.638 5.654 1.00 97.44 429 PRO A O 1
ATOM 3347 N N . GLY A 1 430 ? -24.396 10.500 6.758 1.00 97.94 430 GLY A N 1
ATOM 3348 C CA . GLY A 1 430 ? -24.653 9.228 6.075 1.00 97.94 430 GLY A CA 1
ATOM 3349 C C . GLY A 1 430 ? -25.964 8.590 6.511 1.00 97.94 430 GLY A C 1
ATOM 3350 O O . GLY A 1 430 ? -26.484 8.876 7.586 1.00 97.94 430 GLY A O 1
ATOM 3351 N N . ARG A 1 431 ? -26.510 7.719 5.663 1.00 98.06 431 ARG A N 1
ATOM 3352 C CA . ARG A 1 431 ? -27.831 7.113 5.853 1.00 98.06 431 ARG A CA 1
ATOM 3353 C C . ARG A 1 431 ? -27.810 5.939 6.822 1.00 98.06 431 ARG A C 1
ATOM 3355 O O . ARG A 1 431 ? -28.696 5.840 7.666 1.00 98.06 431 ARG A O 1
ATOM 3362 N N . LEU A 1 432 ? -26.885 5.002 6.635 1.00 98.62 432 LEU A N 1
ATOM 3363 C CA . LEU A 1 432 ? -26.926 3.709 7.318 1.00 98.62 432 LEU A CA 1
ATOM 3364 C C . LEU A 1 432 ? -25.563 3.021 7.264 1.00 98.62 432 LEU A C 1
ATOM 3366 O O . LEU A 1 432 ? -24.934 2.973 6.210 1.00 98.62 432 LEU A O 1
ATOM 3370 N N . VAL A 1 433 ? -25.166 2.406 8.375 1.00 98.94 433 VAL A N 1
ATOM 3371 C CA . VAL 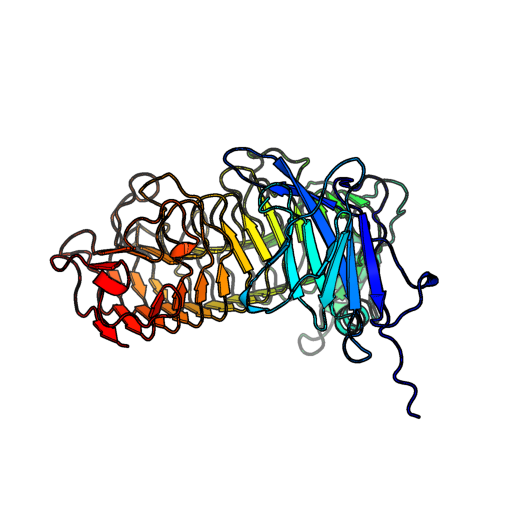A 1 433 ? -24.149 1.346 8.377 1.00 98.94 433 VAL A CA 1
ATOM 3372 C C . VAL A 1 433 ? -24.819 0.051 8.807 1.00 98.94 433 VAL A C 1
ATOM 3374 O O . VAL A 1 433 ? -25.487 0.030 9.844 1.00 98.94 433 VAL A O 1
ATOM 3377 N N . GLU A 1 434 ? -24.664 -1.032 8.046 1.00 98.81 434 GLU A N 1
ATOM 3378 C CA . GLU A 1 434 ? -25.244 -2.317 8.441 1.00 98.81 434 GLU A CA 1
ATOM 3379 C C . GLU A 1 434 ? -24.437 -3.565 8.067 1.00 98.81 434 GLU A C 1
ATOM 3381 O O . GLU A 1 434 ? -23.714 -3.578 7.082 1.00 98.81 434 GLU A O 1
ATOM 3386 N N . ARG A 1 435 ? -24.613 -4.657 8.822 1.00 98.81 435 ARG A N 1
ATOM 3387 C CA . ARG A 1 435 ? -23.982 -5.966 8.547 1.00 98.81 435 ARG A CA 1
ATOM 3388 C C . ARG A 1 435 ? -22.456 -5.866 8.476 1.00 98.81 435 ARG A C 1
ATOM 3390 O O . ARG A 1 435 ? -21.842 -6.075 7.431 1.00 98.81 435 ARG A O 1
ATOM 3397 N N . VAL A 1 436 ? -21.862 -5.540 9.621 1.00 98.94 436 VAL A N 1
ATOM 3398 C CA . VAL A 1 436 ? -20.410 -5.441 9.793 1.00 98.94 436 VAL A CA 1
ATOM 3399 C C . VAL A 1 436 ? -19.917 -6.617 10.630 1.00 98.94 436 VAL A C 1
ATOM 3401 O O . VAL A 1 436 ? -20.432 -6.861 11.723 1.00 98.94 436 VAL A O 1
ATOM 3404 N N . LEU A 1 437 ? -18.914 -7.334 10.132 1.00 98.94 437 LEU A N 1
ATOM 3405 C CA . LEU A 1 437 ? -18.252 -8.428 10.837 1.00 98.94 437 LEU A CA 1
ATOM 3406 C C . LEU A 1 437 ? -16.820 -8.025 11.198 1.00 98.94 437 LEU A C 1
ATOM 3408 O O . LEU A 1 437 ? -16.015 -7.728 10.323 1.00 98.94 437 LEU A O 1
ATOM 3412 N N . VAL A 1 438 ? -16.489 -8.081 12.481 1.00 98.94 438 VAL A N 1
ATOM 3413 C CA . VAL A 1 438 ? -15.122 -7.964 12.997 1.00 98.94 438 VAL A CA 1
ATOM 3414 C C . VAL A 1 438 ? -14.771 -9.318 13.591 1.00 98.94 438 VAL A C 1
ATOM 3416 O O . VAL A 1 438 ? -15.391 -9.734 14.567 1.00 98.94 438 VAL A O 1
ATOM 3419 N N . GLU A 1 439 ? -13.835 -10.046 12.994 1.00 98.81 439 GLU A N 1
ATOM 3420 C CA . GLU A 1 439 ? -13.541 -11.423 13.382 1.00 98.81 439 GLU A CA 1
ATOM 3421 C C . GLU A 1 439 ? -12.042 -11.718 13.466 1.00 98.81 439 GLU A C 1
ATOM 3423 O O . GLU A 1 439 ? -11.291 -11.361 12.567 1.00 98.81 439 GLU A O 1
ATOM 3428 N N . ASP A 1 440 ? -11.622 -12.455 14.499 1.00 98.75 440 ASP A N 1
ATOM 3429 C CA . ASP A 1 440 ? -10.222 -12.863 14.683 1.00 98.75 440 ASP A CA 1
ATOM 3430 C C . ASP A 1 440 ? -9.286 -11.640 14.654 1.00 98.75 440 ASP A C 1
ATOM 3432 O O . ASP A 1 440 ? -8.421 -11.515 13.791 1.00 98.75 440 ASP A O 1
ATOM 3436 N N . VAL A 1 441 ? -9.523 -10.689 15.559 1.00 98.88 441 VAL A N 1
ATOM 3437 C CA . VAL A 1 441 ? -8.720 -9.463 15.668 1.00 98.88 441 VAL A CA 1
ATOM 3438 C C . VAL A 1 441 ? -7.860 -9.529 16.919 1.00 98.88 441 VAL A C 1
ATOM 3440 O O . VAL A 1 441 ? -8.396 -9.631 18.019 1.00 98.88 441 VAL A O 1
ATOM 3443 N N . ASP A 1 442 ? -6.547 -9.434 16.748 1.00 98.75 442 ASP A N 1
ATOM 3444 C CA . ASP A 1 442 ? -5.551 -9.411 17.816 1.00 98.75 442 ASP A CA 1
ATOM 3445 C C . ASP A 1 442 ? -5.017 -7.987 18.001 1.00 98.75 442 ASP A C 1
ATOM 3447 O O . ASP A 1 442 ? -4.553 -7.374 17.043 1.00 98.75 442 ASP A O 1
ATOM 3451 N N . VAL A 1 443 ? -5.060 -7.464 19.228 1.00 98.75 443 VAL A N 1
ATOM 3452 C CA . VAL A 1 443 ? -4.541 -6.131 19.573 1.00 98.75 443 VAL A CA 1
ATOM 3453 C C . VAL A 1 443 ? -3.471 -6.245 20.660 1.00 98.75 443 VAL A C 1
ATOM 3455 O O . VAL A 1 443 ? -3.740 -6.772 21.744 1.00 98.75 443 VAL A O 1
ATOM 3458 N N . ASP A 1 444 ? -2.275 -5.721 20.390 1.00 98.06 444 ASP A N 1
ATOM 3459 C CA . ASP A 1 444 ? -1.208 -5.496 21.376 1.00 98.06 444 ASP A CA 1
ATOM 3460 C C . ASP A 1 444 ? -1.464 -4.186 22.136 1.00 98.06 444 ASP A C 1
ATOM 3462 O O . ASP A 1 444 ? -0.833 -3.153 21.908 1.00 98.06 444 ASP A O 1
ATOM 3466 N N . ALA A 1 445 ? -2.449 -4.228 23.031 1.00 94.62 445 ALA A N 1
ATOM 3467 C CA . ALA A 1 445 ? -2.891 -3.075 23.803 1.00 94.62 445 ALA A CA 1
ATOM 3468 C C . ALA A 1 445 ? -1.813 -2.590 24.782 1.00 94.62 445 ALA A C 1
ATOM 3470 O O . ALA A 1 445 ? -1.703 -1.392 25.035 1.00 94.62 445 ALA A O 1
ATOM 3471 N N . ALA A 1 446 ? -0.996 -3.501 25.315 1.00 94.75 446 ALA A N 1
ATOM 3472 C CA . ALA A 1 446 ? 0.131 -3.164 26.179 1.00 94.75 446 ALA A CA 1
ATOM 3473 C C . ALA A 1 446 ? 1.225 -2.363 25.449 1.00 94.75 446 ALA A C 1
ATOM 3475 O O . ALA A 1 446 ? 1.976 -1.625 26.093 1.00 94.75 446 ALA A O 1
ATOM 3476 N N . GLY A 1 447 ? 1.327 -2.517 24.126 1.00 93.12 447 GLY A N 1
ATOM 3477 C CA . GLY A 1 447 ? 2.210 -1.732 23.271 1.00 93.12 447 GLY A CA 1
ATOM 3478 C C . GLY A 1 447 ? 1.649 -0.362 22.870 1.00 93.12 447 GLY A C 1
ATOM 3479 O O . GLY A 1 447 ? 2.422 0.482 22.409 1.00 93.12 447 GLY A O 1
ATOM 3480 N N . CYS A 1 448 ? 0.344 -0.119 23.035 1.00 94.88 448 CYS A N 1
ATOM 3481 C CA . CYS A 1 448 ? -0.282 1.158 22.691 1.00 94.88 448 CYS A CA 1
ATOM 3482 C C . CYS A 1 448 ? 0.049 2.255 23.714 1.00 94.88 448 CYS A C 1
ATOM 3484 O O . CYS A 1 448 ? 0.033 2.024 24.924 1.00 94.88 448 CYS A O 1
ATOM 3486 N N . LEU A 1 449 ? 0.334 3.470 23.234 1.00 95.06 449 LEU A N 1
ATOM 3487 C CA . LEU A 1 449 ? 0.693 4.604 24.097 1.00 95.06 449 LEU A CA 1
ATOM 3488 C C . LEU A 1 449 ? -0.519 5.450 24.515 1.00 95.06 449 LEU A C 1
ATOM 3490 O O . LEU A 1 449 ? -0.638 5.782 25.693 1.00 95.06 449 LEU A O 1
ATOM 3494 N N . ASP A 1 450 ? -1.395 5.801 23.571 1.00 96.31 450 ASP A N 1
ATOM 3495 C CA . ASP A 1 450 ? -2.593 6.625 23.794 1.00 96.31 450 ASP A CA 1
ATOM 3496 C C . ASP A 1 450 ? -3.789 6.069 23.000 1.00 96.31 450 ASP A C 1
ATOM 3498 O O . ASP A 1 450 ? -4.219 6.624 21.987 1.00 96.31 450 ASP A O 1
ATOM 3502 N N . GLU A 1 451 ? -4.291 4.905 23.424 1.00 97.44 451 GLU A N 1
ATOM 3503 C CA . GLU A 1 451 ? -5.495 4.311 22.841 1.00 97.44 451 GLU A CA 1
ATOM 3504 C C . GLU A 1 451 ? -6.771 4.892 23.466 1.00 97.44 451 GLU A C 1
ATOM 3506 O O . GLU A 1 451 ? -7.036 4.743 24.662 1.00 97.44 451 GLU A O 1
ATOM 3511 N N . GLU A 1 452 ? -7.623 5.464 22.621 1.00 97.88 452 GLU A N 1
ATOM 3512 C CA . GLU A 1 452 ? -8.987 5.831 22.968 1.00 97.88 452 GLU A CA 1
ATOM 3513 C C . GLU A 1 452 ? -9.950 4.637 22.805 1.00 97.88 452 GLU A C 1
ATOM 3515 O O . GLU A 1 452 ? -9.766 3.795 21.920 1.00 97.88 452 GLU A O 1
ATOM 3520 N N . PRO A 1 453 ? -11.027 4.557 23.612 1.00 98.00 453 PRO A N 1
ATOM 3521 C CA . PRO A 1 453 ? -12.046 3.525 23.448 1.00 98.00 453 PRO A CA 1
ATOM 3522 C C . PRO A 1 453 ? -12.649 3.556 22.051 1.00 98.00 453 PRO A C 1
ATOM 3524 O O . PRO A 1 453 ? -13.067 4.615 21.594 1.00 98.00 453 PRO A O 1
ATOM 3527 N N . SER A 1 454 ? -12.757 2.400 21.404 1.00 98.50 454 SER A N 1
ATOM 3528 C CA . SER A 1 454 ? -13.411 2.248 20.102 1.00 98.50 454 SER A CA 1
ATOM 3529 C C . SER A 1 454 ? -14.877 2.691 20.147 1.00 98.50 454 SER A C 1
ATOM 3531 O O . SER A 1 454 ? -15.519 2.571 21.191 1.00 98.50 454 SER A O 1
ATOM 3533 N N . LEU A 1 455 ? -15.424 3.178 19.028 1.00 98.25 455 LEU A N 1
ATOM 3534 C CA . LEU A 1 455 ? -16.811 3.657 18.949 1.00 98.25 455 LEU A CA 1
ATOM 3535 C C . LEU A 1 455 ? -17.634 2.895 17.912 1.00 98.25 455 LEU A C 1
ATOM 3537 O O . LEU A 1 455 ? -17.186 2.635 16.799 1.00 98.25 455 LEU A O 1
ATOM 3541 N N . ILE A 1 456 ? -18.872 2.582 18.296 1.00 98.69 456 ILE A N 1
ATOM 3542 C CA . ILE A 1 456 ? -19.932 2.112 17.404 1.00 98.69 456 ILE A CA 1
ATOM 3543 C C . ILE A 1 456 ? -21.182 2.942 17.703 1.00 98.69 456 ILE A C 1
ATOM 3545 O O . ILE A 1 456 ? -21.787 2.783 18.770 1.00 98.69 456 ILE A O 1
ATOM 3549 N N . ARG A 1 457 ? -21.564 3.846 16.793 1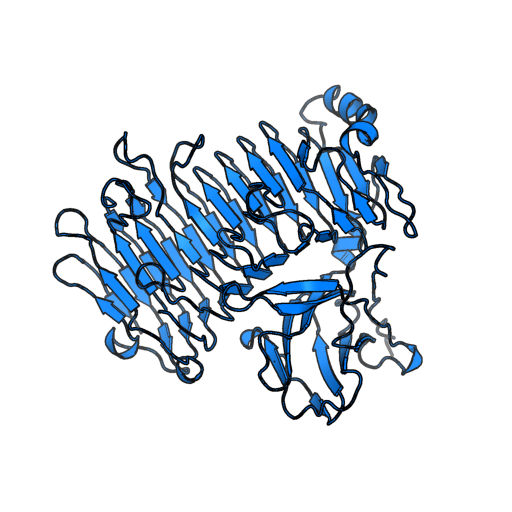.00 98.25 457 ARG A N 1
ATOM 3550 C CA . ARG A 1 457 ? -22.757 4.691 16.977 1.00 98.25 457 ARG A CA 1
ATOM 3551 C C . ARG A 1 457 ? -23.366 5.206 15.680 1.00 98.25 457 ARG A C 1
ATOM 3553 O O . ARG A 1 457 ? -22.663 5.473 14.712 1.00 98.25 457 ARG A O 1
ATOM 3560 N N . GLY A 1 458 ? -24.680 5.402 15.681 1.00 98.31 458 GLY A N 1
ATOM 3561 C CA . GLY A 1 458 ? -25.349 6.187 14.646 1.00 98.31 458 GLY A CA 1
ATOM 3562 C C . GLY A 1 458 ? -25.228 7.694 14.900 1.00 98.31 458 GLY A C 1
ATOM 3563 O O . GLY A 1 458 ? -24.871 8.123 15.997 1.00 98.31 458 GLY A O 1
ATOM 3564 N N . TYR A 1 459 ? -25.554 8.506 13.893 1.00 97.88 459 TYR A N 1
ATOM 3565 C CA . TYR A 1 459 ? -25.569 9.967 14.027 1.00 97.88 459 TYR A CA 1
ATOM 3566 C C . TYR A 1 459 ? -26.792 10.419 14.837 1.00 97.88 459 TYR A C 1
ATOM 3568 O O . TYR A 1 459 ? -26.694 11.278 15.712 1.00 97.88 459 TYR A O 1
ATOM 3576 N N . ASP A 1 460 ? -27.941 9.801 14.560 1.00 97.75 460 ASP A N 1
ATOM 3577 C CA . ASP A 1 460 ? -29.195 9.928 15.298 1.00 97.75 460 ASP A CA 1
ATOM 3578 C C . ASP A 1 460 ? -30.077 8.684 15.038 1.00 97.75 460 ASP A C 1
ATOM 3580 O O . ASP A 1 460 ? -29.658 7.726 14.388 1.00 97.75 460 ASP A O 1
ATOM 3584 N N . ALA A 1 461 ? -31.317 8.670 15.535 1.00 96.19 461 ALA A N 1
ATOM 3585 C CA . ALA A 1 461 ? -32.230 7.535 15.351 1.00 96.19 461 ALA A CA 1
ATOM 3586 C C . ALA A 1 461 ? -32.650 7.280 13.882 1.00 96.19 461 ALA A C 1
ATOM 3588 O O . ALA A 1 461 ? -33.076 6.170 13.552 1.00 96.19 461 ALA A O 1
ATOM 3589 N N . GLY A 1 462 ? -32.572 8.294 13.013 1.00 97.38 462 GLY A N 1
ATOM 3590 C CA . GLY A 1 462 ? -32.857 8.208 11.577 1.00 97.38 462 GLY A CA 1
ATOM 3591 C C . GLY A 1 462 ? -31.654 7.770 10.737 1.00 97.38 462 GLY A C 1
ATOM 3592 O O . GLY A 1 462 ? -31.848 7.289 9.621 1.00 97.38 462 GLY A O 1
ATOM 3593 N N . HIS A 1 463 ? -30.448 7.864 11.297 1.00 98.12 463 HIS A N 1
ATOM 3594 C CA . HIS A 1 463 ? -29.179 7.484 10.679 1.00 98.12 463 HIS A CA 1
ATOM 3595 C C . HIS A 1 463 ? -28.456 6.467 11.583 1.00 98.12 463 HIS A C 1
ATOM 3597 O O . HIS A 1 463 ? -27.555 6.840 12.336 1.00 98.12 463 HIS A O 1
ATOM 3603 N N . PRO A 1 464 ? -28.903 5.199 11.614 1.00 98.50 464 PRO A N 1
ATOM 3604 C CA . PRO A 1 464 ? -28.442 4.239 12.608 1.00 98.50 464 PRO A CA 1
ATOM 3605 C C . PRO A 1 464 ? -27.247 3.402 12.135 1.00 98.50 464 PRO A C 1
ATOM 3607 O O . PRO A 1 464 ? -26.990 3.254 10.938 1.00 98.50 464 PRO A O 1
ATOM 3610 N N . VAL A 1 465 ? -26.606 2.736 13.097 1.00 98.88 465 VAL A N 1
ATOM 3611 C CA . VAL A 1 465 ? -25.719 1.584 12.860 1.00 98.88 465 VAL A CA 1
ATOM 3612 C C . VAL A 1 465 ? -26.454 0.298 13.251 1.00 98.88 465 VAL A C 1
ATOM 3614 O O . VAL A 1 465 ? -27.080 0.231 14.312 1.00 98.88 465 VAL A O 1
ATOM 3617 N N . ARG A 1 466 ? -26.425 -0.739 12.402 1.00 98.50 466 ARG A N 1
ATOM 3618 C CA . ARG A 1 466 ? -27.198 -1.977 12.613 1.00 98.50 466 ARG A CA 1
ATOM 3619 C C . ARG A 1 466 ? -26.402 -3.252 12.345 1.00 98.50 466 ARG A C 1
ATOM 3621 O O . ARG A 1 466 ? -25.867 -3.441 11.264 1.00 98.50 466 ARG A O 1
ATOM 3628 N N . GLY A 1 467 ? -26.436 -4.212 13.262 1.00 98.19 467 GLY A N 1
ATOM 3629 C CA . GLY A 1 467 ? -25.889 -5.544 12.989 1.00 98.19 467 GLY A CA 1
ATOM 3630 C C . GLY A 1 467 ? -24.366 -5.546 12.890 1.00 98.19 467 GLY A C 1
ATOM 3631 O O . GLY A 1 467 ? -23.821 -5.941 11.860 1.00 98.19 467 GLY A O 1
ATOM 3632 N N . VAL A 1 468 ? -23.695 -5.082 13.948 1.00 98.81 468 VAL A N 1
ATOM 3633 C CA . VAL A 1 468 ? -22.243 -5.231 14.100 1.00 98.81 468 VAL A CA 1
ATOM 3634 C C . VAL A 1 468 ? -21.962 -6.466 14.953 1.00 98.81 468 VAL A C 1
ATOM 3636 O O . VAL A 1 468 ? -22.404 -6.552 16.099 1.00 98.81 468 VAL A O 1
ATOM 3639 N N . THR A 1 469 ? -21.224 -7.427 14.412 1.00 98.88 469 THR A N 1
ATOM 3640 C CA . THR A 1 469 ? -20.798 -8.624 15.141 1.00 98.88 469 THR A CA 1
ATOM 3641 C C . THR A 1 469 ? -19.292 -8.595 15.337 1.00 98.88 469 THR A C 1
ATOM 3643 O O . THR A 1 469 ? -18.543 -8.647 14.367 1.00 98.88 469 THR A O 1
ATOM 3646 N N . VAL A 1 470 ? -18.857 -8.559 16.595 1.00 98.88 470 VAL A N 1
ATOM 3647 C CA . VAL A 1 470 ? -17.459 -8.753 16.993 1.00 98.88 470 VAL A CA 1
ATOM 3648 C C . VAL A 1 470 ? -17.290 -10.204 17.440 1.00 98.88 470 VAL A C 1
ATOM 3650 O O . VAL A 1 470 ? -18.028 -10.667 18.306 1.00 98.88 470 VAL A O 1
ATOM 3653 N N . ARG A 1 471 ? -16.358 -10.948 16.848 1.00 98.69 471 ARG A N 1
ATOM 3654 C CA . ARG A 1 471 ? -16.140 -12.370 17.128 1.00 98.69 471 ARG A CA 1
ATOM 3655 C C . ARG A 1 471 ? -14.661 -12.670 17.341 1.00 98.69 471 ARG A C 1
ATOM 3657 O O . ARG A 1 471 ? -13.846 -12.334 16.490 1.00 98.69 471 ARG A O 1
ATOM 3664 N N . ARG A 1 472 ? -14.316 -13.357 18.433 1.00 98.44 472 ARG A N 1
ATOM 3665 C CA . ARG A 1 472 ? -12.936 -13.772 18.748 1.00 98.44 472 ARG A CA 1
ATOM 3666 C C . ARG A 1 472 ? -11.936 -12.609 18.685 1.00 98.44 472 ARG A C 1
ATOM 3668 O O . ARG A 1 472 ? -10.853 -12.743 18.122 1.00 98.44 472 ARG A O 1
ATOM 3675 N N . MET A 1 473 ? -12.309 -11.458 19.245 1.00 98.75 473 MET A N 1
ATOM 3676 C CA . MET A 1 473 ? -11.365 -10.360 19.455 1.00 98.75 473 MET A CA 1
ATOM 3677 C C . MET A 1 473 ? -10.488 -10.680 20.663 1.00 98.75 473 MET A C 1
ATOM 3679 O O . MET A 1 473 ? -10.981 -11.176 21.679 1.00 98.75 473 MET A O 1
ATOM 3683 N N . ARG A 1 474 ? -9.191 -10.407 20.552 1.00 98.75 474 ARG A N 1
ATOM 3684 C CA . ARG A 1 474 ? -8.209 -10.613 21.606 1.00 98.75 474 ARG A CA 1
ATOM 3685 C C . ARG A 1 474 ? -7.451 -9.327 21.877 1.00 98.75 474 ARG A C 1
ATOM 3687 O O . ARG A 1 474 ? -7.069 -8.611 20.956 1.00 98.75 474 ARG A O 1
ATOM 3694 N N . ARG A 1 475 ? -7.190 -9.067 23.152 1.00 98.44 475 ARG A N 1
ATOM 3695 C CA . ARG A 1 475 ? -6.317 -7.983 23.608 1.00 98.44 475 ARG A CA 1
ATOM 3696 C C . ARG A 1 475 ? -5.261 -8.572 24.524 1.00 98.44 475 ARG A C 1
ATOM 3698 O O . ARG A 1 475 ? -5.596 -9.301 25.460 1.00 98.44 475 ARG A O 1
ATOM 3705 N N . ASP A 1 476 ? -3.994 -8.340 24.200 1.00 97.75 476 ASP A N 1
ATOM 3706 C CA . ASP A 1 476 ? -2.835 -8.913 24.899 1.00 97.75 476 ASP A CA 1
ATOM 3707 C C . ASP A 1 476 ? -2.926 -10.449 25.042 1.00 97.75 476 ASP A C 1
ATOM 3709 O O . ASP A 1 476 ? -2.686 -11.033 26.104 1.00 97.75 476 ASP A O 1
ATOM 3713 N N . GLY A 1 477 ? -3.365 -11.115 23.967 1.00 96.44 477 GLY A N 1
ATOM 3714 C CA . GLY A 1 477 ? -3.544 -12.569 23.896 1.00 96.44 477 GLY A CA 1
ATOM 3715 C C . GLY A 1 477 ? -4.777 -13.126 24.625 1.00 96.44 477 GLY A C 1
ATOM 3716 O O . GLY A 1 477 ? -5.034 -14.332 24.553 1.00 96.44 477 GLY A O 1
ATOM 3717 N N . ARG A 1 478 ? -5.571 -12.289 25.306 1.00 97.81 478 ARG A N 1
ATOM 3718 C CA . ARG A 1 478 ? -6.791 -12.701 26.021 1.00 97.81 478 ARG A CA 1
ATOM 3719 C C . ARG A 1 478 ? -8.028 -12.447 25.177 1.00 97.81 478 ARG A C 1
ATOM 3721 O O . ARG A 1 478 ? -8.170 -11.363 24.630 1.00 97.81 478 ARG A O 1
ATOM 3728 N N . VAL A 1 479 ? -8.923 -13.430 25.105 1.00 98.12 479 VAL A N 1
ATOM 3729 C CA . VAL A 1 479 ? -10.225 -13.291 24.431 1.00 98.12 479 VAL A CA 1
ATOM 3730 C C . VAL A 1 479 ? -11.092 -12.279 25.179 1.00 98.12 479 VAL A C 1
ATOM 3732 O O . VAL A 1 479 ? -11.161 -12.320 26.407 1.00 98.12 479 VAL A O 1
ATOM 3735 N N . CYS A 1 480 ? -11.740 -11.384 24.437 1.00 98.38 480 CYS A N 1
ATOM 3736 C CA . CYS A 1 480 ? -12.711 -10.429 24.956 1.00 98.38 480 CYS A CA 1
ATOM 3737 C C . CYS A 1 480 ? -14.116 -11.050 24.945 1.00 98.38 480 CYS A C 1
ATOM 3739 O O . CYS A 1 480 ? -14.678 -11.308 23.883 1.00 98.38 480 CYS A O 1
ATOM 3741 N N . GLU A 1 481 ? -14.694 -11.254 26.125 1.00 97.88 481 GLU A N 1
ATOM 3742 C CA . GLU A 1 481 ? -16.038 -11.823 26.323 1.00 97.88 481 GLU A CA 1
ATOM 3743 C C . GLU A 1 481 ? -17.150 -10.761 26.215 1.00 97.88 481 GLU A C 1
ATOM 3745 O O . GLU A 1 481 ? -18.311 -11.078 25.961 1.00 97.88 481 GLU A O 1
ATOM 3750 N N . ASP A 1 482 ? -16.804 -9.487 26.422 1.00 98.12 482 ASP A N 1
ATOM 3751 C CA . ASP A 1 482 ? -17.727 -8.354 26.386 1.00 98.12 482 ASP A CA 1
ATOM 3752 C C . ASP A 1 482 ? -17.080 -7.092 25.772 1.00 98.12 482 ASP A C 1
ATOM 3754 O O . ASP A 1 482 ? -15.864 -7.016 25.568 1.00 98.12 482 ASP A O 1
ATOM 3758 N N . PHE A 1 483 ? -17.897 -6.082 25.452 1.00 98.44 483 PHE A N 1
ATOM 3759 C CA . PHE A 1 483 ? -17.416 -4.846 24.824 1.00 98.44 483 PHE A CA 1
ATOM 3760 C C . PHE A 1 483 ? -16.449 -4.050 25.708 1.00 98.44 483 PHE A C 1
ATOM 3762 O O . PHE A 1 483 ? -15.553 -3.396 25.179 1.00 98.44 483 PHE A O 1
ATOM 3769 N N . ALA A 1 484 ? -16.581 -4.119 27.035 1.00 98.06 484 ALA A N 1
ATOM 3770 C CA . ALA A 1 484 ? -15.675 -3.415 27.937 1.00 98.06 484 ALA A CA 1
ATOM 3771 C C . ALA A 1 484 ? -14.276 -4.040 27.889 1.00 98.06 484 ALA A C 1
ATOM 3773 O O . ALA A 1 484 ? -13.284 -3.321 27.778 1.00 98.06 484 ALA A O 1
ATOM 3774 N N . GLN A 1 485 ? -14.195 -5.373 27.879 1.00 98.25 485 GLN A N 1
ATOM 3775 C CA . GLN A 1 485 ? -12.942 -6.101 27.687 1.00 98.25 485 GLN A CA 1
ATOM 3776 C C . GLN A 1 485 ? -12.317 -5.835 26.320 1.00 98.25 485 GLN A C 1
ATOM 3778 O O . GLN A 1 485 ? -11.097 -5.860 26.219 1.00 98.25 485 GLN A O 1
ATOM 3783 N N . ALA A 1 486 ? -13.123 -5.573 25.289 1.00 98.12 486 ALA A N 1
ATOM 3784 C CA . ALA A 1 486 ? -12.658 -5.206 23.953 1.00 98.12 486 ALA A CA 1
ATOM 3785 C C . ALA A 1 486 ? -12.265 -3.720 23.808 1.00 98.12 486 ALA A C 1
ATOM 3787 O O . ALA A 1 486 ? -11.769 -3.331 22.751 1.00 98.12 486 ALA A O 1
ATOM 3788 N N . ASN A 1 487 ? -12.459 -2.899 24.850 1.00 98.44 487 ASN A N 1
ATOM 3789 C CA . ASN A 1 487 ? -12.330 -1.439 24.803 1.00 98.44 487 ASN A CA 1
ATOM 3790 C C . ASN A 1 487 ? -13.246 -0.791 23.740 1.00 98.44 487 ASN A C 1
ATOM 3792 O O . ASN A 1 487 ? -12.822 0.071 22.972 1.00 98.44 487 ASN A O 1
ATOM 3796 N N . ILE A 1 488 ? -14.506 -1.234 23.669 1.00 98.75 488 ILE A N 1
ATOM 3797 C CA . ILE A 1 488 ? -15.518 -0.768 22.711 1.00 98.75 488 ILE A CA 1
ATOM 3798 C C . ILE A 1 488 ? -16.680 -0.105 23.454 1.00 98.75 488 ILE A C 1
ATOM 3800 O O . ILE A 1 488 ? -17.268 -0.672 24.374 1.00 98.75 488 ILE A O 1
ATOM 3804 N N . GLN A 1 489 ? -17.057 1.089 23.004 1.00 98.50 489 GLN A N 1
ATOM 3805 C CA . GLN A 1 489 ? -18.256 1.799 23.428 1.00 98.50 489 GLN A CA 1
ATOM 3806 C C . GLN A 1 489 ? -19.318 1.732 22.331 1.00 98.50 489 GLN A C 1
ATOM 3808 O O . GLN A 1 489 ? -19.068 2.080 21.177 1.00 98.50 489 GLN A O 1
ATOM 3813 N N . VAL A 1 490 ? -20.521 1.303 22.712 1.00 98.38 490 VAL A N 1
ATOM 3814 C CA . VAL A 1 490 ? -21.678 1.213 21.816 1.00 98.38 490 VAL A CA 1
ATOM 3815 C C . VAL A 1 490 ? -22.745 2.193 22.283 1.00 98.38 490 VAL A C 1
ATOM 3817 O O . VAL A 1 490 ? -23.207 2.111 23.423 1.00 98.38 490 VAL A O 1
ATOM 3820 N N . ASP A 1 491 ? -23.174 3.098 21.405 1.00 97.94 491 ASP A N 1
ATOM 3821 C CA . ASP A 1 491 ? -24.314 3.971 21.689 1.00 97.94 491 ASP A CA 1
ATOM 3822 C C . ASP A 1 491 ? -25.629 3.231 21.418 1.00 97.94 491 ASP A C 1
ATOM 3824 O O . ASP A 1 491 ? -26.097 3.131 20.282 1.00 97.94 491 ASP A O 1
ATOM 3828 N N . GLY A 1 492 ? -26.250 2.722 22.483 1.00 95.81 492 GLY A N 1
ATOM 3829 C CA . GLY A 1 492 ? -27.516 1.991 22.401 1.00 95.81 492 GLY A CA 1
ATOM 3830 C C . GLY A 1 492 ? -28.726 2.827 21.963 1.00 95.81 492 GLY A C 1
ATOM 3831 O O . GLY A 1 492 ? -29.773 2.250 21.682 1.00 95.81 492 GLY A O 1
ATOM 3832 N N . SER A 1 493 ? -28.621 4.161 21.899 1.00 97.00 493 SER A N 1
ATOM 3833 C CA . SER A 1 493 ? -29.718 5.021 21.428 1.00 97.00 493 SER A CA 1
ATOM 3834 C C . SER A 1 493 ? -29.803 5.105 19.899 1.00 97.00 493 SER A C 1
ATOM 3836 O O . SER A 1 493 ? -30.878 5.350 19.349 1.00 97.00 493 SER A O 1
ATOM 3838 N N . THR A 1 494 ? -28.687 4.847 19.216 1.00 98.00 494 THR A N 1
ATOM 3839 C CA . THR A 1 494 ? -28.534 4.973 17.758 1.00 98.00 494 THR A CA 1
ATOM 3840 C C . THR A 1 494 ? -28.039 3.683 17.090 1.00 98.00 494 THR A C 1
ATOM 3842 O O . THR A 1 494 ? -27.980 3.598 15.862 1.00 98.00 494 THR A O 1
ATOM 3845 N N . THR A 1 495 ? -27.733 2.651 17.884 1.00 97.81 495 THR A N 1
ATOM 3846 C CA . THR A 1 495 ? -27.195 1.367 17.417 1.00 97.81 495 THR A CA 1
ATOM 3847 C C . THR A 1 495 ? -28.123 0.204 17.750 1.00 97.81 495 THR A C 1
ATOM 3849 O O . THR A 1 495 ? -28.671 0.122 18.847 1.00 97.81 495 THR A O 1
ATOM 3852 N N . GLN A 1 496 ? -28.290 -0.732 16.812 1.00 97.50 496 GLN A N 1
ATOM 3853 C CA . GLN A 1 496 ? -29.183 -1.887 16.960 1.00 97.50 496 GLN A CA 1
ATOM 3854 C C . GLN A 1 496 ? -28.476 -3.196 16.587 1.00 97.50 496 GLN A C 1
ATOM 3856 O O . GLN A 1 496 ? -27.687 -3.238 15.647 1.00 97.50 496 GLN A O 1
ATOM 3861 N N . ASN A 1 497 ? -28.822 -4.294 17.266 1.00 96.44 497 ASN A N 1
ATOM 3862 C CA . ASN A 1 497 ? -28.340 -5.651 16.961 1.00 96.44 497 ASN A CA 1
ATOM 3863 C C . ASN A 1 497 ? -26.806 -5.805 16.969 1.00 96.44 497 ASN A C 1
ATOM 3865 O O . ASN A 1 497 ? -26.254 -6.528 16.144 1.00 96.44 497 ASN A O 1
ATOM 3869 N N . THR A 1 498 ? -26.121 -5.132 17.894 1.00 96.69 498 THR A N 1
ATOM 3870 C CA . THR A 1 498 ? -24.664 -5.238 18.056 1.00 96.69 498 THR A CA 1
ATOM 3871 C C . THR A 1 498 ? -24.318 -6.299 19.095 1.00 96.69 498 THR A C 1
ATOM 3873 O O . THR A 1 498 ? -24.860 -6.290 20.200 1.00 96.69 498 THR A O 1
ATOM 3876 N N . THR A 1 499 ? -23.439 -7.235 18.739 1.00 98.06 499 THR A N 1
ATOM 3877 C CA . THR A 1 499 ? -23.105 -8.405 19.566 1.00 98.06 499 THR A CA 1
ATOM 3878 C C . THR A 1 499 ? -21.606 -8.645 19.612 1.00 98.06 499 THR A C 1
ATOM 3880 O O . THR A 1 499 ? -20.928 -8.453 18.604 1.00 98.06 499 THR A O 1
ATOM 3883 N N . ILE A 1 500 ? -21.123 -9.166 20.736 1.00 97.94 500 ILE A N 1
ATOM 3884 C CA . ILE A 1 500 ? -19.775 -9.715 20.871 1.00 97.94 500 ILE A CA 1
ATOM 3885 C C . ILE A 1 500 ? -19.847 -11.208 21.206 1.00 97.94 500 ILE A C 1
ATOM 3887 O O . ILE A 1 500 ? -20.751 -11.644 21.920 1.00 97.94 500 ILE A O 1
ATOM 3891 N N . GLN A 1 501 ? -18.950 -11.993 20.612 1.00 96.31 501 GLN A N 1
ATOM 3892 C CA . GLN A 1 501 ? -18.857 -13.446 20.741 1.00 96.31 501 GLN A CA 1
ATOM 3893 C C . GLN A 1 501 ? -17.394 -13.834 20.974 1.00 96.31 501 GLN A C 1
ATOM 3895 O O . GLN A 1 501 ? -16.521 -13.399 20.219 1.00 96.31 501 GLN A O 1
ATOM 3900 N N . ALA A 1 502 ? -17.146 -14.647 21.999 1.00 86.88 502 ALA A N 1
ATOM 3901 C CA . ALA A 1 502 ? -15.814 -15.113 22.378 1.00 86.88 502 ALA A CA 1
ATOM 3902 C C . ALA A 1 502 ? -15.157 -16.049 21.355 1.00 86.88 502 ALA A C 1
ATOM 3904 O O . ALA A 1 502 ? -15.876 -16.714 20.564 1.00 86.88 502 ALA A O 1
#

Nearest PDB structures (foldseek):
  5olp-assembly2_B  TM=6.285E-01  e=1.009E-08  Bacteroides thetaiotaomicron VPI-5482
  4mxn-assembly2_B  TM=7.094E-01  e=2.420E-04  Parabacteroides merdae ATCC 43184
  4mxn-assembly4_D  TM=7.088E-01  e=4.681E-04  Parabacteroides merdae ATCC 43184
  4mxn-assembly3_C  TM=6.503E-01  e=1.521E-03  Parabacteroides merdae ATCC 43184
  4y9v-assembly1_A  TM=5.073E-01  e=3.388E-03  Acinetobacter phage AP22

Sequence (502 aa):
MCTSASPRLAVYPAPAGARLSSDYVVKVRPLNGSDDDWQTLDLYRVRVDMHDPVDASMAYFDADFAAGAVEVEVSQQGWCCFYRADIRPLSLGVVPQVESRSVRFVVDRPVNLSVEVNRDRRHNLHLFVGDLAEVERMVADPDVVVEGNPNRPNTIDVVSAARGALADMAARPESERRPVKVLVRRAHYCVADCVMDLPSGLDVVLEGGVVIDGAFRVRHAHDVSVRGRGVFDLSGFKRFTGLSGLRVDFSHDVVVDGVTFVNPPHYTVMLGSSDGVAIRNVKSFSCEGWSDGVDMMACRRVEVEGCFLRTSDDCIAVYGSRWDYRGGTSDLTVRGCVLWADVAHPMMVGTHGDHEHDGDVLERLAFEDIDVLEHNEYQSGYLGVMAINAGDANTVRDVSWRRIRIEGFRRGRVLDIETKWNRDYNPRPGRLVERVLVEDVDVDAAGCLDEEPSLIRGYDAGHPVRGVTVRRMRRDGRVCEDFAQANIQVDGSTTQNTTIQA

Secondary structure (DSSP, 8-state):
---PPPPPEEE-PPPTT--B--S-EEEEEETT--GGG-EEEP-EEEEE-SSS-EEEEEEEEEE-TTT--EEEEEE-SSS-----EEEESGGG--PPEE-SSEEEEEE-S-EEEEEEETT-SSSPEEEEEEEHHHHHHHHSS-SEEE---TTS-EEE-HHHHHHHHHHHHHTS-GGG---EEEEEPSSEEEEEEEEEEEPTTEEEEE-TT-EEEEEEEEES-EEEEEEES-EEE-TTS-GGG---SEEEES-EEEEEES-EEE--SS-SEEEES-EEEEEES-EEE--STT--SEEEES-EEEEEES-EEEESS-SEEEESSBTTB-S--EEEEEES-EEEESSS-SEEEES---TTTT--EEEEEEEEEEEEEEEB--STTS-EEEEEEEBTT-EEEEEEEEEEEE---SEEEEEEEEE---TTT-SSB--EEEEEEEEEEEE-GGG-SEEPPEEEE-SBTTB-EEEEEEEEEEETTEE-SSTTTTTEEE-TTTEES-EEE-

Solvent-accessible surface area (backbone atoms only — not comparable to full-atom values): 23083 Å² total; per-residue (Å²): 132,84,80,74,55,73,28,55,75,49,74,46,69,68,23,41,86,62,62,63,42,74,76,55,48,41,33,39,28,35,59,89,51,62,87,85,52,58,42,75,56,57,30,37,49,38,40,34,39,46,89,67,69,38,66,24,35,32,38,60,39,25,32,32,42,92,46,36,38,36,35,37,40,41,29,51,76,81,89,68,71,44,85,44,65,48,44,32,59,66,90,73,68,49,70,63,48,72,40,58,61,36,37,34,38,68,47,64,59,67,44,73,35,42,41,22,54,70,79,35,80,66,70,22,38,35,42,38,37,39,50,34,67,58,53,56,59,65,70,49,89,54,78,37,76,46,83,49,54,35,82,38,82,37,75,57,58,70,62,72,71,36,46,65,59,50,51,58,37,67,73,43,59,77,95,72,52,65,56,44,33,35,35,35,44,45,9,22,30,32,35,86,77,43,54,46,77,48,62,57,35,31,30,40,31,28,34,57,24,19,35,31,40,39,24,43,32,35,57,73,25,36,48,31,33,45,31,43,44,22,33,29,47,24,70,88,53,58,50,91,69,66,43,37,36,32,37,38,32,53,24,34,46,35,41,40,31,39,33,32,40,30,26,24,23,12,30,37,36,36,38,28,38,23,38,42,37,40,39,30,40,35,35,40,29,8,32,38,76,66,5,23,25,43,38,34,21,13,27,33,46,35,39,40,35,50,27,39,28,37,9,16,15,31,24,30,35,44,20,14,14,50,95,92,27,67,44,31,22,33,49,35,40,37,33,52,29,39,29,27,6,42,19,42,15,39,30,37,35,34,47,44,25,35,56,89,73,68,22,21,51,37,35,46,37,38,38,34,50,32,37,34,60,38,31,39,27,83,55,89,91,40,32,14,42,46,25,33,38,16,10,7,29,13,33,38,33,46,36,35,42,34,44,35,40,36,46,37,25,55,21,25,20,63,36,29,42,32,12,30,62,47,76,92,80,20,98,39,45,9,40,28,31,36,46,35,39,39,31,44,31,42,32,35,58,86,56,33,73,45,71,49,71,14,42,36,28,23,65,38,77,86,16,27,25,36,35,39,40,40,30,40,34,24,48,70,88,39,73,24,70,43,48,71,70,61,41,43,45,70,40,73,82,20,34,43,73,66,47,64,37,93

Mean predicted aligned error: 3.73 Å

Radius of gyration: 22.89 Å; Cα contacts (8 Å, |Δi|>4): 1630; chains: 1; bounding box: 66×57×64 Å

Organism: NCBI:txid2675322

Foldseek 3Di:
DPPLAFKDKFAFDAFPPFAFDQFKWKWKATDVDDPVRIDTHTWGWFWAFQVDIDIATETEMEIALVSHKMKMKIFGPDDQFFPDKDKPPCVVVWDWDGDRTIIMTIDRAFDWIWIATPNDPRHTYTYGYHHPVVQCVLQPDAQFEADDDRHDEAADDQCVRCVVVVVVLVPDDPVPHAAHGYEYDAHEHEHPVLEAEDAARHAYEYERNYEYRHAYEYECYANYEHEYAYEYEPVPPALPVQGERYEYYLYEHYEYYQYEYGAGSAEPYEAALYEHYEYYNYEYHHNHPNHEYYEYENYEQYEAYQYEARTQEEPYEAEYDDDPGHAHYENYEYENYEFHHSEFEPAEYALDFQLVPQTHEHEQYEYYHYEYEEYHYDPPVGQENHEYAHASQYEYEHYEYEQYEYEAYEGGEHAAAEQDHPVVRHPGTHQEYEHYEYYNYEHAPVSYHYYAQHEAFYPAQRGAYEAYEAEQYYYPNHGDCDSVSVSHDYDPRRYYNYDYYD

pLDDT: mean 96.38, std 5.79, range [38.0, 98.94]

InterPro domains:
  IPR000743 Glycoside hydrolase, family 28 [PF00295] (246-372)
  IPR011050 Pectin lyase fold/virulence factor [SSF51126] (181-493)
  IPR012334 Pectin lyase fold [G3DSA:2.160.20.10] (187-498)